Protein AF-A0A7S4I6M8-F1 (afdb_monomer)

Mean predicted aligned error: 14.87 Å

Foldseek 3Di:
DDDDDDDDDDDDDDDDDDDDDDDDDDDDDDDDDDDDDDDDDDDDDDDDDDDDDDDDDDDDDPPDDPPPPDDPPDDPPPPDPDVVVLVVQLVLLLLLLVLQQVLVLLQQLLFFDDDQPVCLVVLLVVLVVLLVVLVVLLVVVCVVVVPPPDVVSVVVNVVLVVLSVVLSVVLSVDSDPLVNVLSVLVNCLVSCVVRDDPVVSVVSVVVSVVVNVVSVVVVCCVNPVVSVCSNPPSDDPFWDQDDFDFDQDDPVVVVVFPPADNVAWGKGKTWGDDPVCVVVVDGTKMKIKTGGDDSSAQAAWIWIFTPDLQTKTKTAGDDSSYGADQIWIAGRNFRWIKGKHKDKDKAQFPDDPPDDPDGDRHQKIKIFIWIWIAGPDGTDGNCPRDIGTDDIFIFHPPDDDPPDDDDRDGDDD

Organism: NCBI:txid1487602

Radius of gyration: 33.01 Å; Cα contacts (8 Å, |Δi|>4): 479; chains: 1; bounding box: 72×74×99 Å

Secondary structure (DSSP, 8-state):
---PPPP-----------------------------------------PPPPPP---------SSSSS-SS--S--------HHHHHHHHHHHHHHHHHHHHHHHHHHHHHEE----THHHHHHHHHHHHHHHHHHHHHHHHHHH--TT-HHHHHHHHHHHHHHHHHHHHHHH--SHHHHHHHHHHHHHHHHHHHS-HHHHHHHHHHHHHHHHHHHHHHHIIIIIHHHHHHH-S--TTEEEEE----PPPHHHHTTSTT--GGG-EEEEEEE--HHHHHTTPPPEEEEEEEEEETTEEEEEEEEEE-STT-EEEEEEEETTEEEEEEEEEETTT--EEEEEEEEEEEEE-S-TTS-TT--EEEEEEEEEEEEEEEEESSEETT-SEEEEEEEEEEE-----SSS----PPPP-

Nearest PDB structures (foldseek):
  7sqc-assembly1_1H  TM=2.517E-01  e=5.716E+00  Chlamydomonas reinhardtii
  7sqc-assembly1_1F  TM=2.318E-01  e=6.744E+00  Chlamydomonas reinhardtii
  7n6g-assembly1_3T  TM=2.520E-01  e=9.919E+00  Chlamydomonas reinhardtii

pLDDT: mean 71.39, std 23.02, range [23.59, 96.94]

Sequence (413 aa):
VKRSRSKSQGQVQRTSHMNELFSGEGILDTEESSGSKMNRSSKSYRVITESKENCTSSSVSQERKELLTSNEEKNFTSVGYNPFIAEDKKKKQLTQTFMHMEFRKLKRSSSGSYRDNPRGSLWGISYFLVFAAYITYQFYFMQKDQEWNSPEIWKEVILETLLTVVLSYASVRMQTFANSLTLFWIYILVTGFFLLEQNTFRYLFAADLVCLICTWLGHVIYYYIGPYILRESRYCFGWRRVKSRLVQYDEEDAHVIPGANDKDLREVVFEYRPLTKVITCSSPNTFVYRGEWKDGRPSGWGEWRDDSFYGECLNGFWENGIPRGPFDSVERGTGNIFTSVAVGYCSMRNDDWKCQPFAEISRSLTYGMAYEECAVSGAYYLNFPIHTEVKKLRFRCEGTSTEGMGRILPHME

Solvent-accessible surface area (backbone atoms only — not comparable to full-atom values): 25228 Å² total; per-residue (Å²): 137,90,84,84,87,83,86,82,86,83,84,84,82,88,85,87,84,91,81,91,88,85,90,79,88,80,82,91,80,92,77,91,79,82,92,74,87,82,82,78,83,78,83,80,81,85,78,87,76,82,85,82,81,88,80,91,79,81,87,87,82,94,83,86,84,87,85,83,88,82,88,83,91,78,82,80,74,76,75,76,81,53,68,67,62,58,50,53,54,31,51,58,43,43,49,51,26,50,43,50,53,51,47,52,44,49,54,46,72,73,33,50,47,82,70,92,51,79,64,22,59,58,49,35,51,53,47,50,51,55,49,50,51,50,52,52,50,52,53,55,52,40,67,73,71,70,56,80,80,48,68,65,61,54,51,52,55,52,51,50,51,52,49,46,53,52,51,28,54,48,33,46,69,43,88,46,71,55,59,30,50,48,53,47,50,53,45,52,52,56,57,37,60,76,74,40,57,76,72,59,33,53,56,52,52,55,52,48,52,52,52,48,52,52,42,51,50,51,43,48,41,56,69,60,47,36,57,54,48,55,71,71,47,89,73,72,82,63,67,50,86,71,51,79,50,84,52,84,73,58,78,80,66,56,70,76,51,82,87,52,65,82,92,50,52,40,41,39,44,36,37,35,41,56,71,71,34,62,76,66,73,46,83,63,37,42,36,37,40,39,27,31,60,48,97,55,18,44,25,45,40,35,38,37,40,32,70,39,59,77,14,45,40,34,43,30,30,25,52,85,27,38,84,39,57,49,30,44,34,34,29,63,64,77,60,29,28,35,38,22,43,75,42,78,49,74,41,42,52,71,52,61,99,89,53,68,102,78,62,61,79,38,73,31,50,31,37,34,38,28,24,39,35,34,72,77,41,72,59,56,41,78,70,52,66,39,80,44,81,74,51,82,47,59,41,72,65,74,80,65,64,97,75,65,93,71,82,88,74,88,64,86,131

Structure (mmCIF, N/CA/C/O backbone):
data_AF-A0A7S4I6M8-F1
#
_entry.id   AF-A0A7S4I6M8-F1
#
loop_
_atom_site.group_PDB
_atom_site.id
_atom_site.type_symbol
_atom_site.label_atom_id
_atom_site.label_alt_id
_atom_site.label_comp_id
_atom_site.label_asym_id
_atom_site.label_entity_id
_atom_site.label_seq_id
_atom_site.pdbx_PDB_ins_code
_atom_site.Cartn_x
_atom_site.Cartn_y
_atom_site.Cartn_z
_atom_site.occupancy
_atom_site.B_iso_or_equiv
_atom_site.auth_seq_id
_atom_site.auth_comp_id
_atom_site.auth_asym_id
_atom_site.auth_atom_id
_atom_site.pdbx_PDB_model_num
ATOM 1 N N . VAL A 1 1 ? -26.617 -51.753 -16.484 1.00 41.78 1 VAL A N 1
ATOM 2 C CA . VAL A 1 1 ? -25.398 -51.637 -15.645 1.00 41.78 1 VAL A CA 1
ATOM 3 C C . VAL A 1 1 ? -25.680 -50.661 -14.503 1.00 41.78 1 VAL A C 1
ATOM 5 O O . VAL A 1 1 ? -25.697 -49.458 -14.725 1.00 41.78 1 VAL A O 1
ATOM 8 N N . LYS A 1 2 ? -26.032 -51.173 -13.313 1.00 29.56 2 LYS A N 1
ATOM 9 C CA . LYS A 1 2 ? -26.287 -50.378 -12.095 1.00 29.56 2 LYS A CA 1
ATOM 10 C C . LYS A 1 2 ? -24.942 -49.924 -11.508 1.00 29.56 2 LYS A C 1
ATOM 12 O O . LYS A 1 2 ? -24.074 -50.766 -11.309 1.00 29.56 2 LYS A O 1
ATOM 17 N N . ARG A 1 3 ? -24.767 -48.630 -11.218 1.00 34.62 3 ARG A N 1
ATOM 18 C CA . ARG A 1 3 ? -23.597 -48.098 -10.492 1.00 34.62 3 ARG A CA 1
ATOM 19 C C . ARG A 1 3 ? -24.018 -47.635 -9.099 1.00 34.62 3 ARG A C 1
ATOM 21 O O . ARG A 1 3 ? -24.714 -46.635 -8.950 1.00 34.62 3 ARG A O 1
ATOM 28 N N . SER A 1 4 ? -23.590 -48.392 -8.096 1.00 33.31 4 SER A N 1
ATOM 29 C CA . SER A 1 4 ? -23.649 -48.061 -6.675 1.00 33.31 4 SER A CA 1
ATOM 30 C C . SER A 1 4 ? -22.561 -47.045 -6.315 1.00 33.31 4 SER A C 1
ATOM 32 O O . SER A 1 4 ? -21.398 -47.221 -6.676 1.00 33.31 4 SER A O 1
ATOM 34 N N . ARG A 1 5 ? -22.935 -45.991 -5.583 1.00 39.41 5 ARG A N 1
ATOM 35 C CA . ARG A 1 5 ? -22.014 -45.058 -4.919 1.00 39.41 5 ARG A CA 1
ATOM 36 C C . ARG A 1 5 ? -21.691 -45.595 -3.523 1.00 39.41 5 ARG A C 1
ATOM 38 O O . ARG A 1 5 ? -22.590 -45.657 -2.691 1.00 39.41 5 ARG A O 1
ATOM 45 N N . SER A 1 6 ? -20.429 -45.917 -3.248 1.00 32.91 6 SER A N 1
ATOM 46 C CA . SER A 1 6 ? -19.916 -46.087 -1.883 1.00 32.91 6 SER A CA 1
ATOM 47 C C . SER A 1 6 ? -19.149 -44.829 -1.472 1.00 32.91 6 SER A C 1
ATOM 49 O O . SER A 1 6 ? -18.184 -44.441 -2.129 1.00 32.91 6 SER A O 1
ATOM 51 N N . LYS A 1 7 ? -19.597 -44.181 -0.394 1.00 35.50 7 LYS A N 1
ATOM 52 C CA . LYS A 1 7 ? -18.857 -43.132 0.317 1.00 35.50 7 LYS A CA 1
ATOM 53 C C . LYS A 1 7 ? -17.881 -43.813 1.279 1.00 35.50 7 LYS A C 1
ATOM 55 O O . LYS A 1 7 ? -18.329 -44.566 2.135 1.00 35.50 7 LYS A O 1
ATOM 60 N N . SER A 1 8 ? -16.587 -43.530 1.170 1.00 31.25 8 SER A N 1
ATOM 61 C CA . SER A 1 8 ? -15.596 -43.859 2.200 1.00 31.25 8 SER A CA 1
ATOM 62 C C . SER A 1 8 ? -15.272 -42.600 3.005 1.00 31.25 8 SER A C 1
ATOM 64 O O . SER A 1 8 ? -14.725 -41.638 2.468 1.00 31.25 8 SER A O 1
ATOM 66 N N . GLN A 1 9 ? -15.637 -42.604 4.287 1.00 31.72 9 GLN A N 1
ATOM 67 C CA . GLN A 1 9 ? -15.133 -41.670 5.292 1.00 31.72 9 GLN A CA 1
ATOM 68 C C . GLN A 1 9 ? -13.721 -42.112 5.693 1.00 31.72 9 GLN A C 1
ATOM 70 O O . GLN A 1 9 ? -13.537 -43.239 6.140 1.00 31.72 9 GLN A O 1
ATOM 75 N N . GLY A 1 10 ? -12.732 -41.234 5.527 1.00 30.17 10 GLY A N 1
ATOM 76 C CA . GLY A 1 10 ? -11.394 -41.413 6.086 1.00 30.17 10 GLY A CA 1
ATOM 77 C C . GLY A 1 10 ? -11.283 -40.665 7.411 1.00 30.17 10 GLY A C 1
ATOM 78 O O . GLY A 1 10 ? -11.233 -39.437 7.416 1.00 30.17 10 GLY A O 1
ATOM 79 N N . GLN A 1 11 ? -11.262 -41.400 8.523 1.00 28.78 11 GLN A N 1
ATOM 80 C CA . GLN A 1 11 ? -10.773 -40.911 9.813 1.00 28.78 11 GLN A CA 1
ATOM 81 C C . GLN A 1 11 ? -9.240 -40.934 9.791 1.00 28.78 11 GLN A C 1
ATOM 83 O O . GLN A 1 11 ? -8.641 -41.976 9.539 1.00 28.78 11 GLN A O 1
ATOM 88 N N . VAL A 1 12 ? -8.606 -39.797 10.077 1.00 32.34 12 VAL A N 1
ATOM 89 C CA . VAL A 1 12 ? -7.159 -39.711 10.313 1.00 32.34 12 VAL A CA 1
ATOM 90 C C . VAL A 1 12 ? -6.924 -39.828 11.817 1.00 32.34 12 VAL A C 1
ATOM 92 O O . VAL A 1 12 ? -7.244 -38.914 12.576 1.00 32.34 12 VAL A O 1
ATOM 95 N N . GLN A 1 13 ? -6.393 -40.973 12.249 1.00 30.27 13 GLN A N 1
ATOM 96 C CA . GLN A 1 13 ? -5.866 -41.176 13.597 1.00 30.27 13 GLN A CA 1
ATOM 97 C C . GLN A 1 13 ? -4.479 -40.527 13.715 1.00 30.27 13 GLN A C 1
ATOM 99 O O . GLN A 1 13 ? -3.588 -40.780 12.908 1.00 30.27 13 GLN A O 1
ATOM 104 N N . ARG A 1 14 ? -4.311 -39.691 14.745 1.00 30.47 14 ARG A N 1
ATOM 105 C CA . ARG A 1 14 ? -3.014 -39.219 15.247 1.00 30.47 14 ARG A CA 1
ATOM 106 C C . ARG A 1 14 ? -2.338 -40.352 16.014 1.00 30.47 14 ARG A C 1
ATOM 108 O O . ARG A 1 14 ? -2.914 -40.852 16.975 1.00 30.47 14 ARG A O 1
ATOM 115 N N . THR A 1 15 ? -1.101 -40.671 15.656 1.00 30.67 15 THR A N 1
ATOM 116 C CA . THR A 1 15 ? -0.187 -41.460 16.490 1.00 30.67 15 THR A CA 1
ATOM 117 C C . THR A 1 15 ? 0.970 -40.584 16.953 1.00 30.67 15 THR A C 1
ATOM 119 O O . THR A 1 15 ? 1.696 -40.007 16.146 1.00 30.67 15 THR A O 1
ATOM 122 N N . SER A 1 16 ? 1.108 -40.493 18.270 1.00 32.44 16 SER A N 1
ATOM 123 C CA . SER A 1 16 ? 2.210 -39.907 19.029 1.00 32.44 16 SER A CA 1
ATOM 124 C C . SER A 1 16 ? 3.045 -41.030 19.646 1.00 32.44 16 SER A C 1
ATOM 126 O O . SER A 1 16 ? 2.455 -41.874 20.307 1.00 32.44 16 SER A O 1
ATOM 128 N N . HIS A 1 17 ? 4.367 -41.020 19.457 1.00 28.45 17 HIS A N 1
ATOM 129 C CA . HIS A 1 17 ? 5.414 -41.585 20.338 1.00 28.45 17 HIS A CA 1
ATOM 130 C C . HIS A 1 17 ? 6.778 -41.172 19.731 1.00 28.45 17 HIS A C 1
ATOM 132 O O . HIS A 1 17 ? 6.979 -41.369 18.538 1.00 28.45 17 HIS A O 1
ATOM 138 N N . MET A 1 18 ? 7.567 -40.297 20.370 1.00 28.94 18 MET A N 1
ATOM 139 C CA . MET A 1 18 ? 8.550 -40.486 21.466 1.00 28.94 18 MET A CA 1
ATOM 140 C C . MET A 1 18 ? 9.932 -40.993 21.009 1.00 28.94 18 MET A C 1
ATOM 142 O O . MET A 1 18 ? 10.025 -42.067 20.426 1.00 28.94 18 MET A O 1
ATOM 146 N N . ASN A 1 19 ? 10.963 -40.179 21.293 1.00 28.66 19 ASN A N 1
ATOM 147 C CA . ASN A 1 19 ? 12.293 -40.485 21.872 1.00 28.66 19 ASN A CA 1
ATOM 148 C C . ASN A 1 19 ? 13.168 -39.227 21.664 1.00 28.66 19 ASN A C 1
ATOM 150 O O . ASN A 1 19 ? 13.415 -38.831 20.530 1.00 28.66 19 ASN A O 1
ATOM 154 N N . GLU A 1 20 ? 13.400 -38.380 22.673 1.00 32.00 20 GLU A N 1
ATOM 155 C CA . GLU A 1 20 ? 14.435 -38.495 23.723 1.00 32.00 20 GLU A CA 1
ATOM 156 C C . GLU A 1 20 ? 15.831 -38.866 23.203 1.00 32.00 20 GLU A C 1
ATOM 158 O O . GLU A 1 20 ? 16.069 -40.017 22.852 1.00 32.00 20 GLU A O 1
ATOM 163 N N . LEU A 1 21 ? 16.742 -37.878 23.196 1.00 28.52 21 LEU A N 1
ATOM 164 C CA . LEU A 1 21 ? 18.144 -37.963 23.651 1.00 28.52 21 LEU A CA 1
ATOM 165 C C . LEU A 1 21 ? 18.882 -36.648 23.334 1.00 28.52 21 LEU A C 1
ATOM 167 O O . LEU A 1 21 ? 19.193 -36.371 22.182 1.00 28.52 21 LEU A O 1
ATOM 171 N N . PHE A 1 22 ? 19.107 -35.821 24.357 1.00 30.17 22 PHE A N 1
ATOM 172 C CA . PHE A 1 22 ? 20.425 -35.370 24.838 1.00 30.17 22 PHE A CA 1
ATOM 173 C C . PHE A 1 22 ? 20.236 -34.206 25.818 1.00 30.17 22 PHE A C 1
ATOM 175 O O . PHE A 1 22 ? 19.929 -33.075 25.450 1.00 30.17 22 PHE A O 1
ATOM 182 N N . SER A 1 23 ? 20.418 -34.537 27.092 1.00 29.34 23 SER A N 1
ATOM 183 C CA . SER A 1 23 ? 20.623 -33.631 28.214 1.00 29.34 23 SER A CA 1
ATOM 184 C C . SER A 1 23 ? 22.042 -33.060 28.190 1.00 29.34 23 SER A C 1
ATOM 186 O O . SER A 1 23 ? 23.003 -33.801 27.978 1.00 29.34 23 SER A O 1
ATOM 188 N N . GLY A 1 24 ? 22.167 -31.774 28.501 1.00 27.72 24 GLY A N 1
ATOM 189 C CA . GLY A 1 24 ? 23.424 -31.112 28.830 1.00 27.72 24 GLY A CA 1
ATOM 190 C C . GLY A 1 24 ? 23.126 -29.782 29.511 1.00 27.72 24 GLY A C 1
ATOM 191 O O . GLY A 1 24 ? 22.929 -28.776 28.838 1.00 27.72 24 GLY A O 1
ATOM 192 N N . GLU A 1 25 ? 23.015 -29.814 30.839 1.00 32.31 25 GLU A N 1
ATOM 193 C CA . GLU A 1 25 ? 22.961 -28.634 31.707 1.00 32.31 25 GLU A CA 1
ATOM 194 C C . GLU A 1 25 ? 24.292 -27.871 31.675 1.00 32.31 25 GLU A C 1
ATOM 196 O O . GLU A 1 25 ? 25.359 -28.475 31.560 1.00 32.31 25 GLU A O 1
ATOM 201 N N . GLY A 1 26 ? 24.232 -26.548 31.845 1.00 28.92 26 GLY A N 1
ATOM 202 C CA . GLY A 1 26 ? 25.430 -25.736 32.030 1.00 28.92 26 GLY A CA 1
ATOM 203 C C . GLY A 1 26 ? 25.197 -24.227 32.040 1.00 28.92 26 GLY A C 1
ATOM 204 O O . GLY A 1 26 ? 25.514 -23.573 31.061 1.00 28.92 26 GLY A O 1
ATOM 205 N N . ILE A 1 27 ? 24.686 -23.731 33.172 1.00 28.48 27 ILE A N 1
ATOM 206 C CA . ILE A 1 27 ? 25.134 -22.526 33.903 1.00 28.48 27 ILE A CA 1
ATOM 207 C C . ILE A 1 27 ? 24.991 -21.140 33.226 1.00 28.48 27 ILE A C 1
ATOM 209 O O . ILE A 1 27 ? 25.533 -20.844 32.168 1.00 28.48 27 ILE A O 1
ATOM 213 N N . LEU A 1 28 ? 24.264 -20.279 33.950 1.00 33.38 28 LEU A N 1
ATOM 214 C CA . LEU A 1 28 ? 24.186 -18.822 33.835 1.00 33.38 28 LEU A CA 1
ATOM 215 C C . LEU A 1 28 ? 25.569 -18.168 33.895 1.00 33.38 28 LEU A C 1
ATOM 217 O O . LEU A 1 28 ? 26.294 -18.437 34.841 1.00 33.38 28 LEU A O 1
ATOM 221 N N . ASP A 1 29 ? 25.822 -17.209 33.005 1.00 27.62 29 ASP A N 1
ATOM 222 C CA . ASP A 1 29 ? 26.470 -15.954 33.385 1.00 27.62 29 ASP A CA 1
ATOM 223 C C . ASP A 1 29 ? 25.980 -14.805 32.492 1.00 27.62 29 ASP A C 1
ATOM 225 O O . ASP A 1 29 ? 25.968 -14.862 31.261 1.00 27.62 29 ASP A O 1
ATOM 229 N N . THR A 1 30 ? 25.499 -13.770 33.170 1.00 37.62 30 THR A N 1
ATOM 230 C CA . THR A 1 30 ? 25.193 -12.430 32.675 1.00 37.62 30 THR A CA 1
ATOM 231 C C . THR A 1 30 ? 26.483 -11.659 32.435 1.00 37.62 30 THR A C 1
ATOM 233 O O . THR A 1 30 ? 27.170 -11.370 33.406 1.00 37.62 30 THR A O 1
ATOM 236 N N . GLU A 1 31 ? 26.735 -11.209 31.205 1.00 30.22 31 GLU A N 1
ATOM 237 C CA . GLU A 1 31 ? 27.561 -10.022 30.956 1.00 30.22 31 GLU A CA 1
ATOM 238 C C . GLU A 1 31 ? 27.034 -9.206 29.765 1.00 30.22 31 GLU A C 1
ATOM 240 O O . GLU A 1 31 ? 26.722 -9.716 28.687 1.00 30.22 31 GLU A O 1
ATOM 245 N N . GLU A 1 32 ? 26.920 -7.902 30.015 1.00 34.41 32 GLU A N 1
ATOM 246 C CA . GLU A 1 32 ? 26.797 -6.829 29.036 1.00 34.41 32 GLU A CA 1
ATOM 247 C C . GLU A 1 32 ? 27.995 -6.833 28.081 1.00 34.41 32 GLU A C 1
ATOM 249 O O . GLU A 1 32 ? 29.119 -6.979 28.543 1.00 34.41 32 GLU A O 1
ATOM 254 N N . SER A 1 33 ? 27.791 -6.554 26.785 1.00 29.92 33 SER A N 1
ATOM 255 C CA . SER A 1 33 ? 28.739 -5.763 25.977 1.00 29.92 33 SER A CA 1
ATOM 256 C C . SER A 1 33 ? 28.308 -5.646 24.509 1.00 29.92 33 SER A C 1
ATOM 258 O O . SER A 1 33 ? 28.165 -6.631 23.795 1.00 29.92 33 SER A O 1
ATOM 260 N N . SER A 1 34 ? 28.161 -4.386 24.096 1.00 29.69 34 SER A N 1
ATOM 261 C CA . SER A 1 34 ? 28.584 -3.760 22.834 1.00 29.69 34 SER A CA 1
ATOM 262 C C . SER A 1 34 ? 28.239 -4.371 21.461 1.00 29.69 34 SER A C 1
ATOM 264 O O . SER A 1 34 ? 28.458 -5.529 21.121 1.00 29.69 34 SER A O 1
ATOM 266 N N . GLY A 1 35 ? 27.729 -3.479 20.603 1.00 38.50 35 GLY A N 1
ATOM 267 C CA . GLY A 1 35 ? 27.360 -3.750 19.222 1.00 38.50 35 GLY A CA 1
ATOM 268 C C . GLY A 1 35 ? 28.540 -4.167 18.345 1.00 38.50 35 GLY A C 1
ATOM 269 O O . GLY A 1 35 ? 29.561 -3.488 18.261 1.00 38.50 35 GLY A O 1
ATOM 270 N N . SER A 1 36 ? 28.326 -5.254 17.608 1.00 28.41 36 SER A N 1
ATOM 271 C CA . SER A 1 36 ? 29.227 -5.769 16.584 1.00 28.41 36 SER A CA 1
ATOM 272 C C . SER A 1 36 ? 28.520 -5.777 15.227 1.00 28.41 36 SER A C 1
ATOM 274 O O . SER A 1 36 ? 27.418 -6.305 15.065 1.00 28.41 36 SER A O 1
ATOM 276 N N . LYS A 1 37 ? 29.163 -5.127 14.250 1.00 35.03 37 LYS A N 1
ATOM 277 C CA . LYS A 1 37 ? 28.754 -5.036 12.845 1.00 35.03 37 LYS A CA 1
ATOM 278 C C . LYS A 1 37 ? 28.744 -6.430 12.218 1.00 35.03 37 LYS A C 1
ATOM 280 O O . LYS A 1 37 ? 29.783 -7.070 12.082 1.00 35.03 37 LYS A O 1
ATOM 285 N N . MET A 1 38 ? 27.574 -6.867 11.767 1.00 27.78 38 MET A N 1
ATOM 286 C CA . MET A 1 38 ? 27.406 -8.136 11.068 1.00 27.78 38 MET A CA 1
ATOM 287 C C . MET A 1 38 ? 27.784 -7.972 9.585 1.00 27.78 38 MET A C 1
ATOM 289 O O . MET A 1 38 ? 26.971 -7.555 8.763 1.00 27.78 38 MET A O 1
ATOM 293 N N . ASN A 1 39 ? 29.032 -8.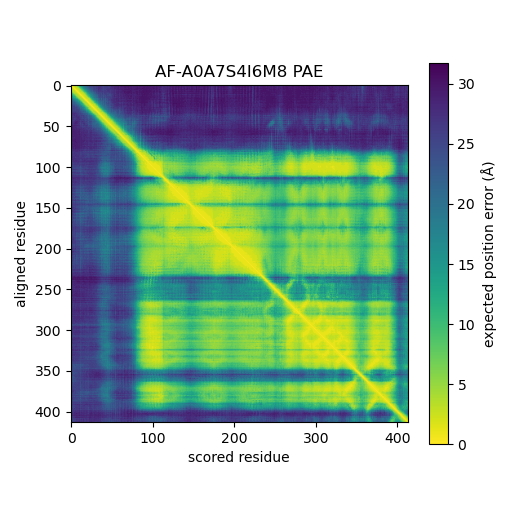300 9.240 1.00 29.67 39 ASN A N 1
ATOM 294 C CA . ASN A 1 39 ? 29.455 -8.533 7.857 1.00 29.67 39 ASN A CA 1
ATOM 295 C C . ASN A 1 39 ? 28.812 -9.836 7.359 1.00 29.67 39 ASN A C 1
ATOM 297 O O . ASN A 1 39 ? 29.193 -10.926 7.789 1.00 29.67 39 ASN A O 1
ATOM 301 N N . ARG A 1 40 ? 27.836 -9.743 6.449 1.00 32.06 40 ARG A N 1
ATOM 302 C CA . ARG A 1 40 ? 27.313 -10.911 5.727 1.00 32.06 40 ARG A CA 1
ATOM 303 C C . ARG A 1 40 ? 28.096 -11.109 4.433 1.00 32.06 40 ARG A C 1
ATOM 305 O O . ARG A 1 40 ? 27.966 -10.343 3.489 1.00 32.06 40 ARG A O 1
ATOM 312 N N . SER A 1 41 ? 28.890 -12.175 4.428 1.00 26.45 41 SER A N 1
ATOM 313 C CA . SER A 1 41 ? 29.482 -12.801 3.248 1.00 26.45 41 SER A CA 1
ATOM 314 C C . SER A 1 41 ? 28.373 -13.326 2.329 1.00 26.45 41 SER A C 1
ATOM 316 O O . SER A 1 41 ? 27.619 -14.232 2.691 1.00 26.45 41 SER A O 1
ATOM 318 N N . SER A 1 42 ? 28.261 -12.741 1.140 1.00 29.72 42 SER A N 1
ATOM 319 C CA . SER A 1 42 ? 27.428 -13.230 0.044 1.00 29.72 42 SER A CA 1
ATOM 320 C C . SER A 1 42 ? 28.097 -14.465 -0.564 1.00 29.72 42 SER A C 1
ATOM 322 O O . SER A 1 42 ? 29.197 -14.386 -1.112 1.00 29.72 42 SER A O 1
ATOM 324 N N . LYS A 1 43 ? 27.441 -15.626 -0.474 1.00 26.81 43 LYS A N 1
ATOM 325 C CA . LYS A 1 43 ? 27.849 -16.828 -1.211 1.00 26.81 43 LYS A CA 1
ATOM 326 C C . LYS A 1 43 ? 27.595 -16.598 -2.702 1.00 26.81 43 LYS A C 1
ATOM 328 O O . LYS A 1 43 ? 26.451 -16.494 -3.129 1.00 26.81 43 LYS A O 1
ATOM 333 N N . SER A 1 44 ? 28.680 -16.506 -3.465 1.00 24.97 44 SER A N 1
ATOM 334 C CA . SER A 1 44 ? 28.679 -16.450 -4.926 1.00 24.97 44 SER A CA 1
ATOM 335 C C . SER A 1 44 ? 28.289 -17.815 -5.500 1.00 24.97 44 SER A C 1
ATOM 337 O O . SER A 1 44 ? 28.922 -18.828 -5.190 1.00 24.97 44 SER A O 1
ATOM 339 N N . TYR A 1 45 ? 27.236 -17.856 -6.317 1.00 28.09 45 TYR A N 1
ATOM 340 C CA . TYR A 1 45 ? 26.881 -19.034 -7.105 1.00 28.09 45 TYR A CA 1
ATOM 341 C C . TYR A 1 45 ? 27.711 -19.037 -8.392 1.00 28.09 45 TYR A C 1
ATOM 343 O O . TYR A 1 45 ? 27.653 -18.112 -9.198 1.00 28.09 45 TYR A O 1
ATOM 351 N N . ARG A 1 46 ? 28.506 -20.094 -8.571 1.00 23.59 46 ARG A N 1
ATOM 352 C CA . ARG A 1 46 ? 29.366 -20.312 -9.737 1.00 23.59 46 ARG A CA 1
ATOM 353 C C . ARG A 1 46 ? 28.502 -20.789 -10.909 1.00 23.59 46 ARG A C 1
ATOM 355 O O . ARG A 1 46 ? 28.112 -21.952 -10.950 1.00 23.59 46 ARG A O 1
ATOM 362 N N . VAL A 1 47 ? 28.190 -19.895 -11.844 1.00 29.70 47 VAL A N 1
ATOM 363 C CA . VAL A 1 47 ? 27.599 -20.262 -13.139 1.00 29.70 47 VAL A CA 1
ATOM 364 C C . VAL A 1 47 ? 28.699 -20.882 -14.001 1.00 29.70 47 VAL A C 1
ATOM 366 O O . VAL A 1 47 ? 29.752 -20.281 -14.204 1.00 29.70 47 VAL A O 1
ATOM 369 N N . ILE A 1 48 ? 28.467 -22.110 -14.458 1.00 26.70 48 ILE A N 1
ATOM 370 C CA . ILE A 1 48 ? 29.337 -22.831 -15.388 1.00 26.70 48 ILE A CA 1
ATOM 371 C C . ILE A 1 48 ? 29.119 -22.219 -16.776 1.00 26.70 48 ILE A C 1
ATOM 373 O O . ILE A 1 48 ? 28.038 -22.353 -17.344 1.00 26.70 48 ILE A O 1
ATOM 377 N N . THR A 1 49 ? 30.122 -21.526 -17.309 1.00 30.41 49 THR A N 1
ATOM 378 C CA . THR A 1 49 ? 30.157 -21.096 -18.710 1.00 30.41 49 THR A CA 1
ATOM 379 C C . THR A 1 49 ? 30.923 -22.124 -19.535 1.00 30.41 49 THR A C 1
ATOM 381 O O . THR A 1 49 ? 32.104 -22.375 -19.305 1.00 30.41 49 THR A O 1
ATOM 384 N N . GLU A 1 50 ? 30.231 -22.736 -20.495 1.00 29.17 50 GLU A N 1
ATOM 385 C CA . GLU A 1 50 ? 30.834 -23.591 -21.516 1.00 29.17 50 GLU A CA 1
ATOM 386 C C . GLU A 1 50 ? 31.744 -22.773 -22.443 1.00 29.17 50 GLU A C 1
ATOM 388 O O . GLU A 1 50 ? 31.408 -21.676 -22.900 1.00 29.17 50 GLU A O 1
ATOM 393 N N . SER A 1 51 ? 32.916 -23.342 -22.710 1.00 27.66 51 SER A N 1
ATOM 394 C CA . SER A 1 51 ? 33.941 -22.857 -23.626 1.00 27.66 51 SER A CA 1
ATOM 395 C C . SER A 1 51 ? 33.432 -22.824 -25.067 1.00 27.66 51 SER A C 1
ATOM 397 O O . SER A 1 51 ? 33.064 -23.863 -25.614 1.00 27.66 51 SER A O 1
ATOM 399 N N . LYS A 1 52 ? 33.477 -21.656 -25.717 1.00 32.00 52 LYS A N 1
ATOM 400 C CA . LYS A 1 52 ? 33.388 -21.567 -27.179 1.00 32.00 52 LYS A CA 1
ATOM 401 C C . LYS A 1 52 ? 34.785 -21.599 -27.782 1.00 32.00 52 LYS A C 1
ATOM 403 O O . LYS A 1 52 ? 35.608 -20.727 -27.516 1.00 32.00 52 LYS A O 1
ATOM 408 N N . GLU A 1 53 ? 35.010 -22.631 -28.581 1.00 30.75 53 GLU A N 1
ATOM 409 C CA . GLU A 1 53 ? 36.188 -22.828 -29.411 1.00 30.75 53 GLU A CA 1
ATOM 410 C C . GLU A 1 53 ? 36.311 -21.752 -30.496 1.00 30.75 53 GLU A C 1
ATOM 412 O O . GLU A 1 53 ? 35.330 -21.250 -31.052 1.00 30.75 53 GLU A O 1
ATOM 417 N N . ASN A 1 54 ? 37.569 -21.426 -30.783 1.00 30.77 54 ASN A N 1
ATOM 418 C CA . ASN A 1 54 ? 38.024 -20.531 -31.832 1.00 30.77 54 ASN A CA 1
ATOM 419 C C . ASN A 1 54 ? 37.642 -21.050 -33.224 1.00 30.77 54 ASN A C 1
ATOM 421 O O . ASN A 1 54 ? 37.941 -22.188 -33.573 1.00 30.77 54 ASN A O 1
ATOM 425 N N . CYS A 1 55 ? 37.117 -20.167 -34.072 1.00 29.34 55 CYS A N 1
ATOM 426 C CA . CYS A 1 55 ? 37.171 -20.333 -35.522 1.00 29.34 55 CYS A CA 1
ATOM 427 C C . CYS A 1 55 ? 37.639 -19.030 -36.171 1.00 29.34 55 CYS A C 1
ATOM 429 O O . CYS A 1 55 ? 36.897 -18.061 -36.315 1.00 29.34 55 CYS A O 1
ATOM 431 N N . THR A 1 56 ? 38.913 -19.033 -36.548 1.00 33.59 56 THR A N 1
ATOM 432 C CA . THR A 1 56 ? 39.568 -18.074 -37.436 1.00 33.59 56 THR A CA 1
ATOM 433 C C . THR A 1 56 ? 39.186 -18.344 -38.893 1.00 33.59 56 THR A C 1
ATOM 435 O O . THR A 1 56 ? 39.428 -19.435 -39.399 1.00 33.59 56 THR A O 1
ATOM 438 N N . SER A 1 57 ? 38.671 -17.332 -39.590 1.00 33.72 57 SER A N 1
ATOM 439 C CA . SER A 1 57 ? 38.776 -17.179 -41.053 1.00 33.72 57 SER A CA 1
ATOM 440 C C . SER A 1 57 ? 38.741 -15.672 -41.347 1.00 33.72 57 SER A C 1
ATOM 442 O O . SER A 1 57 ? 37.799 -14.979 -40.983 1.00 33.72 57 SER A O 1
ATOM 444 N N . SER A 1 58 ? 39.902 -15.051 -41.557 1.00 34.03 58 SER A N 1
ATOM 445 C CA . SER A 1 58 ? 40.561 -14.813 -42.851 1.00 34.03 58 SER A CA 1
ATOM 446 C C . SER A 1 58 ? 39.744 -13.948 -43.820 1.00 34.03 58 SER A C 1
ATOM 448 O O . SER A 1 58 ? 38.808 -14.425 -44.450 1.00 34.03 58 SER A O 1
ATOM 450 N N . SER A 1 59 ? 40.194 -12.691 -43.932 1.00 36.59 59 SER A N 1
ATOM 451 C CA . SER A 1 59 ? 40.384 -11.898 -45.158 1.00 36.59 59 SER A CA 1
ATOM 452 C C . SER A 1 59 ? 39.308 -11.951 -46.245 1.00 36.59 59 SER A C 1
ATOM 454 O O . SER A 1 59 ? 39.141 -12.983 -46.881 1.00 36.59 59 SER A O 1
ATOM 456 N N . VAL A 1 60 ? 38.718 -10.789 -46.556 1.00 37.75 60 VAL A N 1
ATOM 457 C CA . VAL A 1 60 ? 38.551 -10.225 -47.918 1.00 37.75 60 VAL A CA 1
ATOM 458 C C . VAL A 1 60 ? 37.692 -8.951 -47.825 1.00 37.75 60 VAL A C 1
ATOM 460 O O . VAL A 1 60 ? 36.719 -8.905 -47.080 1.00 37.75 60 VAL A O 1
ATOM 463 N N . SER A 1 61 ? 38.039 -7.942 -48.634 1.00 37.72 61 SER A N 1
ATOM 464 C CA . SER A 1 61 ? 37.311 -6.690 -48.936 1.00 37.72 61 SER A CA 1
ATOM 465 C C . SER A 1 61 ? 37.616 -5.441 -48.096 1.00 37.72 61 SER A C 1
ATOM 467 O O . SER A 1 61 ? 36.741 -4.751 -47.580 1.00 37.72 61 SER A O 1
ATOM 469 N N . GLN A 1 62 ? 38.893 -5.067 -48.082 1.00 38.84 62 GLN A N 1
ATOM 470 C CA . GLN A 1 62 ? 39.346 -3.713 -47.776 1.00 38.84 62 GLN A CA 1
ATOM 471 C C . GLN A 1 62 ? 39.687 -2.980 -49.087 1.00 38.84 62 GLN A C 1
ATOM 473 O O . GLN A 1 62 ? 40.831 -2.629 -49.315 1.00 38.84 62 GLN A O 1
ATOM 478 N N . GLU A 1 63 ? 38.712 -2.809 -49.990 1.00 41.12 63 GLU A N 1
ATOM 479 C CA . GLU A 1 63 ? 38.925 -2.059 -51.246 1.00 41.12 63 GLU A CA 1
AT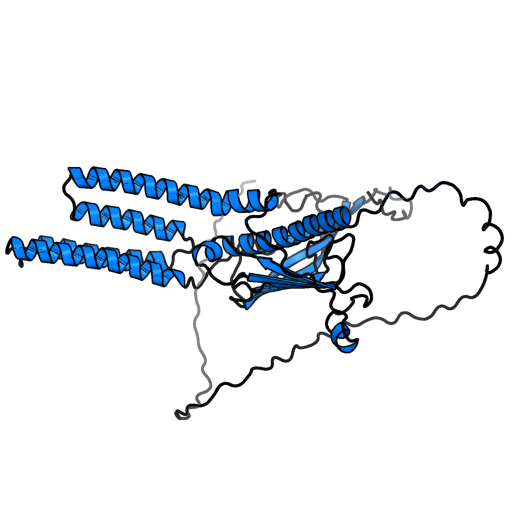OM 480 C C . GLU A 1 63 ? 37.609 -1.516 -51.840 1.00 4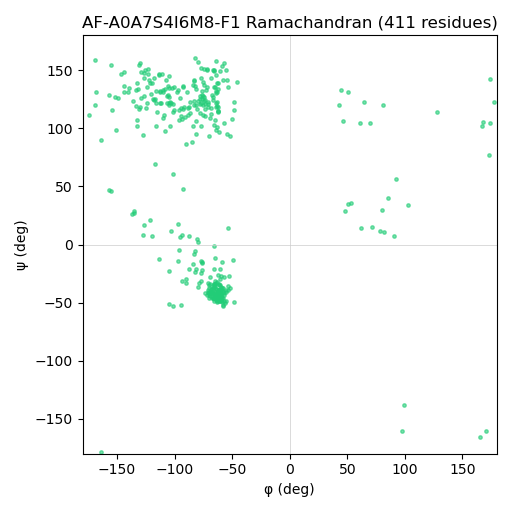1.12 63 GLU A C 1
ATOM 482 O O . GLU A 1 63 ? 37.281 -1.695 -53.011 1.00 41.12 63 GLU A O 1
ATOM 487 N N . ARG A 1 64 ? 36.774 -0.889 -50.998 1.00 38.25 64 ARG A N 1
ATOM 488 C CA . ARG A 1 64 ? 35.567 -0.178 -51.465 1.00 38.25 64 ARG A CA 1
ATOM 489 C C . ARG A 1 64 ? 35.104 0.916 -50.502 1.00 38.25 64 ARG A C 1
ATOM 491 O O . ARG A 1 64 ? 33.928 0.986 -50.157 1.00 38.25 64 ARG A O 1
ATOM 498 N N . LYS A 1 65 ? 36.036 1.742 -50.012 1.00 40.16 65 LYS A N 1
ATOM 499 C CA . LYS A 1 65 ? 35.722 2.838 -49.073 1.00 40.16 65 LYS A CA 1
ATOM 500 C C . LYS A 1 65 ? 36.219 4.235 -49.461 1.00 40.16 65 LYS A C 1
ATOM 502 O O . LYS A 1 65 ? 36.010 5.149 -48.680 1.00 40.16 65 LYS A O 1
ATOM 507 N N . GLU A 1 66 ? 36.755 4.446 -50.663 1.00 43.41 66 GLU A N 1
ATOM 508 C CA . GLU A 1 66 ? 37.336 5.755 -51.034 1.00 43.41 66 GLU A CA 1
ATOM 509 C C . GLU A 1 66 ? 36.716 6.441 -52.266 1.00 43.41 66 GLU A C 1
ATOM 511 O O . GLU A 1 66 ? 37.327 7.332 -52.841 1.00 43.41 66 GLU A O 1
ATOM 516 N N . LEU A 1 67 ? 35.487 6.102 -52.678 1.00 41.84 67 LEU A N 1
ATOM 517 C CA . LEU A 1 67 ? 34.898 6.721 -53.884 1.00 41.84 67 LEU A CA 1
ATOM 518 C C . LEU A 1 67 ? 33.427 7.148 -53.790 1.00 41.84 67 LEU A C 1
ATOM 520 O O . LEU A 1 67 ? 32.751 7.258 -54.808 1.00 41.84 67 LEU A O 1
ATOM 524 N N . LEU A 1 68 ? 32.933 7.438 -52.581 1.00 41.19 68 LEU A N 1
ATOM 525 C CA . LEU A 1 68 ? 31.596 8.023 -52.365 1.00 41.19 68 LEU A CA 1
ATOM 526 C C . LEU A 1 68 ? 31.589 9.180 -51.346 1.00 41.19 68 LEU A C 1
ATOM 528 O O . LEU A 1 68 ? 30.580 9.453 -50.707 1.00 41.19 68 LEU A O 1
ATOM 532 N N . THR A 1 69 ? 32.707 9.893 -51.202 1.00 46.00 69 THR A N 1
ATOM 533 C CA . THR A 1 69 ? 32.800 11.115 -50.384 1.00 46.00 69 THR A CA 1
ATOM 534 C C . THR A 1 69 ? 33.137 12.320 -51.254 1.00 46.00 69 THR A C 1
ATOM 536 O O . THR A 1 69 ? 34.238 12.852 -51.205 1.00 46.00 69 THR A O 1
ATOM 539 N N . SER A 1 70 ? 32.195 12.734 -52.095 1.00 46.50 70 SER A N 1
ATOM 540 C CA . SER A 1 70 ? 32.025 14.138 -52.493 1.00 46.50 70 SER A CA 1
ATOM 541 C C . SER A 1 70 ? 30.689 14.268 -53.226 1.00 46.50 70 SER A C 1
ATOM 543 O O . SER A 1 70 ? 30.412 13.478 -54.120 1.00 46.50 70 SER A O 1
ATOM 545 N N . ASN A 1 71 ? 29.880 15.258 -52.840 1.00 43.81 71 ASN A N 1
ATOM 546 C CA . ASN A 1 71 ? 28.609 15.686 -53.460 1.00 43.81 71 ASN A CA 1
ATOM 547 C C . ASN A 1 71 ? 27.267 15.280 -52.822 1.00 43.81 71 ASN A C 1
ATOM 549 O O . ASN A 1 71 ? 26.277 15.214 -53.538 1.00 43.81 71 ASN A O 1
ATOM 553 N N . GLU A 1 72 ? 27.170 15.182 -51.492 1.00 43.62 72 GLU A N 1
ATOM 554 C CA . GLU A 1 72 ? 25.874 15.363 -50.794 1.00 43.62 72 GLU A CA 1
ATOM 555 C C . GLU A 1 72 ? 25.964 16.255 -49.535 1.00 43.62 72 GLU A C 1
ATOM 557 O O . GLU A 1 72 ? 25.159 16.173 -48.614 1.00 43.62 72 GLU A O 1
ATOM 562 N N . GLU A 1 73 ? 26.910 17.197 -49.506 1.00 44.59 73 GLU A N 1
ATOM 563 C CA . GLU A 1 73 ? 26.840 18.345 -48.594 1.00 44.59 73 GLU A CA 1
ATOM 564 C C . GLU A 1 73 ? 26.098 19.492 -49.278 1.00 44.59 73 GLU A C 1
ATOM 566 O O . GLU A 1 73 ? 26.712 20.353 -49.907 1.00 44.59 73 GLU A O 1
ATOM 571 N N . LYS A 1 74 ? 24.765 19.500 -49.183 1.00 46.72 74 LYS A N 1
ATOM 572 C CA . LYS A 1 74 ? 23.953 20.727 -49.208 1.00 46.72 74 LYS A CA 1
ATOM 573 C C . LYS A 1 74 ? 22.513 20.410 -48.811 1.00 46.72 74 LYS A C 1
ATOM 575 O O . LYS A 1 74 ? 21.811 19.681 -49.497 1.00 46.72 74 LYS A O 1
ATOM 580 N N . ASN A 1 75 ? 22.087 21.059 -47.728 1.00 42.62 75 ASN A N 1
ATOM 581 C CA . ASN A 1 75 ? 20.705 21.211 -47.262 1.00 42.62 75 ASN A CA 1
ATOM 582 C C . ASN A 1 75 ? 20.105 20.098 -46.390 1.00 42.62 75 ASN A C 1
ATOM 584 O O . ASN A 1 75 ? 18.903 19.858 -46.451 1.00 42.62 75 ASN A O 1
ATOM 588 N N . PHE A 1 76 ? 20.875 19.539 -45.453 1.00 40.34 76 PHE A N 1
ATOM 589 C CA . PHE A 1 76 ? 20.267 19.176 -44.170 1.00 40.34 76 PHE A CA 1
ATOM 590 C C . PHE A 1 76 ? 20.273 20.426 -43.290 1.00 40.34 76 PHE A C 1
ATOM 592 O O . PHE A 1 76 ? 21.230 20.707 -42.570 1.00 40.34 76 PHE A O 1
ATOM 599 N N . THR A 1 77 ? 19.213 21.230 -43.400 1.00 41.25 77 THR A N 1
ATOM 600 C CA . THR A 1 77 ? 18.876 22.214 -42.370 1.00 41.25 77 THR A CA 1
ATOM 601 C C . THR A 1 77 ? 18.932 21.493 -41.035 1.00 41.25 77 THR A C 1
ATOM 603 O O . THR A 1 77 ? 18.173 20.547 -40.814 1.00 41.25 77 THR A O 1
ATOM 606 N N . SER A 1 78 ? 19.864 21.904 -40.181 1.00 44.69 78 SER A N 1
ATOM 607 C CA . SER A 1 78 ? 19.950 21.481 -38.797 1.00 44.69 78 SER A CA 1
ATOM 608 C C . SER A 1 78 ? 18.605 21.778 -38.144 1.00 44.69 78 SER A C 1
ATOM 610 O O . SER A 1 78 ? 18.314 22.899 -37.735 1.00 44.69 78 SER A O 1
ATOM 612 N N . VAL A 1 79 ? 17.734 20.767 -38.107 1.00 44.19 79 VAL A N 1
ATOM 613 C CA . VAL A 1 79 ? 16.515 20.798 -37.307 1.00 44.19 79 VAL A CA 1
ATOM 614 C C . VAL A 1 79 ? 17.006 21.044 -35.892 1.00 44.19 79 VAL A C 1
ATOM 616 O O . VAL A 1 79 ? 17.645 20.173 -35.304 1.00 44.19 79 VAL A O 1
ATOM 619 N N . GLY A 1 80 ? 16.819 22.277 -35.419 1.00 39.31 80 GLY A N 1
ATOM 620 C CA . GLY A 1 80 ? 17.407 22.770 -34.185 1.00 39.31 80 GLY A CA 1
ATOM 621 C C . GLY A 1 80 ? 17.134 21.786 -33.060 1.00 39.31 80 GLY A C 1
ATOM 622 O O . GLY A 1 80 ? 15.997 21.649 -32.607 1.00 39.31 80 GLY A O 1
ATOM 623 N N . TYR A 1 81 ? 18.176 21.074 -32.631 1.00 41.69 81 TYR A N 1
ATOM 624 C CA . TYR A 1 81 ? 18.119 20.246 -31.442 1.00 41.69 81 TYR A CA 1
ATOM 625 C C . TYR A 1 81 ? 17.891 21.198 -30.276 1.00 41.69 81 TYR A C 1
ATOM 627 O O . TYR A 1 81 ? 18.810 21.875 -29.827 1.00 41.69 81 TYR A O 1
ATOM 635 N N . ASN A 1 82 ? 16.639 21.317 -29.844 1.00 46.81 82 ASN A N 1
ATOM 636 C CA . ASN A 1 82 ? 16.290 22.144 -28.707 1.00 46.81 82 ASN A CA 1
ATOM 637 C C . ASN A 1 82 ? 16.590 21.334 -27.433 1.00 46.81 82 ASN A C 1
ATOM 639 O O . ASN A 1 82 ? 15.843 20.395 -27.124 1.00 46.81 82 ASN A O 1
ATOM 643 N N . PRO A 1 83 ? 17.667 21.655 -26.690 1.00 55.94 83 PRO A N 1
ATOM 644 C CA . PRO A 1 83 ? 18.082 20.878 -25.525 1.00 55.94 83 PRO A CA 1
ATOM 645 C C . PRO A 1 83 ? 16.996 20.827 -24.441 1.00 55.94 83 PRO A C 1
ATOM 647 O O . PRO A 1 83 ? 16.899 19.827 -23.731 1.00 55.94 83 PRO A O 1
ATOM 650 N N . PHE A 1 84 ? 16.117 21.835 -24.375 1.00 49.81 84 PHE A N 1
ATOM 651 C CA . PHE A 1 84 ? 14.999 21.872 -23.431 1.00 49.81 84 PHE A CA 1
ATOM 652 C C . PHE A 1 84 ? 13.939 20.801 -23.729 1.00 49.81 84 PHE A C 1
ATOM 654 O O . PHE A 1 84 ? 13.476 20.116 -22.818 1.00 49.81 84 PHE A O 1
ATOM 661 N N . ILE A 1 85 ? 13.605 20.575 -25.006 1.00 62.00 85 ILE A N 1
ATOM 662 C CA . ILE A 1 85 ? 12.605 19.564 -25.405 1.00 62.00 85 ILE A CA 1
ATOM 663 C C . ILE A 1 85 ? 13.123 18.148 -25.108 1.00 62.00 85 ILE A C 1
ATOM 665 O O . ILE A 1 85 ? 12.373 17.276 -24.655 1.00 62.00 85 ILE A O 1
ATOM 669 N N . ALA A 1 86 ? 14.419 17.915 -25.326 1.00 62.62 86 ALA A N 1
ATOM 670 C CA . ALA A 1 86 ? 15.058 16.639 -25.015 1.00 62.62 86 ALA A CA 1
ATOM 671 C C . ALA A 1 86 ? 15.088 16.359 -23.502 1.00 62.62 86 ALA A C 1
ATOM 673 O O . ALA A 1 86 ? 14.939 15.207 -23.081 1.00 62.62 86 ALA A O 1
ATOM 674 N N . GLU A 1 87 ? 15.249 17.394 -22.675 1.00 66.88 87 GLU A N 1
ATOM 675 C CA . GLU A 1 87 ? 15.236 17.260 -21.220 1.00 66.88 87 GLU A CA 1
ATOM 676 C C . GLU A 1 87 ? 13.836 16.933 -20.678 1.00 66.88 87 GLU A C 1
ATOM 678 O O . GLU A 1 87 ? 13.693 16.044 -19.832 1.00 66.88 87 GLU A O 1
ATOM 683 N N . ASP A 1 88 ? 12.794 17.574 -21.209 1.00 70.38 88 ASP A N 1
ATOM 684 C CA . ASP A 1 88 ? 11.408 17.329 -20.795 1.00 70.38 88 ASP A CA 1
ATOM 685 C C . ASP A 1 88 ? 10.903 15.941 -21.204 1.00 70.38 88 ASP A C 1
ATOM 687 O O . ASP A 1 88 ? 10.237 15.258 -20.415 1.00 70.38 88 ASP A O 1
ATOM 691 N N . LYS A 1 89 ? 11.284 15.459 -22.395 1.00 73.88 89 LYS A N 1
ATOM 692 C CA . LYS A 1 89 ? 10.969 14.086 -22.820 1.00 73.88 89 LYS A CA 1
ATOM 693 C C . LYS A 1 89 ? 11.594 13.053 -21.874 1.00 73.88 89 LYS A C 1
ATOM 695 O O . LYS A 1 89 ? 10.895 12.131 -21.447 1.00 73.88 89 LYS A O 1
ATOM 700 N N . LYS A 1 90 ? 12.861 13.250 -21.482 1.00 70.56 90 LYS A N 1
ATOM 701 C CA . LYS A 1 90 ? 13.565 12.388 -20.512 1.00 70.56 90 LYS A CA 1
ATOM 702 C C . LYS A 1 90 ? 12.905 12.418 -19.133 1.00 70.56 90 LYS A C 1
ATOM 704 O O . LYS A 1 90 ? 12.728 11.366 -18.522 1.00 70.56 90 LYS A O 1
ATOM 709 N N . LYS A 1 91 ? 12.490 13.599 -18.650 1.00 70.12 91 LYS A N 1
ATOM 710 C CA . LYS A 1 91 ? 11.756 13.729 -17.375 1.00 70.12 91 LYS A CA 1
ATOM 711 C C . LYS A 1 91 ? 10.490 12.875 -17.388 1.00 70.12 91 LYS A C 1
ATOM 713 O O . LYS A 1 91 ? 10.308 12.050 -16.499 1.00 70.12 91 LYS A O 1
ATOM 718 N N . LYS A 1 92 ? 9.671 13.000 -18.436 1.00 77.12 92 LYS A N 1
ATOM 719 C CA . LYS A 1 92 ? 8.405 12.264 -18.567 1.00 77.12 92 LYS A CA 1
ATOM 720 C C . LYS A 1 92 ? 8.586 10.744 -18.551 1.00 77.12 92 LYS A C 1
ATOM 722 O O . LYS A 1 92 ? 7.759 10.031 -17.992 1.00 77.12 92 LYS A O 1
ATOM 727 N N . GLN A 1 93 ? 9.643 10.240 -19.176 1.00 82.50 93 GLN A N 1
ATOM 728 C CA . GLN A 1 93 ? 9.906 8.804 -19.259 1.00 82.50 93 GLN A CA 1
ATOM 729 C C . GLN A 1 93 ? 10.337 8.205 -17.920 1.00 82.50 93 GLN A C 1
ATOM 731 O O . GLN A 1 93 ? 9.870 7.136 -17.544 1.00 82.50 93 GLN A O 1
ATOM 736 N N . LEU A 1 94 ? 11.179 8.915 -17.181 1.00 79.56 94 LEU A N 1
ATOM 737 C CA . LEU A 1 94 ? 11.661 8.475 -15.877 1.00 79.56 94 LEU A CA 1
ATOM 738 C C . LEU A 1 94 ? 10.568 8.526 -14.811 1.00 79.56 94 LEU A C 1
ATOM 740 O O . LEU A 1 94 ? 10.478 7.651 -13.953 1.00 79.56 94 LEU A O 1
ATOM 744 N N . THR A 1 95 ? 9.670 9.502 -14.934 1.00 79.81 95 THR A N 1
ATOM 745 C CA . THR A 1 95 ? 8.427 9.532 -14.171 1.00 79.81 95 THR A CA 1
ATOM 746 C C . THR A 1 95 ? 7.615 8.250 -14.362 1.00 79.81 95 THR A C 1
ATOM 748 O O . THR A 1 95 ? 7.084 7.735 -13.388 1.00 79.81 95 THR A O 1
ATOM 751 N N . GLN A 1 96 ? 7.554 7.677 -15.568 1.00 84.81 96 GLN A N 1
ATOM 752 C CA . GLN A 1 96 ? 6.820 6.424 -15.791 1.00 84.81 96 GLN A CA 1
ATOM 753 C C . GLN A 1 96 ? 7.466 5.232 -15.078 1.00 84.81 96 GLN A C 1
ATOM 755 O O . GLN A 1 96 ? 6.749 4.452 -14.456 1.00 84.81 96 GLN A O 1
ATOM 760 N N . THR A 1 97 ? 8.797 5.113 -15.116 1.00 89.38 97 THR A N 1
ATOM 761 C CA . THR A 1 97 ? 9.535 4.093 -14.346 1.00 89.38 97 THR A CA 1
ATOM 762 C C . THR A 1 97 ? 9.231 4.215 -12.865 1.00 89.38 97 THR A C 1
ATOM 764 O O . THR A 1 97 ? 8.861 3.245 -12.213 1.00 89.38 97 THR A O 1
ATOM 767 N N . PHE A 1 98 ? 9.315 5.431 -12.341 1.00 86.31 98 PHE A N 1
ATOM 768 C CA . PHE A 1 98 ? 9.032 5.683 -10.945 1.00 86.31 98 PHE A CA 1
ATOM 769 C C . PHE A 1 98 ? 7.584 5.316 -10.564 1.00 86.31 98 PHE A C 1
ATOM 771 O O . PHE A 1 98 ? 7.366 4.587 -9.599 1.00 86.31 98 PHE A O 1
ATOM 778 N N . MET A 1 99 ? 6.593 5.755 -11.348 1.00 84.44 99 MET A N 1
ATOM 779 C CA . MET A 1 99 ? 5.182 5.422 -11.106 1.00 84.44 99 MET A CA 1
ATOM 780 C C . MET A 1 99 ? 4.945 3.909 -11.154 1.00 84.44 99 MET A C 1
ATOM 782 O O . MET A 1 99 ? 4.150 3.383 -10.378 1.00 84.44 99 MET A O 1
ATOM 786 N N . HIS A 1 100 ? 5.665 3.196 -12.023 1.00 90.06 100 HIS A N 1
ATOM 787 C CA . HIS A 1 100 ? 5.639 1.740 -12.055 1.00 90.06 100 HIS A CA 1
ATOM 788 C C . HIS A 1 100 ? 6.188 1.127 -10.755 1.00 90.06 100 HIS A C 1
ATOM 790 O O . HIS A 1 100 ? 5.555 0.234 -10.189 1.00 90.06 100 HIS A O 1
ATOM 796 N N . MET A 1 101 ? 7.316 1.627 -10.242 1.00 91.81 101 MET A N 1
ATOM 797 C CA . MET A 1 101 ? 7.896 1.159 -8.976 1.00 91.81 101 MET A CA 1
ATOM 798 C C . MET A 1 101 ? 6.992 1.467 -7.770 1.00 91.81 101 MET A C 1
ATOM 800 O O . MET A 1 101 ? 6.770 0.597 -6.928 1.00 91.81 101 MET A O 1
ATOM 804 N N . GLU A 1 102 ? 6.365 2.645 -7.716 1.00 87.00 102 GLU A N 1
ATOM 805 C CA . GLU A 1 102 ? 5.356 2.956 -6.689 1.00 87.00 102 GLU A CA 1
ATOM 806 C C . GLU A 1 102 ? 4.130 2.060 -6.781 1.00 87.00 102 GLU A C 1
ATOM 808 O O . GLU A 1 102 ? 3.613 1.598 -5.764 1.00 87.00 102 GLU A O 1
ATOM 813 N N . PHE A 1 103 ? 3.656 1.791 -7.997 1.00 87.62 103 PHE A N 1
ATOM 814 C CA . PHE A 1 103 ? 2.534 0.888 -8.200 1.00 87.62 103 PHE A CA 1
ATOM 815 C C . PHE A 1 103 ? 2.860 -0.516 -7.675 1.00 87.62 103 PHE A C 1
ATOM 817 O O . PHE A 1 103 ? 2.032 -1.115 -6.985 1.00 87.62 103 PHE A O 1
ATOM 824 N N . ARG A 1 104 ? 4.077 -1.024 -7.925 1.00 89.31 104 ARG A N 1
ATOM 825 C CA . ARG A 1 104 ? 4.557 -2.292 -7.346 1.00 89.31 104 ARG A CA 1
ATOM 826 C C . ARG A 1 104 ? 4.538 -2.241 -5.818 1.00 89.31 104 ARG A C 1
ATOM 828 O O . ARG A 1 104 ? 3.947 -3.127 -5.196 1.00 89.31 104 ARG A O 1
ATOM 835 N N . LYS A 1 105 ? 5.096 -1.184 -5.219 1.00 87.81 105 LYS A N 1
ATOM 836 C CA . LYS A 1 105 ? 5.088 -0.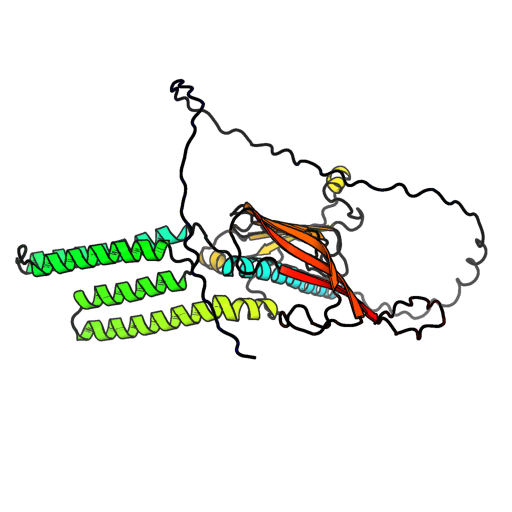960 -3.762 1.00 87.81 105 LYS A CA 1
ATOM 837 C C . LYS A 1 105 ? 3.671 -0.967 -3.182 1.00 87.81 105 LYS A C 1
ATOM 839 O O . LYS A 1 105 ? 3.399 -1.681 -2.216 1.00 87.81 105 LYS A O 1
ATOM 844 N N . LEU A 1 106 ? 2.741 -0.232 -3.790 1.00 83.31 106 LEU A N 1
ATOM 845 C CA . LEU A 1 106 ? 1.344 -0.175 -3.349 1.00 83.31 106 LEU A CA 1
ATOM 846 C C . LEU A 1 106 ? 0.635 -1.521 -3.498 1.00 83.31 106 LEU A C 1
ATOM 848 O O . LEU A 1 106 ? -0.054 -1.941 -2.569 1.00 83.31 106 LEU A O 1
ATOM 852 N N . LYS A 1 107 ? 0.839 -2.227 -4.616 1.00 84.19 107 LYS A N 1
ATOM 853 C CA . LYS A 1 107 ? 0.264 -3.560 -4.850 1.00 84.19 107 LYS A CA 1
ATOM 854 C C . LYS A 1 107 ? 0.754 -4.576 -3.817 1.00 84.19 107 LYS A C 1
ATOM 856 O O . LYS A 1 107 ? -0.029 -5.401 -3.348 1.00 84.19 107 LYS A O 1
ATOM 861 N N . ARG A 1 108 ? 2.029 -4.520 -3.425 1.00 85.00 108 ARG A N 1
ATOM 862 C CA . ARG A 1 108 ? 2.558 -5.346 -2.326 1.00 85.00 108 ARG A CA 1
ATOM 863 C C . ARG A 1 108 ? 1.947 -4.939 -0.993 1.00 85.00 108 ARG A C 1
ATOM 865 O O . ARG A 1 108 ? 1.451 -5.796 -0.270 1.00 85.00 108 ARG A O 1
ATOM 872 N N . SER A 1 109 ? 1.889 -3.639 -0.701 1.00 80.50 109 SER A N 1
ATOM 873 C CA . SER A 1 109 ? 1.284 -3.145 0.540 1.00 80.50 109 SER A CA 1
ATOM 874 C C . SER A 1 109 ? -0.206 -3.483 0.664 1.00 80.50 109 SER A C 1
ATOM 876 O O . SER A 1 109 ? -0.698 -3.536 1.790 1.00 80.50 109 SER A O 1
ATOM 878 N N . SER A 1 110 ? -0.931 -3.669 -0.443 1.00 78.62 110 SER A N 1
ATOM 879 C CA . SER A 1 110 ? -2.344 -4.061 -0.425 1.00 78.62 110 SER A CA 1
ATOM 880 C C . SER A 1 110 ? -2.567 -5.573 -0.378 1.00 78.62 110 SER A C 1
ATOM 882 O O . SER A 1 110 ? -3.640 -5.995 0.040 1.00 78.62 110 SER A O 1
ATOM 884 N N . SER A 1 111 ? -1.585 -6.384 -0.786 1.00 80.62 111 SER A N 1
ATOM 885 C CA . SER A 1 111 ? -1.728 -7.846 -0.902 1.00 80.62 111 SER A CA 1
ATOM 886 C C . SER A 1 111 ? -0.884 -8.670 0.065 1.00 80.62 111 SER A C 1
ATOM 888 O O . SER A 1 111 ? -1.111 -9.873 0.184 1.00 80.62 111 SER A O 1
ATOM 890 N N . GLY A 1 112 ? 0.081 -8.056 0.749 1.00 77.19 112 GLY A N 1
ATOM 891 C CA . GLY A 1 112 ? 0.842 -8.705 1.811 1.00 77.19 112 GLY A CA 1
ATOM 892 C C . GLY A 1 112 ? -0.072 -9.052 2.973 1.00 77.19 112 GLY A C 1
ATOM 893 O O . GLY A 1 112 ? -0.895 -8.232 3.357 1.00 77.19 112 GLY A O 1
ATOM 894 N N . SER A 1 113 ? 0.061 -10.252 3.520 1.00 63.06 113 SER A N 1
ATOM 895 C CA . SER A 1 113 ? -0.567 -10.724 4.749 1.00 63.06 113 SER A CA 1
ATOM 896 C C . SER A 1 113 ? 0.436 -10.561 5.890 1.00 63.06 113 SER A C 1
ATOM 898 O O . SER A 1 113 ? 1.601 -10.922 5.749 1.00 63.06 113 SER A O 1
ATOM 900 N N . TYR A 1 114 ? -0.030 -9.994 6.999 1.00 54.09 114 TYR A N 1
ATOM 901 C CA . TYR A 1 114 ? 0.735 -9.674 8.206 1.00 54.09 114 TYR A CA 1
ATOM 902 C C . TYR A 1 114 ? 1.750 -8.531 8.078 1.00 54.09 114 TYR A C 1
ATOM 904 O O . TYR A 1 114 ? 2.859 -8.657 7.570 1.00 54.09 114 TYR A O 1
ATOM 912 N N . ARG A 1 115 ? 1.354 -7.390 8.647 1.00 58.62 115 ARG A N 1
ATOM 913 C CA . ARG A 1 115 ? 2.276 -6.385 9.169 1.00 58.62 115 ARG A CA 1
ATOM 914 C C . ARG A 1 115 ? 2.233 -6.472 10.688 1.00 58.62 115 ARG A C 1
ATOM 916 O O . ARG A 1 115 ? 1.140 -6.423 11.250 1.00 58.62 115 ARG A O 1
ATOM 923 N N . ASP A 1 116 ? 3.396 -6.422 11.326 1.00 56.53 116 ASP A N 1
ATOM 924 C CA . ASP A 1 116 ? 3.508 -5.661 12.566 1.00 56.53 116 ASP A CA 1
ATOM 925 C C . ASP A 1 116 ? 3.181 -4.221 12.187 1.00 56.53 116 ASP A C 1
ATOM 927 O O . ASP A 1 116 ? 3.971 -3.515 11.560 1.00 56.53 116 ASP A O 1
ATOM 931 N N . ASN A 1 117 ? 1.928 -3.828 12.396 1.00 58.94 117 ASN A N 1
ATOM 932 C CA . ASN A 1 117 ? 1.499 -2.473 12.129 1.00 58.94 117 ASN A CA 1
ATOM 933 C C . ASN A 1 117 ? 1.873 -1.665 13.373 1.00 58.94 117 ASN A C 1
ATOM 935 O O . ASN A 1 117 ? 1.133 -1.737 14.355 1.00 58.94 117 ASN A O 1
ATOM 939 N N . PRO A 1 118 ? 2.963 -0.871 13.377 1.00 62.22 118 PRO A N 1
ATOM 940 C CA . PRO A 1 118 ? 3.281 -0.026 14.528 1.00 62.22 118 PRO A CA 1
ATOM 941 C C . PRO A 1 118 ? 2.147 0.963 14.832 1.00 62.22 118 PRO A C 1
ATOM 943 O O . PRO A 1 118 ? 2.089 1.523 15.916 1.00 62.22 118 PRO A O 1
ATOM 946 N N . ARG A 1 119 ? 1.203 1.162 13.898 1.00 65.94 119 ARG A N 1
ATOM 947 C CA . ARG A 1 119 ? -0.007 1.965 14.113 1.00 65.94 119 ARG A CA 1
ATOM 948 C C . ARG A 1 119 ? -1.074 1.253 14.946 1.00 65.94 119 ARG A C 1
ATOM 950 O O . ARG A 1 119 ? -1.985 1.923 15.412 1.00 65.94 119 ARG A O 1
ATOM 957 N N . GLY A 1 120 ? -0.986 -0.064 15.138 1.00 70.12 120 GLY A N 1
ATOM 958 C CA . GLY A 1 120 ? -1.897 -0.804 16.013 1.00 70.12 120 GLY A CA 1
ATOM 959 C C . GLY A 1 120 ? -1.870 -0.259 17.442 1.00 70.12 120 GLY A C 1
ATOM 960 O O . GLY A 1 120 ? -2.924 -0.061 18.039 1.00 70.12 120 GLY A O 1
ATOM 961 N N . SER A 1 121 ? -0.685 0.094 17.957 1.00 75.88 121 SER A N 1
ATOM 962 C CA . SER A 1 121 ? -0.551 0.686 19.295 1.00 75.88 121 SER A CA 1
ATOM 963 C C . SER A 1 121 ? -1.230 2.055 19.406 1.00 75.88 121 SER A C 1
ATOM 965 O O . SER A 1 121 ? -1.887 2.323 20.408 1.00 75.88 121 SER A O 1
ATOM 967 N N . LEU A 1 122 ? -1.151 2.893 18.362 1.00 81.62 122 LEU A N 1
ATOM 968 C CA . LEU A 1 122 ? -1.831 4.194 18.326 1.00 81.62 122 LEU A CA 1
ATOM 969 C C . LEU A 1 122 ? -3.353 4.044 18.420 1.00 81.62 122 LEU A C 1
ATOM 971 O O . LEU A 1 122 ? -3.999 4.815 19.127 1.00 81.62 122 LEU A O 1
ATOM 975 N N . TRP A 1 123 ? -3.926 3.035 17.758 1.00 83.50 123 TRP A N 1
ATOM 976 C CA . TRP A 1 123 ? -5.354 2.751 17.882 1.00 83.50 123 TRP A CA 1
ATOM 977 C C . TRP A 1 123 ? -5.716 2.308 19.288 1.00 83.50 123 TRP A C 1
ATOM 979 O O . TRP A 1 123 ? -6.645 2.869 19.859 1.00 83.50 123 TRP A O 1
ATOM 989 N N . GLY A 1 124 ? -4.944 1.393 19.880 1.00 84.50 124 GLY A N 1
ATOM 990 C CA . GLY A 1 124 ? -5.125 1.006 21.279 1.00 84.50 124 GLY A CA 1
ATOM 991 C C . GLY A 1 124 ? -5.228 2.228 22.197 1.00 84.50 124 GLY A C 1
ATOM 992 O O . GLY A 1 124 ? -6.210 2.357 22.924 1.00 84.50 124 GLY A O 1
ATOM 993 N N . ILE A 1 125 ? -4.294 3.180 22.075 1.00 88.69 125 ILE A N 1
ATOM 994 C CA . ILE A 1 125 ? -4.311 4.439 22.843 1.00 88.69 125 ILE A CA 1
ATOM 995 C C . ILE A 1 125 ? -5.615 5.219 22.617 1.00 88.69 125 ILE A C 1
ATOM 997 O O . ILE A 1 125 ? -6.207 5.691 23.582 1.00 88.69 125 ILE A O 1
ATOM 1001 N N . SER A 1 126 ? -6.104 5.331 21.378 1.00 90.44 126 SER A N 1
ATOM 1002 C CA . SER A 1 126 ? -7.356 6.053 21.095 1.00 90.44 126 SER A CA 1
ATOM 1003 C C . SER A 1 126 ? -8.594 5.434 21.767 1.00 90.44 126 SER A C 1
ATOM 1005 O O . SER A 1 126 ? -9.408 6.180 22.311 1.00 90.44 126 SER A O 1
ATOM 1007 N N . TYR A 1 127 ? -8.705 4.098 21.821 1.00 91.00 127 TYR A N 1
ATOM 1008 C CA . TYR A 1 127 ? -9.776 3.421 22.571 1.00 91.00 127 TYR A CA 1
ATOM 1009 C C . TYR A 1 127 ? -9.675 3.728 24.067 1.00 91.00 127 TYR A C 1
ATOM 1011 O O . TYR A 1 127 ? -10.675 4.079 24.691 1.00 91.00 127 TYR A O 1
ATOM 1019 N N . PHE A 1 128 ? -8.462 3.673 24.630 1.00 92.62 128 PHE A N 1
ATOM 1020 C CA . PHE A 1 128 ? -8.234 3.997 26.039 1.00 92.62 128 PHE A CA 1
ATOM 1021 C C . PHE A 1 128 ? -8.530 5.461 26.376 1.00 92.62 128 PHE A C 1
ATOM 1023 O O . PHE A 1 128 ? -9.019 5.727 27.467 1.00 92.62 128 PHE A O 1
ATOM 1030 N N . LEU A 1 129 ? -8.285 6.409 25.466 1.00 94.31 129 LEU A N 1
ATOM 1031 C CA . LEU A 1 129 ? -8.623 7.820 25.684 1.00 94.31 129 LEU A CA 1
ATOM 1032 C C . LEU A 1 129 ? -10.138 8.047 25.734 1.00 94.31 129 LEU A C 1
ATOM 1034 O O . LEU A 1 129 ? -10.619 8.743 26.627 1.00 94.31 129 LEU A O 1
ATOM 1038 N N . VAL A 1 130 ? -10.894 7.439 24.815 1.00 92.81 130 VAL A N 1
ATOM 1039 C CA . VAL A 1 130 ? -12.365 7.513 24.824 1.00 92.81 130 VAL A CA 1
ATOM 1040 C C . VAL A 1 130 ? -12.929 6.813 26.064 1.00 92.81 130 VAL A C 1
ATOM 1042 O O . VAL A 1 130 ? -13.798 7.364 26.734 1.00 92.81 130 VAL A O 1
ATOM 1045 N N . PHE A 1 131 ? -12.375 5.656 26.436 1.00 95.06 131 PHE A N 1
ATOM 1046 C CA . PHE A 1 131 ? -12.737 4.962 27.672 1.00 95.06 131 PHE A CA 1
ATOM 1047 C C . PHE A 1 131 ? -12.421 5.790 28.928 1.00 95.06 131 PHE A C 1
ATOM 1049 O O . PHE A 1 131 ? -13.247 5.892 29.829 1.00 95.06 131 PHE A O 1
ATOM 1056 N N . ALA A 1 132 ? -11.259 6.444 28.992 1.00 95.06 132 ALA A N 1
ATOM 1057 C CA . ALA A 1 132 ? -10.904 7.318 30.107 1.00 95.06 132 ALA A CA 1
ATOM 1058 C C . ALA A 1 132 ? -11.864 8.514 30.220 1.00 95.06 132 ALA A C 1
ATOM 1060 O O . ALA A 1 132 ? -12.261 8.877 31.329 1.00 95.06 132 ALA A O 1
ATOM 1061 N N . ALA A 1 133 ? -12.280 9.095 29.089 1.00 93.75 133 ALA A N 1
ATOM 1062 C CA . ALA A 1 133 ? -13.296 10.144 29.064 1.00 93.75 133 ALA A CA 1
ATOM 1063 C C . ALA A 1 133 ? -14.658 9.632 29.566 1.00 93.75 133 ALA A C 1
ATOM 1065 O O . ALA A 1 133 ? -15.283 10.297 30.392 1.00 93.75 133 ALA A O 1
ATOM 1066 N N . TYR A 1 134 ? -15.070 8.432 29.139 1.00 94.06 134 TYR A N 1
ATOM 1067 C CA . TYR A 1 134 ? -16.280 7.758 29.622 1.00 94.06 134 TYR A CA 1
ATOM 1068 C C . TYR A 1 134 ? -16.249 7.546 31.141 1.00 94.06 134 TYR A C 1
ATOM 1070 O O . TYR A 1 134 ? -17.156 7.981 31.846 1.00 94.06 134 TYR A O 1
ATOM 1078 N N . ILE A 1 135 ? -15.172 6.955 31.666 1.00 94.19 135 ILE A N 1
ATOM 1079 C CA . ILE A 1 135 ? -15.012 6.701 33.103 1.00 94.19 135 ILE A CA 1
ATOM 1080 C C . ILE A 1 135 ? -15.011 8.010 33.899 1.00 94.19 135 ILE A C 1
ATOM 1082 O O . ILE A 1 135 ? -15.672 8.103 34.930 1.00 94.19 135 ILE A O 1
ATOM 1086 N N . THR A 1 136 ? -14.326 9.044 33.408 1.00 94.75 136 THR A N 1
ATOM 1087 C CA . THR A 1 136 ? -14.311 10.364 34.059 1.00 94.75 136 THR A CA 1
ATOM 1088 C C . THR A 1 136 ? -15.712 10.976 34.117 1.00 94.75 136 THR A C 1
ATOM 1090 O O . THR A 1 136 ? -16.096 11.527 35.148 1.00 94.75 136 THR A O 1
ATOM 1093 N N . TYR A 1 137 ? -16.493 10.852 33.039 1.00 92.94 137 TYR A N 1
ATOM 1094 C CA . TYR A 1 137 ? -17.879 11.314 33.007 1.00 92.94 137 TYR A CA 1
ATOM 1095 C C . TYR A 1 137 ? -18.762 10.546 33.997 1.00 92.94 137 TYR A C 1
ATOM 1097 O O . TYR A 1 137 ? -19.492 11.167 34.768 1.00 92.94 137 TYR A O 1
ATOM 1105 N N . GLN A 1 138 ? -18.655 9.214 34.024 1.00 91.19 138 GLN A N 1
ATOM 1106 C CA . GLN A 1 138 ? -19.415 8.380 34.957 1.00 91.19 138 GLN A CA 1
ATOM 1107 C C . GLN A 1 138 ? -19.089 8.740 36.412 1.00 91.19 138 GLN A C 1
ATOM 1109 O O . GLN A 1 138 ? -19.998 8.965 37.205 1.00 91.19 138 GLN A O 1
ATOM 1114 N N . PHE A 1 139 ? -17.808 8.918 36.756 1.00 92.06 139 PHE A N 1
ATOM 1115 C CA . PHE A 1 139 ? -17.418 9.365 38.098 1.00 92.06 139 PHE A CA 1
ATOM 1116 C C . PHE A 1 139 ? -17.979 10.745 38.456 1.00 92.06 139 PHE A C 1
ATOM 1118 O O . PHE A 1 139 ? -18.437 10.941 39.583 1.00 92.06 139 PHE A O 1
ATOM 1125 N N . TYR A 1 140 ? -17.975 11.690 37.513 1.00 92.56 140 TYR A N 1
ATOM 1126 C CA . TYR A 1 140 ? -18.559 13.015 37.720 1.00 92.56 140 TYR A CA 1
ATOM 1127 C C . TYR A 1 140 ? -20.064 12.935 38.025 1.00 92.56 140 TYR A C 1
ATOM 1129 O O . TYR A 1 140 ? -20.543 13.583 38.957 1.00 92.56 140 TYR A O 1
ATOM 1137 N N . PHE A 1 141 ? -20.802 12.110 37.279 1.00 89.12 141 PHE A N 1
ATOM 1138 C CA . PHE A 1 141 ? -22.241 11.932 37.472 1.00 89.12 141 PHE A CA 1
ATOM 1139 C C . PHE A 1 141 ? -22.560 11.180 38.776 1.00 89.12 141 PHE A C 1
ATOM 1141 O O . PHE A 1 141 ? -23.380 11.636 39.572 1.00 89.12 141 PHE A O 1
ATOM 1148 N N . MET A 1 142 ? -21.823 10.106 39.077 1.00 87.75 142 MET A N 1
ATOM 1149 C CA . MET A 1 142 ? -21.948 9.360 40.338 1.00 87.75 142 MET A CA 1
ATOM 1150 C C . MET A 1 142 ? -21.671 10.227 41.571 1.00 87.75 142 MET A C 1
ATOM 1152 O O . MET A 1 142 ? -22.303 10.053 42.614 1.00 87.75 142 MET A O 1
ATOM 1156 N N . GLN A 1 143 ? -20.720 11.163 41.480 1.00 91.81 143 GLN A N 1
ATOM 1157 C CA . GLN A 1 143 ? -20.440 12.103 42.566 1.00 91.81 143 GLN A CA 1
ATOM 1158 C C . GLN A 1 143 ? -21.614 13.058 42.812 1.00 91.81 143 GLN A C 1
ATOM 1160 O O . GLN A 1 143 ? -21.852 13.442 43.958 1.00 91.81 143 GLN A O 1
ATOM 1165 N N . LYS A 1 144 ? -22.337 13.434 41.755 1.00 92.19 144 LYS A N 1
ATOM 1166 C CA . LYS A 1 144 ? -23.467 14.359 41.833 1.00 92.19 144 LYS A CA 1
ATOM 1167 C C . LYS A 1 144 ? -24.704 13.717 42.464 1.00 92.19 144 LYS A C 1
ATOM 1169 O O . LYS A 1 144 ? -25.336 14.357 43.300 1.00 92.19 144 LYS A O 1
ATOM 1174 N N . ASP A 1 145 ? -25.000 12.469 42.109 1.00 88.56 145 ASP A N 1
ATOM 1175 C CA . ASP A 1 145 ? -26.256 11.813 42.500 1.00 88.56 145 ASP A CA 1
ATOM 1176 C C . ASP A 1 145 ? -26.130 10.930 43.755 1.00 88.56 145 ASP A C 1
ATOM 1178 O O . ASP A 1 145 ? -27.123 10.438 44.278 1.00 88.56 145 ASP A O 1
ATOM 1182 N N . GLN A 1 146 ? -24.917 10.767 44.301 1.00 83.75 146 GLN A N 1
ATOM 1183 C CA . GLN A 1 146 ? -24.648 10.029 45.546 1.00 83.75 146 GLN A CA 1
ATOM 1184 C C . GLN A 1 146 ? -25.023 8.525 45.507 1.00 83.75 146 GLN A C 1
ATOM 1186 O O . GLN A 1 146 ? -25.005 7.850 46.536 1.00 83.75 146 GLN A O 1
ATOM 1191 N N . GLU A 1 147 ? -25.272 7.955 44.323 1.00 85.56 147 GLU A N 1
ATOM 1192 C CA . GLU A 1 147 ? -25.672 6.552 44.111 1.00 85.56 147 GLU A CA 1
ATOM 1193 C C . GLU A 1 147 ? -24.488 5.597 43.853 1.00 85.56 147 GLU A C 1
ATOM 1195 O O . GLU A 1 147 ? -24.502 4.768 42.943 1.00 85.56 147 GLU A O 1
ATOM 1200 N N . TRP A 1 148 ? -23.435 5.664 44.671 1.00 83.31 148 TRP A N 1
ATOM 1201 C CA . TRP A 1 148 ? -22.206 4.876 44.450 1.00 83.31 148 TRP A CA 1
ATOM 1202 C C . TRP A 1 148 ? -22.395 3.349 44.461 1.00 83.31 148 TRP A C 1
ATOM 1204 O O . TRP A 1 148 ? -21.584 2.609 43.900 1.00 83.31 148 TRP A O 1
ATOM 1214 N N . ASN A 1 149 ? -23.477 2.876 45.080 1.00 88.44 149 ASN A N 1
ATOM 1215 C CA . ASN A 1 149 ? -23.757 1.455 45.269 1.00 88.44 149 ASN A CA 1
ATOM 1216 C C . ASN A 1 149 ? -24.820 0.906 44.308 1.00 88.44 149 ASN A C 1
ATOM 1218 O O . ASN A 1 149 ? -25.287 -0.214 44.517 1.00 88.44 149 ASN A O 1
ATOM 1222 N N . SER A 1 150 ? -25.216 1.658 43.273 1.00 91.94 150 SER A N 1
ATOM 1223 C CA . SER A 1 150 ? -26.158 1.137 42.281 1.00 91.94 150 SER A CA 1
ATOM 1224 C C . SER A 1 150 ? -25.495 0.020 41.460 1.00 91.94 150 SER A C 1
ATOM 1226 O O . SER A 1 150 ? -24.506 0.269 40.763 1.00 91.94 150 SER A O 1
ATOM 1228 N N . PRO A 1 151 ? -26.000 -1.227 41.515 1.00 92.06 151 PRO A N 1
ATOM 1229 C CA . PRO A 1 151 ? -25.405 -2.345 40.788 1.00 92.06 151 PRO A CA 1
ATOM 1230 C C . PRO A 1 151 ? -25.520 -2.184 39.267 1.00 92.06 151 PRO A C 1
ATOM 1232 O O . PRO A 1 151 ? -24.748 -2.807 38.544 1.00 92.06 151 PRO A O 1
ATOM 1235 N N . GLU A 1 152 ? -26.452 -1.366 38.771 1.00 90.06 152 GLU A N 1
ATOM 1236 C CA . GLU A 1 152 ? -26.630 -1.148 37.331 1.00 90.06 152 GLU A CA 1
ATOM 1237 C C . GLU A 1 152 ? -25.466 -0.353 36.726 1.00 90.06 152 GLU A C 1
ATOM 1239 O O . GLU A 1 152 ? -24.917 -0.768 35.707 1.00 90.06 152 GLU A O 1
ATOM 1244 N N . ILE A 1 153 ? -24.984 0.687 37.418 1.00 89.12 153 ILE A N 1
ATOM 1245 C CA . ILE A 1 153 ? -23.833 1.488 36.965 1.00 89.12 153 ILE A CA 1
ATOM 1246 C C . ILE A 1 153 ? -22.580 0.611 36.851 1.00 89.12 153 ILE A C 1
ATOM 1248 O O . ILE A 1 153 ? -21.843 0.667 35.866 1.00 89.12 153 ILE A O 1
ATOM 1252 N N . TRP A 1 154 ? -22.350 -0.269 37.830 1.00 90.50 154 TRP A N 1
ATOM 1253 C CA . TRP A 1 154 ? -21.209 -1.185 37.795 1.00 90.50 154 TRP A CA 1
ATOM 1254 C C . TRP A 1 154 ? -21.291 -2.189 36.642 1.00 90.50 154 TRP A C 1
ATOM 1256 O O . TRP A 1 154 ? -20.260 -2.500 36.043 1.00 90.50 154 TRP A O 1
ATOM 1266 N N . LYS A 1 155 ? -22.489 -2.673 36.282 1.00 92.25 155 LYS A N 1
ATOM 1267 C CA . LY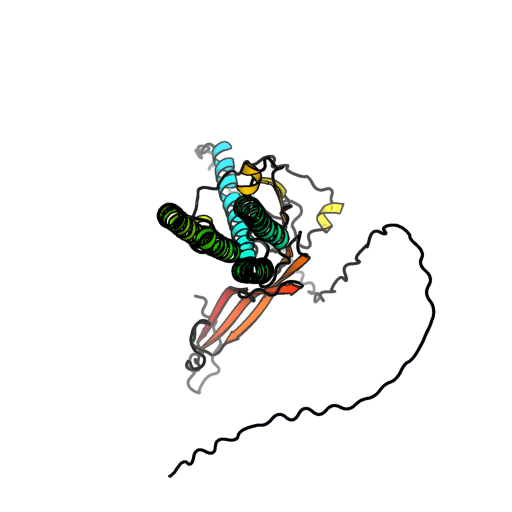S A 1 155 ? -22.660 -3.541 35.104 1.00 92.25 155 LYS A CA 1
ATOM 1268 C C . LYS A 1 155 ? -22.296 -2.805 33.817 1.00 92.25 155 LYS A C 1
ATOM 1270 O O . LYS A 1 155 ? -21.594 -3.382 32.988 1.00 92.25 155 LYS A O 1
ATOM 1275 N N . GLU A 1 156 ? -22.724 -1.552 33.667 1.0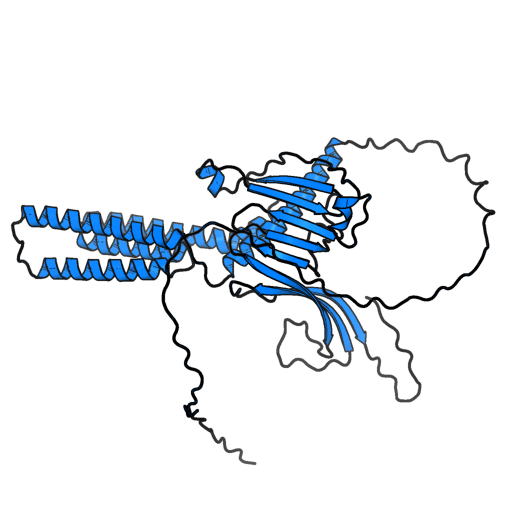0 91.88 156 GLU A N 1
ATOM 1276 C CA . GLU A 1 156 ? -22.394 -0.722 32.501 1.00 91.88 156 GLU A CA 1
ATOM 1277 C C . GLU A 1 156 ? -20.886 -0.470 32.398 1.00 91.88 156 GLU A C 1
ATOM 1279 O O . GLU A 1 156 ? -20.289 -0.692 31.346 1.00 91.88 156 GLU A O 1
ATOM 1284 N N . VAL A 1 157 ? -20.237 -0.093 33.505 1.00 92.31 157 VAL A N 1
ATOM 1285 C CA . VAL A 1 157 ? -18.781 0.119 33.551 1.00 92.31 157 VAL A CA 1
ATOM 1286 C C . VAL A 1 157 ? -18.012 -1.160 33.200 1.00 92.31 157 VAL A C 1
ATOM 1288 O O . VAL A 1 157 ? -17.060 -1.108 32.417 1.00 92.31 157 VAL A O 1
ATOM 1291 N N . ILE A 1 158 ? -18.418 -2.317 33.734 1.00 94.25 158 ILE A N 1
ATOM 1292 C CA . ILE A 1 158 ? -17.780 -3.608 33.427 1.00 94.25 158 ILE A CA 1
ATOM 1293 C C . ILE A 1 158 ? -17.963 -3.966 31.948 1.00 94.25 158 ILE A C 1
ATOM 1295 O O . ILE A 1 158 ? -16.997 -4.376 31.297 1.00 94.25 158 ILE A O 1
ATOM 1299 N N . LEU A 1 159 ? -19.175 -3.799 31.410 1.00 94.12 159 LEU A N 1
ATOM 1300 C CA . LEU A 1 159 ? -19.473 -4.083 30.008 1.00 94.12 159 LEU A CA 1
ATOM 1301 C C . LEU A 1 159 ? -18.627 -3.210 29.074 1.00 94.12 159 LEU A C 1
ATOM 1303 O O . LEU A 1 159 ? -17.991 -3.740 28.163 1.00 94.12 159 LEU A O 1
ATOM 1307 N N . GLU A 1 160 ? -18.559 -1.905 29.337 1.00 93.31 160 GLU A N 1
ATOM 1308 C CA . GLU A 1 160 ? -17.784 -0.965 28.522 1.00 93.31 160 GLU A CA 1
ATOM 1309 C C . GLU A 1 160 ? -16.278 -1.239 28.616 1.00 93.31 160 GLU A C 1
ATOM 1311 O O . GLU A 1 160 ? -15.557 -1.175 27.617 1.00 93.31 160 GLU A O 1
ATOM 1316 N N . THR A 1 161 ? -15.790 -1.639 29.794 1.00 94.31 161 THR A N 1
ATOM 1317 C CA . THR A 1 161 ? -14.390 -2.057 29.976 1.00 94.31 161 THR A CA 1
ATOM 1318 C C . THR A 1 161 ? -14.070 -3.280 29.115 1.00 94.31 161 THR A C 1
ATOM 1320 O O . THR A 1 161 ? -13.074 -3.288 28.386 1.00 94.31 161 THR A O 1
ATOM 1323 N N . LEU A 1 162 ? -14.922 -4.311 29.156 1.00 95.56 162 LEU A N 1
ATOM 1324 C CA . LEU A 1 162 ? -14.749 -5.518 28.344 1.00 95.56 162 LEU A CA 1
ATOM 1325 C C . LEU A 1 162 ? -14.811 -5.195 26.849 1.00 95.56 162 LEU A C 1
ATOM 1327 O O . LEU A 1 162 ? -13.966 -5.672 26.087 1.00 95.56 162 LEU A O 1
ATOM 1331 N N . LEU A 1 163 ? -15.760 -4.353 26.436 1.00 94.69 163 LEU A N 1
ATOM 1332 C CA . LEU A 1 163 ? -15.890 -3.907 25.053 1.00 94.69 163 LEU A CA 1
ATOM 1333 C C . LEU A 1 163 ? -14.631 -3.165 24.587 1.00 94.69 163 LEU A C 1
ATOM 1335 O O . LEU A 1 163 ? -14.089 -3.490 23.531 1.00 94.69 163 LEU A O 1
ATOM 1339 N N . THR A 1 164 ? -14.111 -2.244 25.401 1.00 94.12 164 THR A N 1
ATOM 1340 C CA . THR A 1 164 ? -12.876 -1.496 25.121 1.00 94.12 164 THR A CA 1
ATOM 1341 C C . THR A 1 164 ? -11.689 -2.436 24.928 1.00 94.12 164 THR A C 1
ATOM 1343 O O . THR A 1 164 ? -10.929 -2.297 23.967 1.00 94.12 164 THR A O 1
ATOM 1346 N N . VAL A 1 165 ? -11.522 -3.430 25.805 1.00 94.00 165 VAL A N 1
ATOM 1347 C CA . VAL A 1 165 ? -10.422 -4.406 25.710 1.00 94.00 165 VAL A CA 1
ATOM 1348 C C . VAL A 1 165 ? -10.557 -5.267 24.451 1.00 94.00 165 VAL A C 1
ATOM 1350 O O . VAL A 1 165 ? -9.583 -5.443 23.719 1.00 94.00 165 VAL A O 1
ATOM 1353 N N . VAL A 1 166 ? -11.759 -5.766 24.151 1.00 94.19 166 VAL A N 1
ATOM 1354 C CA . VAL A 1 166 ? -12.000 -6.600 22.963 1.00 94.19 166 VAL A CA 1
ATOM 1355 C C . VAL A 1 166 ? -11.797 -5.802 21.676 1.00 94.19 166 VAL A C 1
ATOM 1357 O O . VAL A 1 166 ? -11.106 -6.275 20.771 1.00 94.19 166 VAL A O 1
ATOM 1360 N N . LEU A 1 167 ? -12.353 -4.591 21.583 1.00 92.38 167 LEU A N 1
ATOM 1361 C CA . LEU A 1 167 ? -12.241 -3.752 20.389 1.00 92.38 167 LEU A CA 1
ATOM 1362 C C . LEU A 1 167 ? -10.828 -3.205 20.199 1.00 92.38 167 LEU A C 1
ATOM 1364 O O . LEU A 1 167 ? -10.331 -3.220 19.073 1.00 92.38 167 LEU A O 1
ATOM 1368 N N . SER A 1 168 ? -10.140 -2.802 21.270 1.00 91.19 168 SER A N 1
ATOM 1369 C CA . SER A 1 168 ? -8.733 -2.399 21.180 1.00 91.19 168 SER A CA 1
ATOM 1370 C C . SER A 1 168 ? -7.866 -3.562 20.693 1.00 91.19 168 SER A C 1
ATOM 1372 O O . SER A 1 168 ? -7.125 -3.393 19.721 1.00 91.19 168 SER A O 1
ATOM 1374 N N . TYR A 1 169 ? -8.032 -4.766 21.252 1.00 90.00 169 TYR A N 1
ATOM 1375 C CA . TYR A 1 169 ? -7.326 -5.962 20.788 1.00 90.00 169 TYR A CA 1
ATOM 1376 C C . TYR A 1 169 ? -7.640 -6.290 19.321 1.00 90.00 169 TYR A C 1
ATOM 1378 O O . TYR A 1 169 ? -6.726 -6.503 18.518 1.00 90.00 169 TYR A O 1
ATOM 1386 N N . ALA A 1 170 ? -8.922 -6.286 18.944 1.00 88.38 170 ALA A N 1
ATOM 1387 C CA . ALA A 1 170 ? -9.344 -6.523 17.568 1.00 88.38 170 ALA A CA 1
ATOM 1388 C C . ALA A 1 170 ? -8.740 -5.479 16.617 1.00 88.38 170 ALA A C 1
ATOM 1390 O O . ALA A 1 170 ? -8.205 -5.840 15.571 1.00 88.38 170 ALA A O 1
ATOM 1391 N N . SER A 1 171 ? -8.740 -4.199 16.998 1.00 86.56 171 SER A N 1
ATOM 1392 C CA . SER A 1 171 ? -8.215 -3.101 16.180 1.00 86.56 171 SER A CA 1
ATOM 1393 C C . SER A 1 171 ? -6.711 -3.207 15.913 1.00 86.56 171 SER A C 1
ATOM 1395 O O . SER A 1 171 ? -6.272 -2.850 14.818 1.00 86.56 171 SER A O 1
ATOM 1397 N N . VAL A 1 172 ? -5.942 -3.745 16.871 1.00 82.75 172 VAL A N 1
ATOM 1398 C CA . VAL A 1 172 ? -4.502 -4.023 16.732 1.00 82.75 172 VAL A CA 1
ATOM 1399 C C . VAL A 1 172 ? -4.260 -5.166 15.745 1.00 82.75 172 VAL A C 1
ATOM 1401 O O . VAL A 1 172 ? -3.264 -5.159 15.022 1.00 82.75 172 VAL A O 1
ATOM 1404 N N . ARG A 1 173 ? -5.172 -6.144 15.694 1.00 80.50 173 ARG A N 1
ATOM 1405 C CA . ARG A 1 173 ? -5.108 -7.284 14.767 1.00 80.50 173 ARG A CA 1
ATOM 1406 C C . ARG A 1 173 ? -5.633 -6.960 13.370 1.00 80.50 173 ARG A C 1
ATOM 1408 O O . ARG A 1 173 ? -5.289 -7.667 12.423 1.00 80.50 173 ARG A O 1
ATOM 1415 N N . MET A 1 174 ? -6.451 -5.920 13.224 1.00 80.06 174 MET A N 1
ATOM 1416 C CA . MET A 1 174 ? -6.991 -5.517 11.929 1.00 80.06 174 MET A CA 1
ATOM 1417 C C . MET A 1 174 ? -5.890 -4.978 11.015 1.00 80.06 174 MET A C 1
ATOM 1419 O O . MET A 1 174 ? -5.116 -4.084 11.357 1.00 80.06 174 MET A O 1
ATOM 1423 N N . GLN A 1 175 ? -5.844 -5.530 9.807 1.00 69.75 175 GLN A N 1
ATOM 1424 C CA . GLN A 1 175 ? -4.793 -5.231 8.844 1.00 69.75 175 GLN A CA 1
ATOM 1425 C C . GLN A 1 175 ? -5.009 -3.898 8.115 1.00 69.75 175 GLN A C 1
ATOM 1427 O O . GLN A 1 175 ? -4.047 -3.215 7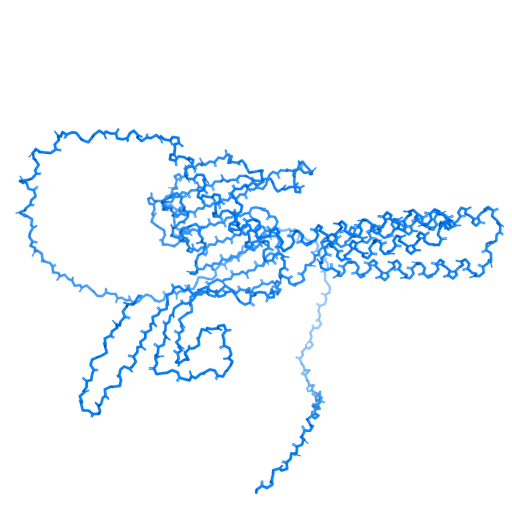.756 1.00 69.75 175 GLN A O 1
ATOM 1432 N N . THR A 1 176 ? -6.267 -3.521 7.880 1.00 74.44 176 THR A N 1
ATOM 1433 C CA . THR A 1 176 ? -6.612 -2.314 7.128 1.00 74.44 176 THR A CA 1
ATOM 1434 C C . THR A 1 176 ? -6.994 -1.178 8.070 1.00 74.44 176 THR A C 1
ATOM 1436 O O . THR A 1 176 ? -7.782 -1.334 8.999 1.00 74.44 176 THR A O 1
ATOM 1439 N N . PHE A 1 177 ? -6.465 0.011 7.776 1.00 79.00 177 PHE A N 1
ATOM 1440 C CA . PHE A 1 177 ? -6.772 1.245 8.505 1.00 79.00 177 PHE A CA 1
ATOM 1441 C C . PHE A 1 177 ? -8.282 1.516 8.580 1.00 79.00 177 PHE A C 1
ATOM 1443 O O . PHE A 1 177 ? -8.787 1.921 9.621 1.00 79.00 177 PHE A O 1
ATOM 1450 N N . ALA A 1 178 ? -9.007 1.248 7.491 1.00 82.44 178 ALA A N 1
ATOM 1451 C CA . ALA A 1 178 ? -10.449 1.456 7.432 1.00 82.44 178 ALA A CA 1
ATOM 1452 C C . ALA A 1 178 ? -11.223 0.519 8.365 1.00 82.44 178 ALA A C 1
ATOM 1454 O O . ALA A 1 178 ? -12.191 0.963 8.975 1.00 82.44 178 ALA A O 1
ATOM 1455 N N . ASN A 1 179 ? -10.787 -0.736 8.537 1.00 84.62 179 ASN A N 1
ATOM 1456 C CA . ASN A 1 179 ? -11.444 -1.656 9.466 1.00 84.62 179 ASN A CA 1
ATOM 1457 C C . ASN A 1 179 ? -11.239 -1.197 10.914 1.00 84.62 179 ASN A C 1
ATOM 1459 O O . ASN A 1 179 ? -12.209 -1.129 11.665 1.00 84.62 179 ASN A O 1
ATOM 1463 N N . SER A 1 180 ? -10.011 -0.819 11.294 1.00 86.69 180 SER A N 1
ATOM 1464 C CA . SER A 1 180 ? -9.728 -0.297 12.641 1.00 86.69 180 SER A CA 1
ATOM 1465 C C . SER A 1 180 ? -10.518 0.982 12.937 1.00 86.69 180 SER A C 1
ATOM 1467 O O . SER A 1 180 ? -11.080 1.110 14.021 1.00 86.69 180 SER A O 1
ATOM 1469 N N . LEU A 1 181 ? -10.611 1.895 11.963 1.00 88.75 181 LEU A N 1
ATOM 1470 C CA . LEU A 1 181 ? -11.369 3.139 12.096 1.00 88.75 181 LEU A CA 1
ATOM 1471 C C . LEU A 1 181 ? -12.890 2.896 12.119 1.00 88.75 181 LEU A C 1
ATOM 1473 O O . LEU A 1 181 ? -13.598 3.559 12.862 1.00 88.75 181 LEU A O 1
ATOM 1477 N N . THR A 1 182 ? -13.399 1.907 11.378 1.00 90.44 182 THR A N 1
ATOM 1478 C CA . THR A 1 182 ? -14.822 1.520 11.435 1.00 90.44 182 THR A CA 1
ATOM 1479 C C . THR A 1 182 ? -15.196 0.983 12.814 1.00 90.44 182 THR A C 1
ATOM 1481 O O . THR A 1 182 ? -16.220 1.380 13.361 1.00 90.44 182 THR A O 1
ATOM 1484 N N . LEU A 1 183 ? -14.359 0.122 13.406 1.00 90.12 183 LEU A N 1
ATOM 1485 C CA . LEU A 1 183 ? -14.570 -0.348 14.779 1.00 90.12 183 LEU A CA 1
ATOM 1486 C C . LEU A 1 183 ? -14.536 0.805 15.788 1.00 90.12 183 LEU A C 1
ATOM 1488 O O . LEU A 1 183 ? -15.291 0.787 16.754 1.00 90.12 183 LEU A O 1
ATOM 1492 N N . PHE A 1 184 ? -13.703 1.817 15.540 1.00 92.38 184 PHE A N 1
ATOM 1493 C CA . PHE A 1 184 ? -13.605 2.988 16.402 1.00 92.38 184 PHE A CA 1
ATOM 1494 C C . PHE A 1 184 ? -14.867 3.860 16.335 1.00 92.38 184 PHE A C 1
ATOM 1496 O O . PHE A 1 184 ? -15.362 4.281 17.374 1.00 92.38 184 PHE A O 1
ATOM 1503 N N . TRP A 1 185 ? -15.438 4.067 15.144 1.00 93.19 185 TRP A N 1
ATOM 1504 C CA . TRP A 1 185 ? -16.728 4.754 14.986 1.00 93.19 185 TRP A CA 1
ATOM 1505 C C . TRP A 1 185 ? -17.875 3.995 15.667 1.00 93.19 185 TRP A C 1
ATOM 1507 O O . TRP A 1 185 ? -18.621 4.564 16.460 1.00 93.19 185 TRP A O 1
ATOM 1517 N N . ILE A 1 186 ? -17.939 2.670 15.479 1.00 92.69 186 ILE A N 1
ATOM 1518 C CA . ILE A 1 186 ? -18.911 1.816 16.184 1.00 92.69 186 ILE A CA 1
ATOM 1519 C C . ILE A 1 186 ? -18.748 1.943 17.704 1.00 92.69 186 ILE A C 1
ATOM 1521 O O . ILE A 1 186 ? -19.742 2.021 18.421 1.00 92.69 186 ILE A O 1
ATOM 1525 N N . TYR A 1 187 ? -17.511 1.987 18.197 1.00 93.88 187 TYR A N 1
ATOM 1526 C CA . TYR A 1 187 ? -17.240 2.180 19.615 1.00 93.88 187 TYR A CA 1
ATOM 1527 C C . TYR A 1 187 ? -17.742 3.541 20.111 1.00 93.88 187 TYR A C 1
ATOM 1529 O O . TYR A 1 187 ? -18.499 3.576 21.073 1.00 93.88 187 TYR A O 1
ATOM 1537 N N . ILE A 1 188 ? -17.435 4.639 19.407 1.00 93.06 188 ILE A N 1
ATOM 1538 C CA . ILE A 1 188 ? -17.950 5.980 19.736 1.00 93.06 188 ILE A CA 1
ATOM 1539 C C . ILE A 1 188 ? -19.482 5.996 19.784 1.00 93.06 188 ILE A C 1
ATOM 1541 O O . ILE A 1 188 ? -20.052 6.617 20.682 1.00 93.06 188 ILE A O 1
ATOM 1545 N N . LEU A 1 189 ? -20.155 5.315 18.853 1.00 93.62 189 LEU A N 1
ATOM 1546 C CA . LEU A 1 189 ? -21.614 5.193 18.869 1.00 93.62 189 LEU A CA 1
ATOM 1547 C C . LEU A 1 189 ? -22.128 4.477 20.115 1.00 93.62 189 LEU A C 1
ATOM 1549 O O . LEU A 1 189 ? -23.086 4.949 20.725 1.00 93.62 189 LEU A O 1
ATOM 1553 N N . VAL A 1 190 ? -21.513 3.352 20.488 1.00 92.50 190 VAL A N 1
ATOM 1554 C CA . VAL A 1 190 ? -21.920 2.583 21.672 1.00 92.50 190 VAL A CA 1
ATOM 1555 C C . VAL A 1 190 ? -21.676 3.395 22.943 1.00 92.50 190 VAL A C 1
ATOM 1557 O O . VAL A 1 190 ? -22.604 3.575 23.727 1.00 92.50 190 VAL A O 1
ATOM 1560 N N . THR A 1 191 ? -20.488 3.978 23.108 1.00 91.38 191 THR A N 1
ATOM 1561 C CA . THR A 1 191 ? -20.177 4.836 24.259 1.00 91.38 191 THR A CA 1
ATOM 1562 C C . THR A 1 191 ? -21.114 6.050 24.310 1.00 91.38 191 THR A C 1
ATOM 1564 O O . THR A 1 191 ? -21.647 6.402 25.360 1.00 91.38 191 THR A O 1
ATOM 1567 N N . GLY A 1 192 ? -21.374 6.684 23.164 1.00 91.62 192 GLY A N 1
ATOM 1568 C CA . GLY A 1 192 ? -22.274 7.829 23.057 1.00 91.62 192 GLY A CA 1
ATOM 1569 C C . GLY A 1 192 ? -23.731 7.503 23.385 1.00 91.62 192 GLY A C 1
ATOM 1570 O O . GLY A 1 192 ? -24.428 8.364 23.915 1.00 91.62 192 GLY A O 1
ATOM 1571 N N . PHE A 1 193 ? -24.186 6.275 23.117 1.00 93.00 193 PHE A N 1
ATOM 1572 C CA . PHE A 1 193 ? -25.527 5.810 23.483 1.00 93.00 193 PHE A CA 1
ATOM 1573 C C . PHE A 1 193 ? -25.732 5.778 25.002 1.00 93.00 193 PHE A C 1
ATOM 1575 O O . PHE A 1 193 ? -26.805 6.150 25.469 1.00 93.00 193 PHE A O 1
ATOM 1582 N N . PHE A 1 194 ? -24.707 5.389 25.766 1.00 89.12 194 PHE A N 1
ATOM 1583 C CA . PHE A 1 194 ? -24.764 5.387 27.231 1.00 89.12 194 PHE A CA 1
ATOM 1584 C C . PHE A 1 194 ? -24.617 6.788 27.841 1.00 89.12 194 PHE A C 1
ATOM 1586 O O . PHE A 1 194 ? -25.179 7.060 28.896 1.00 89.12 194 PHE A O 1
ATOM 1593 N N . LEU A 1 195 ? -23.865 7.683 27.191 1.00 89.19 195 LEU A N 1
ATOM 1594 C CA . LEU A 1 195 ? -23.524 8.994 27.755 1.00 89.19 195 LEU A CA 1
ATOM 1595 C C . LEU A 1 195 ? -24.515 10.117 27.430 1.00 89.19 195 LEU A C 1
ATOM 1597 O O . LEU A 1 195 ? -24.588 11.100 28.167 1.00 89.19 195 LEU A O 1
ATOM 1601 N N . LEU A 1 196 ? -25.197 10.053 26.286 1.00 92.50 196 LEU A N 1
ATOM 1602 C CA . LEU A 1 196 ? -25.904 11.208 25.735 1.00 92.50 196 LEU A CA 1
ATOM 1603 C C . LEU A 1 196 ? -27.419 11.078 25.856 1.00 92.50 196 LEU A C 1
ATOM 1605 O O . LEU A 1 196 ? -28.006 10.036 25.579 1.00 92.50 196 LEU A O 1
ATOM 1609 N N . GLU A 1 197 ? -28.072 12.201 26.152 1.00 93.19 197 GLU A N 1
ATOM 1610 C CA . GLU A 1 197 ? -29.524 12.314 26.038 1.00 93.19 197 GLU A CA 1
ATOM 1611 C C . GLU A 1 197 ? -30.003 11.955 24.624 1.00 93.19 197 GLU A C 1
ATOM 1613 O O . GLU A 1 197 ? -29.327 12.228 23.628 1.00 93.19 197 GLU A O 1
ATOM 1618 N N . GLN A 1 198 ? -31.225 11.423 24.518 1.00 93.31 198 GLN A N 1
ATOM 1619 C CA . GLN A 1 198 ? -31.775 10.885 23.268 1.00 93.31 198 GLN A CA 1
ATOM 1620 C C . GLN A 1 198 ? -31.715 11.872 22.087 1.00 93.31 198 GLN A C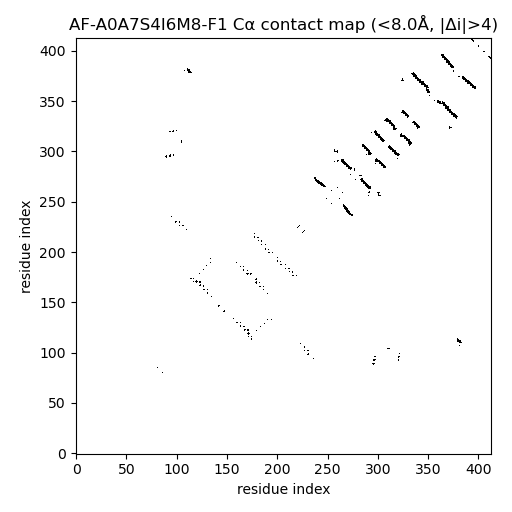 1
ATOM 1622 O O . GLN A 1 198 ? -31.489 11.464 20.947 1.00 93.31 198 GLN A O 1
ATOM 1627 N N . ASN A 1 199 ? -31.899 13.171 22.339 1.00 92.56 199 ASN A N 1
ATOM 1628 C CA . ASN A 1 199 ? -31.813 14.200 21.301 1.00 92.56 199 ASN A CA 1
ATOM 1629 C C . ASN A 1 199 ? -30.368 14.439 20.847 1.00 92.56 199 ASN A C 1
ATOM 1631 O O . ASN A 1 199 ? -30.108 14.505 19.647 1.00 92.56 199 ASN A O 1
ATOM 1635 N N . THR A 1 200 ? -29.426 14.517 21.785 1.00 93.00 200 THR A N 1
ATOM 1636 C CA . THR A 1 200 ? -27.995 14.698 21.501 1.00 93.00 200 THR A CA 1
ATOM 1637 C C . THR A 1 200 ? -27.416 13.472 20.797 1.00 93.00 200 THR A C 1
ATOM 1639 O O . THR A 1 200 ? -26.666 13.606 19.828 1.00 93.00 200 THR A O 1
ATOM 1642 N N . PHE A 1 201 ? -27.850 12.276 21.200 1.00 93.88 201 PHE A N 1
ATOM 1643 C CA . PHE A 1 201 ? -27.471 11.021 20.563 1.00 93.88 201 PHE A CA 1
ATOM 1644 C C . PHE A 1 201 ? -27.852 10.975 19.074 1.00 93.88 201 PHE A C 1
ATOM 1646 O O . PHE A 1 201 ? -27.066 10.496 18.261 1.00 93.88 201 PHE A O 1
ATOM 1653 N N . ARG A 1 202 ? -29.006 11.533 18.671 1.00 93.38 202 ARG A N 1
ATOM 1654 C CA . ARG A 1 202 ? -29.401 11.593 17.247 1.00 93.38 202 ARG A CA 1
ATOM 1655 C C . ARG A 1 202 ? -28.404 12.376 16.392 1.00 93.38 202 ARG A C 1
ATOM 1657 O O . ARG A 1 202 ? -28.123 11.966 15.267 1.00 93.38 202 ARG A O 1
ATOM 1664 N N . TYR A 1 203 ? -27.866 13.479 16.914 1.00 94.38 203 TYR A N 1
ATOM 1665 C CA . TYR A 1 203 ? -26.856 14.267 16.204 1.00 94.38 203 TYR A CA 1
ATOM 1666 C C . TYR A 1 203 ? -25.520 13.532 16.126 1.00 94.38 203 TYR A C 1
ATOM 1668 O O . TYR A 1 203 ? -24.914 13.511 15.054 1.00 94.38 203 TYR A O 1
ATOM 1676 N N . LEU A 1 204 ? -25.096 12.883 17.219 1.00 93.19 204 LEU A N 1
ATOM 1677 C CA . LEU A 1 204 ? -23.899 12.040 17.211 1.00 93.19 204 LEU A CA 1
ATOM 1678 C C . LEU A 1 204 ? -24.038 10.910 16.185 1.00 93.19 204 LEU A C 1
ATOM 1680 O O . LEU A 1 204 ? -23.139 10.715 15.376 1.00 93.19 204 LEU A O 1
ATOM 1684 N N . PHE A 1 205 ? -25.182 10.224 16.165 1.00 94.31 205 PHE A N 1
ATOM 1685 C CA . PHE A 1 205 ? -25.448 9.136 15.228 1.00 94.31 205 PHE A CA 1
ATOM 1686 C C . PHE A 1 205 ? -25.376 9.587 13.766 1.00 94.31 205 PHE A C 1
ATOM 1688 O O . PHE A 1 205 ? -24.743 8.930 12.940 1.00 94.31 205 PHE A O 1
ATOM 1695 N N . ALA A 1 206 ? -25.989 10.727 13.440 1.00 94.75 206 ALA A N 1
ATOM 1696 C CA . ALA A 1 206 ? -25.931 11.278 12.089 1.00 94.75 206 ALA A CA 1
ATOM 1697 C C . ALA A 1 206 ? -24.497 11.661 11.683 1.00 94.75 206 ALA A C 1
ATOM 1699 O O . ALA A 1 206 ? -24.081 11.369 10.561 1.00 94.75 206 ALA A O 1
ATOM 1700 N N . ALA A 1 207 ? -23.737 12.285 12.589 1.00 94.31 207 ALA A N 1
ATOM 1701 C CA . ALA A 1 207 ? -22.343 12.643 12.343 1.00 94.31 207 ALA A CA 1
ATOM 1702 C C . ALA A 1 207 ? -21.460 11.400 12.144 1.00 94.31 207 ALA A C 1
ATOM 1704 O O . ALA A 1 207 ? -20.697 11.344 11.178 1.00 94.31 207 ALA A O 1
ATOM 1705 N N . ASP A 1 208 ? -21.611 10.387 12.999 1.00 93.19 208 ASP A N 1
ATOM 1706 C CA . ASP A 1 208 ? -20.857 9.135 12.918 1.00 93.19 208 ASP A CA 1
ATOM 1707 C C . ASP A 1 208 ? -21.140 8.384 11.611 1.00 93.19 208 ASP A C 1
ATOM 1709 O O . ASP A 1 208 ? -20.214 7.960 10.919 1.00 93.19 208 ASP A O 1
ATOM 1713 N N . LEU A 1 209 ? -22.408 8.331 11.187 1.00 94.00 209 LEU A N 1
ATOM 1714 C CA . LEU A 1 209 ? -22.792 7.724 9.913 1.00 94.00 209 LEU A CA 1
ATOM 1715 C C . LEU A 1 209 ? -22.108 8.413 8.720 1.00 94.00 209 LEU A C 1
ATOM 1717 O O . LEU A 1 209 ? -21.608 7.737 7.817 1.00 94.00 209 LEU A O 1
ATOM 1721 N N . VAL A 1 210 ? -22.040 9.749 8.719 1.00 95.50 210 VAL A N 1
ATOM 1722 C CA . VAL A 1 210 ? -21.315 10.509 7.686 1.00 95.50 210 VAL A CA 1
ATOM 1723 C C . VAL A 1 210 ? -19.818 10.190 7.732 1.00 95.50 210 VAL A C 1
ATOM 1725 O O . VAL A 1 210 ? -19.212 9.939 6.687 1.00 95.50 210 VAL A O 1
ATOM 1728 N N . CYS A 1 211 ? -19.215 10.146 8.920 1.00 93.31 211 CYS A N 1
ATOM 1729 C CA . CYS A 1 211 ? -17.810 9.783 9.109 1.00 93.31 211 CYS A CA 1
ATOM 1730 C C . CYS A 1 211 ? -17.498 8.356 8.630 1.00 93.31 211 CYS A C 1
ATOM 1732 O O . CYS A 1 211 ? -16.467 8.137 7.981 1.00 93.31 211 CYS A O 1
ATOM 1734 N N . LEU A 1 212 ? -18.397 7.403 8.873 1.00 91.75 212 LEU A N 1
ATOM 1735 C CA . LEU A 1 212 ? -18.285 6.020 8.419 1.00 91.75 212 LEU A CA 1
ATOM 1736 C C . LEU A 1 212 ? -18.357 5.939 6.888 1.00 91.75 212 LEU A C 1
ATOM 1738 O O . LEU A 1 212 ? -17.486 5.320 6.270 1.00 91.75 212 LEU A O 1
ATOM 1742 N N . ILE A 1 213 ? -19.317 6.631 6.262 1.00 93.69 213 ILE A N 1
ATOM 1743 C CA . ILE A 1 213 ? -19.433 6.712 4.795 1.00 93.69 213 ILE A CA 1
ATOM 1744 C C . ILE A 1 213 ? -18.165 7.324 4.186 1.00 93.69 213 ILE A C 1
ATOM 1746 O O . ILE A 1 213 ? -17.587 6.752 3.260 1.00 93.69 213 ILE A O 1
ATOM 1750 N N . CYS A 1 214 ? -17.685 8.447 4.727 1.00 93.69 214 CYS A N 1
ATOM 1751 C CA . CYS A 1 214 ? -16.455 9.098 4.271 1.00 93.69 214 CYS A CA 1
ATOM 1752 C C . CYS A 1 214 ? -15.226 8.189 4.425 1.00 93.69 214 CYS A C 1
ATOM 1754 O O . CYS A 1 214 ? -14.386 8.129 3.525 1.00 93.69 214 CYS A O 1
ATOM 1756 N N . THR A 1 215 ? -15.135 7.447 5.533 1.00 90.69 215 THR A N 1
ATOM 1757 C CA . THR A 1 215 ? -14.046 6.493 5.793 1.00 90.69 215 THR A CA 1
ATOM 1758 C C . THR A 1 215 ? -14.014 5.392 4.734 1.00 90.69 215 THR A C 1
ATOM 1760 O O . THR A 1 215 ? -12.959 5.120 4.153 1.00 90.69 215 THR A O 1
ATOM 1763 N N . TRP A 1 216 ? -15.164 4.782 4.438 1.00 91.19 216 TRP A N 1
ATOM 1764 C CA . TRP A 1 216 ? -15.262 3.719 3.437 1.00 91.19 216 TRP A CA 1
ATOM 1765 C C . TRP A 1 216 ? -15.080 4.231 2.011 1.00 91.19 216 TRP A C 1
ATOM 1767 O O . TRP A 1 216 ? -14.396 3.581 1.220 1.00 91.19 216 TRP A O 1
ATOM 1777 N N . LEU A 1 217 ? -15.593 5.418 1.685 1.00 91.81 217 LEU A N 1
ATOM 1778 C CA . LEU A 1 217 ? -15.331 6.055 0.395 1.00 91.81 217 LEU A CA 1
ATOM 1779 C C . LEU A 1 217 ? -13.827 6.310 0.211 1.00 91.81 217 LEU A C 1
ATOM 1781 O O . LEU A 1 217 ? -13.262 5.953 -0.822 1.00 91.81 217 LEU A O 1
ATOM 1785 N N . GLY A 1 218 ? -13.158 6.845 1.236 1.00 88.19 218 GLY A N 1
ATOM 1786 C CA . GLY A 1 218 ? -11.707 7.023 1.246 1.00 88.19 218 GLY A CA 1
ATOM 1787 C C . GLY A 1 218 ? -10.948 5.701 1.099 1.00 88.19 218 GLY A C 1
ATOM 1788 O O . GLY A 1 218 ? -9.972 5.635 0.352 1.00 88.19 218 GLY A O 1
ATOM 1789 N N . HIS A 1 219 ? -11.421 4.629 1.740 1.00 86.88 219 HIS A N 1
ATOM 1790 C CA . HIS A 1 219 ? -10.854 3.286 1.599 1.00 86.88 219 HIS A CA 1
ATOM 1791 C C . HIS A 1 219 ? -10.972 2.753 0.166 1.00 86.88 219 HIS A C 1
ATOM 1793 O O . HIS A 1 219 ? -9.980 2.289 -0.401 1.00 86.88 219 HIS A O 1
ATOM 1799 N N . VAL A 1 220 ? -12.161 2.864 -0.435 1.00 88.81 220 VAL A N 1
ATOM 1800 C CA . VAL A 1 220 ? -12.414 2.442 -1.819 1.00 88.81 220 VAL A CA 1
ATOM 1801 C C . VAL A 1 220 ? -11.534 3.231 -2.786 1.00 88.81 220 VAL A C 1
ATOM 1803 O O . VAL A 1 220 ? -10.869 2.646 -3.647 1.00 88.81 220 VAL A O 1
ATOM 1806 N N . ILE A 1 221 ? -11.469 4.552 -2.601 1.00 87.00 221 ILE A N 1
ATOM 1807 C CA . ILE A 1 221 ? -10.616 5.420 -3.407 1.00 87.00 221 ILE A CA 1
ATOM 1808 C C . ILE A 1 221 ? -9.151 5.023 -3.246 1.00 87.00 221 ILE A C 1
ATOM 1810 O O . ILE A 1 221 ? -8.464 4.885 -4.246 1.00 87.00 221 ILE A O 1
ATOM 1814 N N . TYR A 1 222 ? -8.657 4.801 -2.031 1.00 82.31 222 TYR A N 1
ATOM 1815 C CA . TYR A 1 222 ? -7.240 4.520 -1.804 1.00 82.31 222 TYR A CA 1
ATOM 1816 C C . TYR A 1 222 ? -6.798 3.151 -2.341 1.00 82.31 222 TYR A C 1
ATOM 1818 O O . TYR A 1 222 ? -5.749 3.068 -2.977 1.00 82.31 222 TYR A O 1
ATOM 1826 N N . TYR A 1 223 ? -7.574 2.085 -2.109 1.00 79.56 223 TYR A N 1
ATOM 1827 C CA . TYR A 1 223 ? -7.155 0.717 -2.446 1.00 79.56 223 TYR A CA 1
ATOM 1828 C C . TYR A 1 223 ? -7.547 0.262 -3.850 1.00 79.56 223 TYR A C 1
ATOM 1830 O O . TYR A 1 223 ? -6.802 -0.510 -4.452 1.00 79.56 223 TYR A O 1
ATOM 1838 N N . TYR A 1 224 ? -8.684 0.718 -4.382 1.00 83.88 224 TYR A N 1
ATOM 1839 C CA . TYR A 1 224 ? -9.185 0.242 -5.675 1.00 83.88 224 TYR A CA 1
ATOM 1840 C C . TYR A 1 224 ? -8.967 1.272 -6.776 1.00 83.88 224 TYR A C 1
ATOM 1842 O O . TYR A 1 224 ? -8.391 0.963 -7.818 1.00 83.88 224 TYR A O 1
ATOM 1850 N N . ILE A 1 225 ? -9.388 2.513 -6.534 1.00 86.38 225 ILE A N 1
ATOM 1851 C CA . ILE A 1 225 ? -9.312 3.567 -7.550 1.00 86.38 225 ILE A CA 1
ATOM 1852 C C . ILE A 1 225 ? -7.886 4.134 -7.626 1.00 86.38 225 ILE A C 1
ATOM 1854 O O . ILE A 1 225 ? -7.384 4.404 -8.710 1.00 86.38 225 ILE A O 1
ATOM 1858 N N . GLY A 1 226 ? -7.198 4.255 -6.494 1.00 81.56 226 GLY A N 1
ATOM 1859 C CA . GLY A 1 226 ? -5.879 4.862 -6.348 1.00 81.56 226 GLY A CA 1
ATOM 1860 C C . GLY A 1 226 ? -4.820 4.189 -7.215 1.00 81.56 226 GLY A C 1
ATOM 1861 O O . GLY A 1 226 ? -4.194 4.884 -8.011 1.00 81.56 226 GLY A O 1
ATOM 1862 N N . PRO A 1 227 ? -4.644 2.856 -7.157 1.00 77.94 227 PRO A N 1
ATOM 1863 C CA . PRO A 1 227 ? -3.693 2.162 -8.020 1.00 77.94 227 PRO A CA 1
ATOM 1864 C C . PRO A 1 227 ? -4.025 2.307 -9.509 1.00 77.94 227 PRO A C 1
ATOM 1866 O O . PRO A 1 227 ? -3.111 2.393 -10.326 1.00 77.94 227 PRO A O 1
ATOM 1869 N N . TYR A 1 228 ? -5.312 2.369 -9.870 1.00 82.12 228 TYR A N 1
ATOM 1870 C CA . TYR A 1 228 ? -5.743 2.584 -11.253 1.00 82.12 228 TYR A CA 1
ATOM 1871 C C . TYR A 1 228 ? -5.438 4.011 -11.726 1.00 82.12 228 TYR A C 1
ATOM 1873 O O . TYR A 1 228 ? -4.849 4.196 -12.790 1.00 82.12 228 TYR A O 1
ATOM 1881 N N . ILE A 1 229 ? -5.755 5.014 -10.899 1.00 81.69 229 ILE A N 1
ATOM 1882 C CA . ILE A 1 229 ? -5.402 6.410 -11.161 1.00 81.69 229 ILE A CA 1
ATOM 1883 C C . ILE A 1 229 ? -3.889 6.535 -11.278 1.00 81.69 229 ILE A C 1
ATOM 1885 O O . ILE A 1 229 ? -3.433 7.101 -12.252 1.00 81.69 229 ILE A O 1
ATOM 1889 N N . LEU A 1 230 ? -3.101 5.984 -10.354 1.00 74.38 230 LEU A N 1
ATOM 1890 C CA . LEU A 1 230 ? -1.638 6.076 -10.397 1.00 74.38 230 LEU A CA 1
ATOM 1891 C C . LEU A 1 230 ? -1.035 5.387 -11.625 1.00 74.38 230 LEU A C 1
ATOM 1893 O O . LEU A 1 230 ? -0.012 5.836 -12.135 1.00 74.38 230 LEU A O 1
ATOM 1897 N N . ARG A 1 231 ? -1.660 4.313 -12.116 1.00 73.62 231 ARG A N 1
ATOM 1898 C CA . ARG A 1 231 ? -1.226 3.634 -13.340 1.00 73.62 231 ARG A CA 1
ATOM 1899 C C . ARG A 1 231 ? -1.433 4.502 -14.583 1.00 73.62 231 ARG A C 1
ATOM 1901 O O . ARG A 1 231 ? -0.559 4.529 -15.446 1.00 73.62 231 ARG A O 1
ATOM 1908 N N . GLU A 1 232 ? -2.568 5.191 -14.673 1.00 77.06 232 GLU A N 1
ATOM 1909 C CA . GLU A 1 232 ? -2.954 5.979 -15.853 1.00 77.06 232 GLU A CA 1
ATOM 1910 C C . GLU A 1 232 ? -2.623 7.479 -15.731 1.00 77.06 232 GLU A C 1
ATOM 1912 O O . GLU A 1 232 ? -2.643 8.219 -16.723 1.00 77.06 232 GLU A O 1
ATOM 1917 N N . SER A 1 233 ? -2.316 7.976 -14.529 1.00 66.12 233 SER A N 1
ATOM 1918 C CA . SER A 1 233 ? -2.162 9.407 -14.298 1.00 66.12 233 SER A CA 1
ATOM 1919 C C . SER A 1 233 ? -0.862 9.920 -14.899 1.00 66.12 233 SER A C 1
ATOM 1921 O O . SER A 1 233 ? 0.248 9.515 -14.566 1.00 66.12 233 SER A O 1
ATOM 1923 N N . ARG A 1 234 ? -1.009 10.926 -15.762 1.00 63.66 234 ARG A N 1
ATOM 1924 C CA . ARG A 1 234 ? 0.101 11.794 -16.184 1.00 63.66 234 ARG A CA 1
ATOM 1925 C C . ARG A 1 234 ? 0.466 12.826 -15.116 1.00 63.66 234 ARG A C 1
ATOM 1927 O O . ARG A 1 234 ? 1.503 13.471 -15.220 1.00 63.66 234 ARG A O 1
ATOM 1934 N N . TYR A 1 235 ? -0.410 13.008 -14.129 1.00 56.62 235 TYR A N 1
ATOM 1935 C CA . TYR A 1 235 ? -0.247 13.950 -13.035 1.00 56.62 235 TYR A CA 1
ATOM 1936 C C . TYR A 1 235 ? 0.376 13.224 -11.854 1.00 56.62 235 TYR A C 1
ATOM 1938 O O . TYR A 1 235 ? -0.233 12.352 -11.233 1.00 56.62 235 TYR A O 1
ATOM 1946 N N . CYS A 1 236 ? 1.621 13.576 -11.579 1.00 54.50 236 CYS A N 1
ATOM 1947 C CA . CYS A 1 236 ? 2.378 13.036 -10.472 1.00 54.50 236 CYS A CA 1
ATOM 1948 C C . CYS A 1 236 ? 2.250 14.028 -9.312 1.00 54.50 236 CYS A C 1
ATOM 1950 O O . CYS A 1 236 ? 2.687 15.174 -9.410 1.00 54.50 236 CYS A O 1
ATOM 1952 N N . PHE A 1 237 ? 1.628 13.604 -8.211 1.00 51.53 237 PHE A N 1
ATOM 1953 C CA . PHE A 1 237 ? 1.459 14.439 -7.020 1.00 51.53 237 PHE A CA 1
ATOM 1954 C C . PHE A 1 237 ? 2.812 14.764 -6.358 1.00 51.53 237 PHE A C 1
ATOM 1956 O O . PHE A 1 237 ? 3.364 13.928 -5.656 1.00 51.53 237 PHE A O 1
ATOM 1963 N N . GLY A 1 238 ? 3.332 15.981 -6.552 1.00 52.62 238 GLY A N 1
ATOM 1964 C CA . GLY A 1 238 ? 4.309 16.584 -5.628 1.00 52.62 238 GLY A CA 1
ATOM 1965 C C . GLY A 1 238 ? 5.780 16.154 -5.748 1.00 52.62 238 GLY A C 1
ATOM 1966 O O . GLY A 1 238 ? 6.507 16.193 -4.757 1.00 52.62 238 GLY A O 1
ATOM 1967 N N . TRP A 1 239 ? 6.251 15.783 -6.937 1.00 57.25 239 TRP A N 1
ATOM 1968 C CA . TRP A 1 239 ? 7.638 15.355 -7.168 1.00 57.25 239 TRP A CA 1
ATOM 1969 C C . TRP A 1 239 ? 8.452 16.526 -7.711 1.00 57.25 239 TRP A C 1
ATOM 1971 O O . TRP A 1 239 ? 8.039 17.180 -8.671 1.00 57.25 239 TRP A O 1
ATOM 1981 N N . ARG A 1 240 ? 9.627 16.783 -7.135 1.00 53.78 240 ARG A N 1
ATOM 1982 C CA . ARG A 1 240 ? 10.614 17.694 -7.722 1.00 53.78 240 ARG A CA 1
ATOM 1983 C C . ARG A 1 240 ? 11.857 16.883 -8.032 1.00 53.78 240 ARG A C 1
ATOM 1985 O O . ARG A 1 240 ? 12.411 16.237 -7.155 1.00 53.78 240 ARG A O 1
ATOM 1992 N N . ARG A 1 241 ? 12.322 16.925 -9.279 1.00 52.16 241 ARG A N 1
ATOM 1993 C CA . ARG A 1 241 ? 13.663 16.434 -9.600 1.00 52.16 241 ARG A CA 1
ATOM 1994 C C . ARG A 1 241 ? 14.654 17.331 -8.872 1.00 52.16 241 ARG A C 1
ATOM 1996 O O . ARG A 1 241 ? 14.659 18.531 -9.127 1.00 52.16 241 ARG A O 1
ATOM 2003 N N . VAL A 1 242 ? 15.451 16.766 -7.972 1.00 53.66 242 VAL A N 1
ATOM 2004 C CA . VAL A 1 242 ? 16.359 17.579 -7.158 1.00 53.66 242 VAL A CA 1
ATOM 2005 C C . VAL A 1 242 ? 17.737 17.660 -7.785 1.00 53.66 242 VAL A C 1
ATOM 2007 O O . VAL A 1 242 ? 18.185 18.777 -8.025 1.00 53.66 242 VAL A O 1
ATOM 2010 N N . LYS A 1 243 ? 18.387 16.543 -8.146 1.00 57.72 243 LYS A N 1
ATOM 2011 C CA . LYS A 1 243 ? 19.700 16.570 -8.821 1.00 57.72 243 LYS A CA 1
ATOM 2012 C C . LYS A 1 243 ? 19.934 15.312 -9.663 1.00 57.72 243 LYS A C 1
ATOM 2014 O O . LYS A 1 243 ? 20.091 14.229 -9.120 1.00 57.72 243 LYS A O 1
ATOM 2019 N N . SER A 1 244 ? 20.046 15.446 -10.987 1.00 52.69 244 SER A N 1
ATOM 2020 C CA . SER A 1 244 ? 20.723 14.420 -11.794 1.00 52.69 244 SER A CA 1
ATOM 2021 C C . SER A 1 244 ? 22.214 14.733 -11.812 1.00 52.69 244 SER A C 1
ATOM 2023 O O . SER A 1 244 ? 22.605 15.758 -12.372 1.00 52.69 244 SER A O 1
ATOM 2025 N N . ARG A 1 245 ? 23.040 13.883 -11.205 1.00 56.03 245 ARG A N 1
ATOM 2026 C CA . ARG A 1 245 ? 24.497 13.981 -11.302 1.00 56.03 245 ARG A CA 1
ATOM 2027 C C . ARG A 1 245 ? 24.967 12.875 -12.239 1.00 56.03 245 ARG A C 1
ATOM 2029 O O . ARG A 1 245 ? 24.721 11.715 -11.960 1.00 56.03 245 ARG A O 1
ATOM 2036 N N . LEU A 1 246 ? 25.626 13.233 -13.339 1.00 54.25 246 LEU A N 1
ATOM 2037 C CA . LEU A 1 246 ? 26.464 12.270 -14.049 1.00 54.25 246 LEU A CA 1
ATOM 2038 C C . LEU A 1 246 ? 27.605 11.918 -13.098 1.00 54.25 246 LEU A C 1
ATOM 2040 O O . LEU A 1 246 ? 28.444 12.766 -12.803 1.00 54.25 246 LEU A O 1
ATOM 2044 N N . VAL A 1 247 ? 27.558 10.717 -12.543 1.00 56.41 247 VAL A N 1
ATOM 2045 C CA . VAL A 1 247 ? 28.661 10.162 -11.769 1.00 56.41 247 VAL A CA 1
ATOM 2046 C C . VAL A 1 247 ? 29.555 9.465 -12.785 1.00 56.41 247 VAL A C 1
ATOM 2048 O O . VAL A 1 247 ? 29.119 8.514 -13.427 1.00 56.41 247 VAL A O 1
ATOM 2051 N N . GLN A 1 248 ? 30.754 10.008 -13.007 1.00 51.00 248 GLN A N 1
ATOM 2052 C CA . GLN A 1 248 ? 31.831 9.219 -13.596 1.00 51.00 248 GLN A CA 1
ATOM 2053 C C . GLN A 1 248 ? 32.256 8.228 -12.521 1.00 51.00 248 GLN A C 1
ATOM 2055 O O . GLN A 1 248 ? 32.573 8.642 -11.408 1.00 51.00 248 GLN A O 1
ATOM 2060 N N . TYR A 1 249 ? 32.157 6.943 -12.836 1.00 56.34 249 TYR A N 1
ATOM 2061 C CA . TYR A 1 249 ? 32.644 5.892 -11.961 1.00 56.34 249 TYR A CA 1
ATOM 2062 C C . TYR A 1 249 ? 34.131 5.696 -12.218 1.00 56.34 249 TYR A C 1
ATOM 2064 O O . TYR A 1 249 ? 34.559 5.689 -13.372 1.00 56.34 249 TYR A O 1
ATOM 2072 N N . ASP A 1 250 ? 34.890 5.540 -11.140 1.00 52.44 250 ASP A N 1
ATOM 2073 C CA . ASP A 1 250 ? 36.217 4.950 -11.229 1.00 52.44 250 ASP A CA 1
ATOM 2074 C C . ASP A 1 250 ? 36.048 3.462 -11.585 1.00 52.44 250 ASP A C 1
ATOM 2076 O O . ASP A 1 250 ? 35.087 2.819 -11.148 1.00 52.44 250 ASP A O 1
ATOM 2080 N N . GLU A 1 251 ? 36.954 2.915 -12.401 1.00 57.50 251 GLU A N 1
ATOM 2081 C CA . GLU A 1 251 ? 36.860 1.554 -12.967 1.00 57.50 251 GLU A CA 1
ATOM 2082 C C . GLU A 1 251 ? 36.638 0.463 -11.896 1.00 57.50 251 GLU A C 1
ATOM 2084 O O . GLU A 1 251 ? 35.989 -0.550 -12.155 1.00 57.50 251 GLU A O 1
ATOM 2089 N N . GLU A 1 252 ? 37.093 0.692 -10.660 1.00 62.41 252 GLU A N 1
ATOM 2090 C CA . GLU A 1 252 ? 36.920 -0.234 -9.534 1.00 62.41 252 GLU A CA 1
ATOM 2091 C C . GLU A 1 252 ? 35.446 -0.417 -9.115 1.00 62.41 252 GLU A C 1
ATOM 2093 O O . GLU A 1 252 ? 35.031 -1.527 -8.767 1.00 62.41 252 GLU A O 1
ATOM 2098 N N . ASP A 1 253 ? 34.621 0.632 -9.214 1.00 57.34 253 ASP A N 1
ATOM 2099 C CA . ASP A 1 253 ? 33.202 0.605 -8.830 1.00 57.34 253 ASP A CA 1
ATOM 2100 C C . ASP A 1 253 ? 32.287 0.061 -9.940 1.00 57.34 253 ASP A C 1
ATOM 2102 O O . ASP A 1 253 ? 31.126 -0.290 -9.673 1.00 57.34 253 ASP A O 1
ATOM 2106 N N . ALA A 1 254 ? 32.771 0.006 -11.185 1.00 55.16 254 ALA A N 1
ATOM 2107 C CA . ALA A 1 254 ? 32.036 -0.536 -12.329 1.00 55.16 254 ALA A CA 1
ATOM 2108 C C . ALA A 1 254 ? 31.851 -2.061 -12.222 1.00 55.16 254 ALA A C 1
ATOM 2110 O O . ALA A 1 254 ? 30.834 -2.603 -12.661 1.00 55.16 254 ALA A O 1
ATOM 2111 N N . HIS A 1 255 ? 32.765 -2.753 -11.533 1.00 58.09 255 HIS A N 1
ATOM 2112 C CA . HIS A 1 255 ? 32.696 -4.200 -11.296 1.00 58.09 255 HIS A CA 1
ATOM 2113 C C . HIS A 1 255 ? 31.511 -4.652 -10.425 1.00 58.09 255 HIS A C 1
ATOM 2115 O O . HIS A 1 255 ? 31.222 -5.848 -10.354 1.00 58.09 255 HIS A O 1
ATOM 2121 N N . VAL A 1 256 ? 30.805 -3.725 -9.770 1.00 61.84 256 VAL A N 1
ATOM 2122 C CA . VAL A 1 256 ? 29.687 -4.041 -8.866 1.00 61.84 256 VAL A CA 1
ATOM 2123 C C . VAL A 1 256 ? 28.402 -4.410 -9.624 1.00 61.84 256 VAL A C 1
ATOM 2125 O O . VAL A 1 256 ? 27.551 -5.104 -9.065 1.00 61.84 256 VAL A O 1
ATOM 2128 N N . ILE A 1 257 ? 28.252 -4.006 -10.893 1.00 65.62 257 ILE A N 1
ATOM 2129 C CA . ILE A 1 257 ? 27.073 -4.342 -11.710 1.00 65.62 257 ILE A CA 1
ATOM 2130 C C . ILE A 1 257 ? 27.479 -5.363 -12.783 1.00 65.62 257 ILE A C 1
ATOM 2132 O O . ILE A 1 257 ? 28.020 -4.984 -13.824 1.00 65.62 257 ILE A O 1
ATOM 2136 N N . PRO A 1 258 ? 27.240 -6.668 -12.560 1.00 63.25 258 PRO A N 1
ATOM 2137 C CA . PRO A 1 258 ? 27.652 -7.697 -13.504 1.00 63.25 258 PRO A CA 1
ATOM 2138 C C . PRO A 1 258 ? 26.920 -7.537 -14.844 1.00 63.25 258 PRO A C 1
ATOM 2140 O O . PRO A 1 258 ? 25.694 -7.590 -14.904 1.00 63.25 258 PRO A O 1
ATOM 2143 N N . GLY A 1 259 ? 27.689 -7.377 -15.925 1.00 64.31 259 GLY A N 1
ATOM 2144 C CA . GLY A 1 259 ? 27.175 -7.348 -17.298 1.00 64.31 259 GLY A CA 1
ATOM 2145 C C . GLY A 1 259 ? 26.794 -5.971 -17.846 1.00 64.31 259 GLY A C 1
ATOM 2146 O O . GLY A 1 259 ? 26.249 -5.925 -18.946 1.00 64.31 259 GLY A O 1
ATOM 2147 N N . ALA A 1 260 ? 27.073 -4.879 -17.126 1.00 62.72 260 ALA A N 1
ATOM 2148 C CA . ALA A 1 260 ? 26.843 -3.530 -17.638 1.00 62.72 260 ALA A CA 1
ATOM 2149 C C . ALA A 1 260 ? 27.997 -3.042 -18.535 1.00 62.72 260 ALA A C 1
ATOM 2151 O O . ALA A 1 260 ? 29.171 -3.201 -18.196 1.00 62.72 260 ALA A O 1
ATOM 2152 N N . ASN A 1 261 ? 27.672 -2.410 -19.664 1.00 67.12 261 ASN A N 1
ATOM 2153 C CA . ASN A 1 261 ? 28.658 -1.709 -20.487 1.00 67.12 261 ASN A CA 1
ATOM 2154 C C . ASN A 1 261 ? 29.061 -0.380 -19.830 1.00 67.12 261 ASN A C 1
ATOM 2156 O O . ASN A 1 261 ? 28.245 0.528 -19.666 1.00 67.12 261 ASN A O 1
ATOM 2160 N N . ASP A 1 262 ? 30.351 -0.245 -19.534 1.00 62.44 262 ASP A N 1
ATOM 2161 C CA . ASP A 1 262 ? 30.930 0.842 -18.732 1.00 62.44 262 ASP A CA 1
ATOM 2162 C C . ASP A 1 262 ? 30.636 2.261 -19.274 1.00 62.44 262 ASP A C 1
ATOM 2164 O O . ASP A 1 262 ? 30.488 3.230 -18.533 1.00 62.44 262 ASP A O 1
ATOM 2168 N N . LYS A 1 263 ? 30.446 2.395 -20.594 1.00 62.16 263 LYS A N 1
ATOM 2169 C CA . LYS A 1 263 ? 30.266 3.698 -21.262 1.00 62.16 263 LYS A CA 1
ATOM 2170 C C . LYS A 1 263 ? 28.881 4.334 -21.087 1.00 62.16 263 LYS A C 1
ATOM 2172 O O . LYS A 1 263 ? 28.752 5.531 -21.341 1.00 62.16 263 LYS A O 1
ATOM 2177 N N . ASP A 1 264 ? 27.871 3.580 -20.649 1.00 67.06 264 ASP A N 1
ATOM 2178 C CA . ASP A 1 264 ? 26.476 4.053 -20.571 1.00 67.06 264 ASP A CA 1
ATOM 2179 C C . ASP A 1 264 ? 25.880 4.037 -19.155 1.00 67.06 264 ASP A C 1
ATOM 2181 O O . ASP A 1 264 ? 24.691 4.332 -18.967 1.00 67.06 264 ASP A O 1
ATOM 2185 N N . LEU A 1 265 ? 26.702 3.757 -18.141 1.00 73.69 265 LEU A N 1
ATOM 2186 C CA . LEU A 1 265 ? 26.286 3.807 -16.746 1.00 73.69 265 LEU A CA 1
ATOM 2187 C C . LEU A 1 265 ? 25.966 5.247 -16.332 1.00 73.69 265 LEU A C 1
ATOM 2189 O O . LEU A 1 265 ? 26.788 6.158 -16.444 1.00 73.69 265 LEU A O 1
ATOM 2193 N N . ARG A 1 266 ? 24.750 5.471 -15.821 1.00 78.75 266 ARG A N 1
ATOM 2194 C CA . ARG A 1 266 ? 24.393 6.749 -15.185 1.00 78.75 266 ARG A CA 1
ATOM 2195 C C . ARG A 1 266 ? 23.699 6.515 -13.863 1.00 78.75 266 ARG A C 1
ATOM 2197 O O . ARG A 1 266 ? 22.792 5.687 -13.768 1.00 78.75 266 ARG A O 1
ATOM 2204 N N . GLU A 1 267 ? 24.072 7.337 -12.894 1.00 85.12 267 GLU A N 1
ATOM 2205 C CA . GLU A 1 267 ? 23.336 7.504 -11.653 1.00 85.12 267 GLU A CA 1
ATOM 2206 C C . GLU A 1 267 ? 22.348 8.653 -11.783 1.00 85.12 267 GLU A C 1
ATOM 2208 O O . GLU A 1 267 ? 22.674 9.730 -12.289 1.00 85.12 267 GLU A O 1
ATOM 2213 N N . VAL A 1 268 ? 21.122 8.455 -11.317 1.00 82.38 268 VAL A N 1
ATOM 2214 C CA . VAL A 1 268 ? 20.171 9.555 -11.213 1.00 82.38 268 VAL A CA 1
ATOM 2215 C C . VAL A 1 268 ? 19.453 9.478 -9.880 1.00 82.38 268 VAL A C 1
ATOM 2217 O O . VAL A 1 268 ? 18.813 8.478 -9.570 1.00 82.38 268 VAL A O 1
ATOM 2220 N N . VAL A 1 269 ? 19.548 10.572 -9.124 1.00 84.81 269 VAL A N 1
ATOM 2221 C CA . VAL A 1 269 ? 18.910 10.740 -7.821 1.00 84.81 269 VAL A CA 1
ATOM 2222 C C . VAL A 1 269 ? 17.671 11.616 -7.970 1.00 84.81 269 VAL A C 1
ATOM 2224 O O . VAL A 1 269 ? 17.677 12.666 -8.623 1.00 84.81 269 VAL A O 1
ATOM 2227 N N . PHE A 1 270 ? 16.591 11.190 -7.340 1.00 82.56 270 PHE A N 1
ATOM 2228 C CA . PHE A 1 270 ? 15.338 11.921 -7.273 1.00 82.56 270 PHE A CA 1
ATOM 2229 C C . PHE A 1 270 ? 14.919 12.078 -5.835 1.00 82.56 270 PHE A C 1
ATOM 2231 O O . PHE A 1 270 ? 15.143 11.185 -5.029 1.00 82.56 270 PHE A O 1
ATOM 2238 N N . GLU A 1 271 ? 14.250 13.187 -5.544 1.00 84.31 271 GLU A N 1
ATOM 2239 C CA . GLU A 1 271 ? 13.564 13.353 -4.277 1.00 84.31 271 GLU A CA 1
ATOM 2240 C C . GLU A 1 271 ? 12.066 13.404 -4.515 1.00 84.31 271 GLU A C 1
ATOM 2242 O O . GLU A 1 271 ? 11.568 13.920 -5.524 1.00 84.31 271 GLU A O 1
ATOM 2247 N N . TYR A 1 272 ? 11.335 12.884 -3.548 1.00 83.00 272 TYR A N 1
ATOM 2248 C CA . TYR A 1 272 ? 9.900 12.906 -3.561 1.00 83.00 272 TYR A CA 1
ATOM 2249 C C . TYR A 1 272 ? 9.309 13.095 -2.183 1.00 83.00 272 TYR A C 1
ATOM 2251 O O . TYR A 1 272 ? 9.850 12.666 -1.164 1.00 83.00 272 TYR A O 1
ATOM 2259 N N . ARG A 1 273 ? 8.152 13.750 -2.154 1.00 79.25 273 ARG A N 1
ATOM 2260 C CA . ARG A 1 273 ? 7.392 13.948 -0.928 1.00 79.25 273 ARG A CA 1
ATOM 2261 C C . ARG A 1 273 ? 6.065 13.224 -1.058 1.00 79.25 273 ARG A C 1
ATOM 2263 O O . ARG A 1 273 ? 5.171 13.745 -1.723 1.00 79.25 273 ARG A O 1
ATOM 2270 N N . PRO A 1 274 ? 5.906 12.042 -0.435 1.00 73.69 274 PRO A N 1
ATOM 2271 C CA . PRO A 1 274 ? 4.582 11.456 -0.329 1.00 73.69 274 PRO A CA 1
ATOM 2272 C C . PRO A 1 274 ? 3.677 12.418 0.450 1.00 73.69 274 PRO A C 1
ATOM 2274 O O . PRO A 1 274 ? 4.147 13.137 1.335 1.00 73.69 274 PRO A O 1
ATOM 2277 N N . LEU A 1 275 ? 2.377 12.413 0.147 1.00 68.19 275 LEU A N 1
ATOM 2278 C CA . LEU A 1 275 ? 1.400 13.317 0.768 1.00 68.19 275 LEU A CA 1
ATOM 2279 C C . LEU A 1 275 ? 1.466 13.283 2.304 1.00 68.19 275 LEU A C 1
ATOM 2281 O O . LEU A 1 275 ? 1.386 14.318 2.957 1.00 68.19 275 LEU A O 1
ATOM 2285 N N . THR A 1 276 ? 1.703 12.102 2.877 1.00 66.44 276 THR A N 1
ATOM 2286 C CA . THR A 1 276 ? 1.886 11.921 4.323 1.00 66.44 276 THR A CA 1
ATOM 2287 C C . THR A 1 276 ? 3.027 12.772 4.880 1.00 66.44 276 THR A C 1
ATOM 2289 O O . THR A 1 276 ? 2.857 13.399 5.918 1.00 66.44 276 THR A O 1
ATOM 2292 N N . LYS A 1 277 ? 4.160 12.860 4.171 1.00 72.00 277 LYS A N 1
ATOM 2293 C CA . LYS A 1 277 ? 5.314 13.677 4.572 1.00 72.00 277 LYS A CA 1
ATOM 2294 C C . LYS A 1 277 ? 5.124 15.170 4.308 1.00 72.00 277 LYS A C 1
ATOM 2296 O O . LYS A 1 277 ? 5.758 15.975 4.983 1.00 72.00 277 LYS A O 1
ATOM 2301 N N . VAL A 1 278 ? 4.263 15.542 3.354 1.00 73.31 278 VAL A N 1
ATOM 2302 C CA . VAL A 1 278 ? 3.861 16.946 3.151 1.00 73.31 278 VAL A CA 1
ATOM 2303 C C . VAL A 1 278 ? 3.130 17.458 4.389 1.00 73.31 278 VAL A C 1
ATOM 2305 O O . VAL A 1 278 ? 3.433 18.549 4.856 1.00 73.31 278 VAL A O 1
ATOM 2308 N N . ILE A 1 279 ? 2.228 16.646 4.949 1.00 70.25 279 ILE A N 1
ATOM 2309 C CA . ILE A 1 279 ? 1.465 16.996 6.154 1.00 70.25 279 ILE A CA 1
ATOM 2310 C C . ILE A 1 279 ? 2.375 17.047 7.389 1.00 70.25 279 ILE A C 1
ATOM 2312 O O . ILE A 1 279 ? 2.247 17.952 8.205 1.00 70.25 279 ILE A O 1
ATOM 2316 N N . THR A 1 280 ? 3.318 16.109 7.527 1.00 73.06 280 THR A N 1
ATOM 2317 C CA . THR A 1 280 ? 4.205 16.037 8.704 1.00 73.06 280 THR A CA 1
ATOM 2318 C C . THR A 1 280 ? 5.476 16.883 8.588 1.00 73.06 280 THR A C 1
ATOM 2320 O O . THR A 1 280 ? 6.369 16.741 9.424 1.00 73.06 280 THR A O 1
ATOM 2323 N N . CYS A 1 281 ? 5.610 17.714 7.545 1.00 77.94 281 CYS A N 1
ATOM 2324 C CA . CYS A 1 281 ? 6.805 18.524 7.258 1.00 77.94 281 CYS A CA 1
ATOM 2325 C C . CYS A 1 281 ? 8.131 17.738 7.326 1.00 77.94 281 CYS A C 1
ATOM 2327 O O . CYS A 1 281 ? 9.181 18.290 7.652 1.00 77.94 281 CYS A O 1
ATOM 2329 N N . SER A 1 282 ? 8.098 16.434 7.043 1.00 80.19 282 SER A N 1
ATOM 2330 C CA . SER A 1 282 ? 9.269 15.564 7.168 1.00 80.19 282 SER A CA 1
ATOM 2331 C C . SER A 1 282 ? 10.171 15.662 5.936 1.00 80.19 282 SER A C 1
ATOM 2333 O O . SER A 1 282 ? 9.734 16.076 4.857 1.00 80.19 282 SER A O 1
ATOM 2335 N N . SER A 1 283 ? 11.435 15.251 6.078 1.00 84.50 283 SER A N 1
ATOM 2336 C CA . SER A 1 283 ? 12.384 15.210 4.960 1.00 84.50 283 SER A CA 1
ATOM 2337 C C . SER A 1 283 ? 11.825 14.388 3.789 1.00 84.50 283 SER A C 1
ATOM 2339 O O . SER A 1 283 ? 11.159 13.373 4.027 1.00 84.50 283 SER A O 1
ATOM 2341 N N . PRO A 1 284 ? 12.053 14.805 2.528 1.00 85.50 284 PRO A N 1
ATOM 2342 C CA . PRO A 1 284 ? 11.650 14.013 1.371 1.00 85.50 284 PRO A CA 1
ATOM 2343 C C . PRO A 1 284 ? 12.311 12.632 1.402 1.00 85.50 284 PRO A C 1
ATOM 2345 O O . PRO A 1 284 ? 13.364 12.451 2.006 1.00 85.50 284 PRO A O 1
ATOM 2348 N N . ASN A 1 285 ? 11.663 11.663 0.768 1.00 88.06 285 ASN A N 1
ATOM 2349 C CA . ASN A 1 285 ? 12.317 10.414 0.404 1.00 88.06 285 ASN A CA 1
ATOM 2350 C C . ASN A 1 285 ? 13.137 10.643 -0.862 1.00 88.06 285 ASN A C 1
ATOM 2352 O O . ASN A 1 285 ? 12.833 11.536 -1.657 1.00 88.06 285 ASN A O 1
ATOM 2356 N N . THR A 1 286 ? 14.132 9.809 -1.075 1.00 90.19 286 THR A N 1
ATOM 2357 C CA . THR A 1 286 ? 14.965 9.792 -2.261 1.00 90.19 286 THR A CA 1
ATOM 2358 C C . THR A 1 286 ? 14.927 8.422 -2.918 1.00 90.19 286 THR A C 1
ATOM 2360 O O . THR A 1 286 ? 14.793 7.392 -2.257 1.00 90.19 286 THR A O 1
ATOM 2363 N N . PHE A 1 287 ? 15.025 8.403 -4.241 1.00 90.12 287 PHE A N 1
ATOM 2364 C CA . PHE A 1 287 ? 15.329 7.177 -4.959 1.00 90.12 287 PHE A CA 1
ATOM 2365 C C . PHE A 1 287 ? 16.476 7.394 -5.934 1.00 90.12 287 PHE A C 1
ATOM 2367 O O . PHE A 1 287 ? 16.651 8.483 -6.487 1.00 90.12 287 PHE A O 1
ATOM 2374 N N . VAL A 1 288 ? 17.253 6.340 -6.134 1.00 91.69 288 VAL A N 1
ATOM 2375 C CA . VAL A 1 288 ? 18.448 6.317 -6.966 1.00 91.69 288 VAL A CA 1
ATOM 2376 C C . VAL A 1 288 ? 18.308 5.186 -7.965 1.00 91.69 288 VAL A C 1
ATOM 2378 O O . VAL A 1 288 ? 18.047 4.053 -7.572 1.00 91.69 288 VAL A O 1
ATOM 2381 N N . TYR A 1 289 ? 18.499 5.482 -9.246 1.00 92.12 289 TYR A N 1
ATOM 2382 C CA . TYR A 1 289 ? 18.743 4.451 -10.251 1.00 92.12 289 TYR A CA 1
ATOM 2383 C C . TYR A 1 289 ? 20.187 4.539 -10.728 1.00 92.12 289 TYR A C 1
ATOM 2385 O O . TYR A 1 289 ? 20.652 5.633 -11.062 1.00 92.12 289 TYR A O 1
ATOM 2393 N N . ARG A 1 290 ? 20.860 3.393 -10.793 1.00 90.94 290 ARG A N 1
ATOM 2394 C CA . ARG A 1 290 ? 22.217 3.227 -11.308 1.00 90.94 290 ARG A CA 1
ATOM 2395 C C . ARG A 1 290 ? 22.214 2.088 -12.316 1.00 90.94 290 ARG A C 1
ATOM 2397 O O . ARG A 1 290 ? 21.930 0.959 -11.954 1.00 90.94 290 ARG A O 1
ATOM 2404 N N . GLY A 1 291 ? 22.547 2.356 -13.568 1.00 91.38 291 GLY A N 1
ATOM 2405 C CA . GLY A 1 291 ? 22.587 1.299 -14.574 1.00 91.38 291 GLY A CA 1
ATOM 2406 C C . GLY A 1 291 ? 22.629 1.844 -15.982 1.00 91.38 291 GLY A C 1
ATOM 2407 O O . GLY A 1 291 ? 22.875 3.036 -16.187 1.00 91.38 291 GLY A O 1
ATOM 2408 N N . GLU A 1 292 ? 22.366 0.957 -16.929 1.00 90.12 292 GLU A N 1
ATOM 2409 C CA . GLU A 1 292 ? 22.281 1.289 -18.344 1.00 90.12 292 GLU A CA 1
ATOM 2410 C C . GLU A 1 292 ? 21.002 2.088 -18.664 1.00 90.12 292 GLU A C 1
ATOM 2412 O O . GLU A 1 292 ? 19.954 1.965 -18.006 1.00 90.12 292 GLU A O 1
ATOM 2417 N N . TRP A 1 293 ? 21.109 2.942 -19.685 1.00 88.19 293 TRP A N 1
ATOM 2418 C CA . TRP A 1 293 ? 20.038 3.823 -20.138 1.00 88.19 293 TRP A CA 1
ATOM 2419 C C . TRP A 1 293 ? 19.866 3.745 -21.648 1.00 88.19 293 TRP A C 1
ATOM 2421 O O . TRP A 1 293 ? 20.819 3.911 -22.404 1.00 88.19 293 TRP A O 1
ATOM 2431 N N . LYS A 1 294 ? 18.618 3.635 -22.097 1.00 89.31 294 LYS A N 1
ATOM 2432 C CA . LYS A 1 294 ? 18.256 3.727 -23.512 1.00 89.31 294 LYS A CA 1
ATOM 2433 C C . LYS A 1 294 ? 17.060 4.645 -23.676 1.00 89.31 294 LYS A C 1
ATOM 2435 O O . LYS A 1 294 ? 16.096 4.563 -22.919 1.00 89.31 294 LYS A O 1
ATOM 2440 N N . ASP A 1 295 ? 17.143 5.570 -24.629 1.00 87.69 295 ASP A N 1
ATOM 2441 C CA . ASP A 1 295 ? 16.067 6.516 -24.943 1.00 87.69 295 ASP A CA 1
ATOM 2442 C C . ASP A 1 295 ? 15.518 7.267 -23.721 1.00 87.69 295 ASP A C 1
ATOM 2444 O O . ASP A 1 295 ? 14.323 7.531 -23.649 1.00 87.69 295 ASP A O 1
ATOM 2448 N N . GLY A 1 296 ? 16.373 7.596 -22.743 1.00 83.75 296 GLY A N 1
ATOM 2449 C CA . GLY A 1 296 ? 15.970 8.305 -21.521 1.00 83.75 296 GLY A CA 1
ATOM 2450 C C . GLY A 1 296 ? 15.288 7.442 -20.455 1.00 83.75 296 GLY A C 1
ATOM 2451 O O . GLY A 1 296 ? 14.741 7.992 -19.499 1.00 83.75 296 GLY A O 1
ATOM 2452 N N . ARG A 1 297 ? 15.326 6.113 -20.594 1.00 90.19 297 ARG A N 1
ATOM 2453 C CA . ARG A 1 297 ? 14.763 5.145 -19.646 1.00 90.19 297 ARG A CA 1
ATOM 2454 C C . ARG A 1 297 ? 15.821 4.155 -19.157 1.00 90.19 297 ARG A C 1
ATOM 2456 O O . ARG A 1 297 ? 16.719 3.829 -19.934 1.00 90.19 297 ARG A O 1
ATOM 2463 N N . PRO A 1 298 ? 15.673 3.630 -17.930 1.00 92.56 298 PRO A N 1
ATOM 2464 C CA . PRO A 1 298 ? 16.345 2.409 -17.503 1.00 92.56 298 PRO A CA 1
ATOM 2465 C C . PRO A 1 298 ? 16.186 1.298 -18.540 1.00 92.56 298 PRO A C 1
ATOM 2467 O O . PRO A 1 298 ? 15.062 0.967 -18.935 1.00 92.56 298 PRO A O 1
ATOM 2470 N N . SER A 1 299 ? 17.295 0.762 -19.027 1.00 93.81 299 SER A N 1
ATOM 2471 C CA . SER A 1 299 ? 17.297 -0.316 -20.014 1.00 93.81 299 SER A CA 1
ATOM 2472 C C . SER A 1 299 ? 18.620 -1.045 -19.927 1.00 93.81 299 SER A C 1
ATOM 2474 O O . SER A 1 299 ? 19.631 -0.373 -20.043 1.00 93.81 299 SER A O 1
ATOM 2476 N N . GLY A 1 300 ? 18.612 -2.369 -19.800 1.00 92.94 300 GLY A N 1
ATOM 2477 C CA . GLY A 1 300 ? 19.802 -3.165 -19.509 1.00 92.94 300 GLY A CA 1
ATOM 2478 C C . GLY A 1 300 ? 19.932 -3.498 -18.026 1.00 92.94 300 GLY A C 1
ATOM 2479 O O . GLY A 1 300 ? 18.950 -3.447 -17.288 1.00 92.94 300 GLY A O 1
ATOM 2480 N N . TRP A 1 301 ? 21.128 -3.857 -17.570 1.00 93.62 301 TRP A N 1
ATOM 2481 C CA . TRP A 1 301 ? 21.355 -4.150 -16.152 1.00 93.62 301 TRP A CA 1
ATOM 2482 C C . TRP A 1 301 ? 21.398 -2.871 -15.309 1.00 93.62 301 TRP A C 1
ATOM 2484 O O . TRP A 1 301 ? 21.997 -1.863 -15.701 1.00 93.62 301 TRP A O 1
ATOM 2494 N N . GLY A 1 302 ? 20.751 -2.905 -14.142 1.00 94.50 302 GLY A N 1
ATOM 2495 C CA . GLY A 1 302 ? 20.698 -1.756 -13.248 1.00 94.50 302 GLY A CA 1
ATOM 2496 C C . GLY A 1 302 ? 20.146 -2.038 -11.853 1.00 94.50 302 GLY A C 1
ATOM 2497 O O . GLY A 1 302 ? 19.390 -2.981 -11.610 1.00 94.50 302 GLY A O 1
ATOM 2498 N N . GLU A 1 303 ? 20.505 -1.143 -10.944 1.00 95.38 303 GLU A N 1
ATOM 2499 C CA . GLU A 1 303 ? 20.106 -1.084 -9.548 1.00 95.38 303 GLU A CA 1
ATOM 2500 C C . GLU A 1 303 ? 19.142 0.093 -9.326 1.00 95.38 303 GLU A C 1
ATOM 2502 O O . GLU A 1 303 ? 19.386 1.223 -9.750 1.00 95.38 303 GLU A O 1
ATOM 2507 N N . TRP A 1 304 ? 18.053 -0.161 -8.611 1.00 95.94 304 TRP A N 1
ATOM 2508 C CA . TRP A 1 304 ? 17.117 0.825 -8.091 1.00 95.94 304 TRP A CA 1
ATOM 2509 C C . TRP A 1 304 ? 17.143 0.789 -6.570 1.00 95.94 304 TRP A C 1
ATOM 2511 O O . TRP A 1 304 ? 17.020 -0.282 -5.987 1.00 95.94 304 TRP A O 1
ATOM 2521 N N . ARG A 1 305 ? 17.244 1.947 -5.918 1.00 95.69 305 ARG A N 1
ATOM 2522 C CA . ARG A 1 305 ? 17.210 2.087 -4.457 1.00 95.69 305 ARG A CA 1
ATOM 2523 C C . ARG A 1 305 ? 16.225 3.174 -4.058 1.00 95.69 305 ARG A C 1
ATOM 2525 O O . ARG A 1 305 ? 16.458 4.330 -4.382 1.00 95.69 305 ARG A O 1
ATOM 2532 N N . ASP A 1 306 ? 15.162 2.831 -3.338 1.00 94.19 306 ASP A N 1
ATOM 2533 C CA . ASP A 1 306 ? 14.244 3.782 -2.688 1.00 94.19 306 ASP A CA 1
ATOM 2534 C C . ASP A 1 306 ? 14.524 3.806 -1.177 1.00 94.19 306 ASP A C 1
ATOM 2536 O O . ASP A 1 306 ? 14.573 2.764 -0.520 1.00 94.19 306 ASP A O 1
ATOM 2540 N N . ASP A 1 307 ? 14.745 4.995 -0.616 1.00 92.81 307 ASP A N 1
ATOM 2541 C CA . ASP A 1 307 ? 15.084 5.157 0.798 1.00 92.81 307 ASP A CA 1
ATOM 2542 C C . ASP A 1 307 ? 13.884 5.145 1.748 1.00 92.81 307 ASP A C 1
ATOM 2544 O O . ASP A 1 307 ? 14.065 5.145 2.971 1.00 92.81 307 ASP A O 1
ATOM 2548 N N . SER A 1 308 ? 12.666 5.112 1.209 1.00 90.06 308 SER A N 1
ATOM 2549 C CA . SER A 1 308 ? 11.474 5.051 2.036 1.00 90.06 308 SER A CA 1
ATOM 2550 C C . SER A 1 308 ? 11.420 3.751 2.841 1.00 90.06 308 SER A C 1
ATOM 2552 O O . SER A 1 308 ? 12.028 2.743 2.489 1.00 90.06 308 SER A O 1
ATOM 2554 N N . PHE A 1 309 ? 10.667 3.743 3.945 1.00 87.50 309 PHE A N 1
ATOM 2555 C CA . PHE A 1 309 ? 10.552 2.545 4.786 1.00 87.50 309 PHE A CA 1
ATOM 2556 C C . PHE A 1 309 ? 10.012 1.334 4.003 1.00 87.50 309 PHE A C 1
ATOM 2558 O O . PHE A 1 309 ? 10.476 0.220 4.190 1.00 87.50 309 PHE A O 1
ATOM 2565 N N . TYR A 1 310 ? 9.069 1.553 3.085 1.00 87.69 310 TYR A N 1
ATOM 2566 C CA . TYR A 1 310 ? 8.586 0.517 2.159 1.00 87.69 310 TYR A CA 1
ATOM 2567 C C . TYR A 1 310 ? 9.270 0.602 0.791 1.00 87.69 310 TYR A C 1
ATOM 2569 O O . TYR A 1 310 ? 8.749 0.107 -0.203 1.00 87.69 310 TYR A O 1
ATOM 2577 N N . GLY A 1 311 ? 10.404 1.294 0.733 1.00 91.44 311 GLY A N 1
ATOM 2578 C CA . GLY A 1 311 ? 11.210 1.431 -0.459 1.00 91.44 311 GLY A CA 1
ATOM 2579 C C . GLY A 1 311 ? 11.818 0.097 -0.848 1.00 91.44 311 GLY A C 1
ATOM 2580 O O . GLY A 1 311 ? 12.065 -0.772 -0.011 1.00 91.44 311 GLY A O 1
ATOM 2581 N N . GLU A 1 312 ? 12.022 -0.058 -2.143 1.00 93.69 312 GLU A N 1
ATOM 2582 C CA . GLU A 1 312 ? 12.578 -1.251 -2.753 1.00 93.69 312 GLU A CA 1
ATOM 2583 C C . GLU A 1 312 ? 14.027 -0.993 -3.169 1.00 93.69 312 GLU A C 1
ATOM 2585 O O . GLU A 1 312 ? 14.334 0.038 -3.774 1.00 93.69 312 GLU A O 1
ATOM 2590 N N . CYS A 1 313 ? 14.901 -1.946 -2.864 1.00 96.06 313 CYS A N 1
ATOM 2591 C CA . CYS A 1 313 ? 16.224 -2.080 -3.452 1.00 96.06 313 CYS A CA 1
ATOM 2592 C C . CYS A 1 313 ? 16.161 -3.224 -4.469 1.00 96.06 313 CYS A C 1
ATOM 2594 O O . CYS A 1 313 ? 16.135 -4.382 -4.060 1.00 96.06 313 CYS A O 1
ATOM 2596 N N . LEU A 1 314 ? 16.085 -2.913 -5.764 1.00 96.94 314 LEU A N 1
ATOM 2597 C CA . LEU A 1 314 ? 15.997 -3.891 -6.852 1.00 96.94 314 LEU A CA 1
ATOM 2598 C C . LEU A 1 314 ? 17.295 -3.897 -7.652 1.00 96.94 314 LEU A C 1
ATOM 2600 O O . LEU A 1 314 ? 17.744 -2.842 -8.083 1.00 96.94 314 LEU A O 1
ATOM 2604 N N . ASN A 1 315 ? 17.859 -5.071 -7.904 1.00 96.69 315 ASN A N 1
ATOM 2605 C CA . ASN A 1 315 ? 18.997 -5.260 -8.795 1.00 96.69 315 ASN A CA 1
ATOM 2606 C C . ASN A 1 315 ? 18.628 -6.272 -9.881 1.00 96.69 315 ASN A C 1
ATOM 2608 O O . ASN A 1 315 ? 18.255 -7.405 -9.571 1.00 96.69 315 ASN A O 1
ATOM 2612 N N . GLY A 1 316 ? 18.707 -5.875 -11.149 1.00 95.38 316 GLY A N 1
ATOM 2613 C CA . GLY A 1 316 ? 18.387 -6.782 -12.240 1.00 95.38 316 GLY A CA 1
ATOM 2614 C C . GLY A 1 316 ? 18.300 -6.140 -13.611 1.00 95.38 316 GLY A C 1
ATOM 2615 O O . GLY A 1 316 ? 18.831 -5.054 -13.844 1.00 95.38 316 GLY A O 1
ATOM 2616 N N . PHE A 1 317 ? 17.628 -6.835 -14.526 1.00 94.00 317 PHE A N 1
ATOM 2617 C CA . PHE A 1 317 ? 17.438 -6.358 -15.888 1.00 94.00 317 PHE A CA 1
ATOM 2618 C C . PHE A 1 317 ? 16.254 -5.383 -15.990 1.00 94.00 317 PHE A C 1
ATOM 2620 O O . PHE A 1 317 ? 15.194 -5.561 -15.391 1.00 94.00 317 PHE A O 1
ATOM 2627 N N . TRP A 1 318 ? 16.425 -4.338 -16.788 1.00 94.94 318 TRP A N 1
ATOM 2628 C CA . TRP A 1 318 ? 15.436 -3.307 -17.058 1.00 94.94 318 TRP A CA 1
ATOM 2629 C C . TRP A 1 318 ? 15.146 -3.264 -18.545 1.00 94.94 318 TRP A C 1
ATOM 2631 O O . TRP A 1 318 ? 16.038 -3.312 -19.385 1.00 94.94 318 TRP A O 1
ATOM 2641 N N . GLU A 1 319 ? 13.880 -3.108 -18.888 1.00 93.62 319 GLU A N 1
ATOM 2642 C CA . GLU A 1 319 ? 13.453 -2.939 -20.263 1.00 93.62 319 GLU A CA 1
ATOM 2643 C C . GLU A 1 319 ? 12.459 -1.787 -20.321 1.00 93.62 319 GLU A C 1
ATOM 2645 O O . GLU A 1 319 ? 11.399 -1.826 -19.695 1.00 93.62 319 GLU A O 1
ATOM 2650 N N . ASN A 1 320 ? 12.792 -0.740 -21.078 1.00 93.06 320 ASN A N 1
ATOM 2651 C CA . ASN A 1 320 ? 11.912 0.414 -21.269 1.00 93.06 320 ASN A CA 1
ATOM 2652 C C . ASN A 1 320 ? 11.427 1.048 -19.953 1.00 93.06 320 ASN A C 1
ATOM 2654 O O . ASN A 1 320 ? 10.298 1.539 -19.874 1.00 93.06 320 ASN A O 1
ATOM 2658 N N . GLY A 1 321 ? 12.277 1.072 -18.928 1.00 93.19 321 GLY A N 1
ATOM 2659 C CA . GLY A 1 321 ? 11.941 1.650 -17.635 1.00 93.19 321 GLY A CA 1
ATOM 2660 C C . GLY A 1 321 ? 11.144 0.732 -16.711 1.00 93.19 321 GLY A C 1
ATOM 2661 O O . GLY A 1 321 ? 10.627 1.223 -15.711 1.00 93.19 321 GLY A O 1
ATOM 2662 N N . ILE A 1 322 ? 11.011 -0.550 -17.044 1.00 94.44 322 ILE A N 1
ATOM 2663 C CA . ILE A 1 322 ? 10.297 -1.556 -16.256 1.00 94.44 322 ILE A CA 1
ATOM 2664 C C . ILE A 1 322 ? 11.296 -2.659 -15.890 1.00 94.44 322 ILE A C 1
ATOM 2666 O O . ILE A 1 322 ? 11.968 -3.164 -16.791 1.00 94.44 322 ILE A O 1
ATOM 2670 N N . PRO A 1 323 ? 11.407 -3.061 -14.615 1.00 95.25 323 PRO A N 1
ATOM 2671 C CA . PRO A 1 323 ? 12.241 -4.198 -14.254 1.00 95.25 323 PRO A CA 1
ATOM 2672 C C . PRO A 1 323 ? 11.633 -5.479 -14.840 1.00 95.25 323 PRO A C 1
ATOM 2674 O O . PRO A 1 323 ? 10.447 -5.778 -14.650 1.00 95.25 323 PRO A O 1
ATOM 2677 N N . ARG A 1 324 ? 12.444 -6.225 -15.582 1.00 92.31 324 ARG A N 1
ATOM 2678 C CA . ARG A 1 324 ? 12.108 -7.516 -16.187 1.00 92.31 324 ARG A CA 1
ATOM 2679 C C . ARG A 1 324 ? 13.030 -8.565 -15.593 1.00 92.31 324 ARG A C 1
ATOM 2681 O O . ARG A 1 324 ? 14.186 -8.277 -15.309 1.00 92.31 324 ARG A O 1
ATOM 2688 N N . GLY A 1 325 ? 12.510 -9.769 -15.374 1.00 88.75 325 GLY A N 1
ATOM 2689 C CA . GLY A 1 325 ? 13.335 -10.849 -14.851 1.00 88.75 325 GLY A CA 1
ATOM 2690 C C . GLY A 1 325 ? 14.556 -11.115 -15.753 1.00 88.75 325 GLY A C 1
ATOM 2691 O O . GLY A 1 325 ? 14.518 -10.818 -16.947 1.00 88.75 325 GLY A O 1
ATOM 2692 N N . PRO A 1 326 ? 15.637 -11.688 -15.212 1.00 92.75 326 PRO A N 1
ATOM 2693 C CA . PRO A 1 326 ? 15.831 -11.983 -13.797 1.00 92.75 326 PRO A CA 1
ATOM 2694 C C . PRO A 1 326 ? 16.191 -10.729 -12.974 1.00 92.75 326 PRO A C 1
ATOM 2696 O O . PRO A 1 326 ? 16.909 -9.847 -13.447 1.00 92.75 326 PRO A O 1
ATOM 2699 N N . PHE A 1 327 ? 15.692 -10.652 -11.738 1.00 96.19 327 PHE A N 1
ATOM 2700 C CA . PHE A 1 327 ? 16.073 -9.610 -10.774 1.00 96.19 327 PHE A CA 1
ATOM 2701 C C . PHE A 1 327 ? 15.871 -10.071 -9.332 1.00 96.19 327 PHE A C 1
ATOM 2703 O O . PHE A 1 327 ? 14.987 -10.878 -9.059 1.00 96.19 327 PHE A O 1
ATOM 2710 N N . ASP A 1 328 ? 16.623 -9.483 -8.409 1.00 96.81 328 ASP A N 1
ATOM 2711 C CA . ASP A 1 328 ? 16.397 -9.595 -6.970 1.00 96.81 328 ASP A CA 1
ATOM 2712 C C . ASP A 1 328 ? 15.928 -8.258 -6.410 1.00 96.81 328 ASP A C 1
ATOM 2714 O O . ASP A 1 328 ? 16.310 -7.189 -6.885 1.00 96.81 328 ASP A O 1
ATOM 2718 N N . SER A 1 329 ? 15.080 -8.312 -5.395 1.00 96.25 329 SER A N 1
ATOM 2719 C CA . SER A 1 329 ? 14.468 -7.143 -4.789 1.00 96.25 329 SER A CA 1
ATOM 2720 C C . SER A 1 329 ? 14.314 -7.318 -3.285 1.00 96.25 329 SER A C 1
ATOM 2722 O O . SER A 1 329 ? 13.898 -8.371 -2.808 1.00 96.25 329 SER A O 1
ATOM 2724 N N . VAL A 1 330 ? 14.642 -6.274 -2.527 1.00 95.88 330 VAL A N 1
ATOM 2725 C CA . VAL A 1 330 ? 14.527 -6.254 -1.067 1.00 95.88 330 VAL A CA 1
ATOM 2726 C C . VAL A 1 330 ? 13.770 -5.006 -0.625 1.00 95.88 330 VAL A C 1
ATOM 2728 O O . VAL A 1 330 ? 14.147 -3.887 -0.969 1.00 95.88 330 VAL A O 1
ATOM 2731 N N . GLU A 1 331 ? 12.711 -5.180 0.163 1.00 93.75 331 GLU A N 1
ATOM 2732 C CA . GLU A 1 331 ? 11.999 -4.076 0.815 1.00 93.75 331 GLU A CA 1
ATOM 2733 C C . GLU A 1 331 ? 12.770 -3.623 2.066 1.00 93.75 331 GLU A C 1
ATOM 2735 O O . GLU A 1 331 ? 13.045 -4.416 2.967 1.00 93.75 331 GLU A O 1
ATOM 2740 N N . ARG A 1 332 ? 13.123 -2.336 2.139 1.00 89.88 332 ARG A N 1
ATOM 2741 C CA . ARG A 1 332 ? 14.103 -1.812 3.105 1.00 89.88 332 ARG A CA 1
ATOM 2742 C C . ARG A 1 332 ? 13.689 -1.961 4.571 1.00 89.88 332 ARG A C 1
ATOM 2744 O O . ARG A 1 332 ? 14.498 -2.375 5.393 1.00 89.88 332 ARG A O 1
ATOM 2751 N N . GLY A 1 333 ? 12.469 -1.563 4.920 1.00 87.25 333 GLY A N 1
ATOM 2752 C CA . GLY A 1 333 ? 12.020 -1.484 6.314 1.00 87.25 333 GLY A CA 1
ATOM 2753 C C . GLY A 1 333 ? 11.556 -2.812 6.901 1.00 87.25 333 GLY A C 1
ATOM 2754 O O . GLY A 1 333 ? 11.571 -2.980 8.115 1.00 87.25 333 GLY A O 1
ATOM 2755 N N . THR A 1 334 ? 11.144 -3.752 6.055 1.00 86.50 334 THR A N 1
ATOM 2756 C CA . THR A 1 334 ? 10.632 -5.068 6.470 1.00 86.50 334 THR A CA 1
ATOM 2757 C C . THR A 1 334 ? 11.635 -6.192 6.234 1.00 86.50 334 THR A C 1
ATOM 2759 O O . THR A 1 334 ? 11.530 -7.238 6.865 1.00 86.50 334 THR A O 1
ATOM 2762 N N . GLY A 1 335 ? 12.590 -6.004 5.318 1.00 90.94 335 GLY A N 1
ATOM 2763 C CA . GLY A 1 335 ? 13.503 -7.053 4.876 1.00 90.94 335 GLY A CA 1
ATOM 2764 C C . GLY A 1 335 ? 12.840 -8.125 4.007 1.00 90.94 335 GLY A C 1
ATOM 2765 O O . GLY A 1 335 ? 13.431 -9.188 3.825 1.00 90.94 335 GLY A O 1
ATOM 2766 N N . ASN A 1 336 ? 11.629 -7.885 3.484 1.00 92.50 336 ASN A N 1
ATOM 2767 C CA . ASN A 1 336 ? 10.970 -8.820 2.569 1.00 92.50 336 ASN A CA 1
ATOM 2768 C C . ASN A 1 336 ? 11.786 -8.942 1.277 1.00 92.50 336 ASN A C 1
ATOM 2770 O O . ASN A 1 336 ? 12.174 -7.925 0.699 1.00 92.50 336 ASN A O 1
ATOM 2774 N N . ILE A 1 337 ? 12.035 -10.173 0.827 1.00 95.38 337 ILE A N 1
ATOM 2775 C CA . ILE A 1 337 ? 12.856 -10.458 -0.355 1.00 95.38 337 ILE A CA 1
ATOM 2776 C C . ILE A 1 337 ? 11.974 -11.040 -1.451 1.00 95.38 337 ILE A C 1
ATOM 2778 O O . ILE A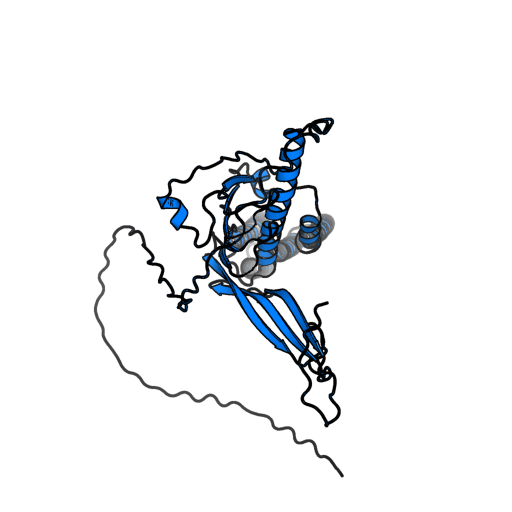 1 337 ? 11.242 -12.008 -1.228 1.00 95.38 337 ILE A O 1
ATOM 2782 N N . PHE A 1 338 ? 12.107 -10.483 -2.646 1.00 95.44 338 PHE A N 1
ATOM 2783 C CA . PHE A 1 338 ? 11.467 -10.933 -3.868 1.00 95.44 338 PHE A CA 1
ATOM 2784 C C . PHE A 1 338 ? 12.543 -11.293 -4.883 1.00 95.44 338 PHE A C 1
ATOM 2786 O O . PHE A 1 338 ? 13.526 -10.573 -5.028 1.00 95.44 338 PHE A O 1
ATOM 2793 N N . THR A 1 339 ? 12.350 -12.385 -5.607 1.00 96.50 339 THR A N 1
ATOM 2794 C CA . THR A 1 339 ? 13.212 -12.741 -6.736 1.00 96.50 339 THR A CA 1
ATOM 2795 C C . THR A 1 339 ? 12.342 -12.967 -7.954 1.00 96.50 339 THR A C 1
ATOM 2797 O O . THR A 1 339 ? 11.234 -13.492 -7.835 1.00 96.50 339 THR A O 1
ATOM 2800 N N . SER A 1 340 ? 12.825 -12.569 -9.121 1.00 96.06 340 SER A N 1
ATOM 2801 C CA . SER A 1 340 ? 12.228 -12.906 -10.398 1.00 96.06 340 SER A CA 1
ATOM 2802 C C . SER A 1 340 ? 13.150 -13.835 -11.159 1.00 96.06 340 SER A C 1
ATOM 2804 O O . SER A 1 340 ? 14.295 -13.486 -11.442 1.00 96.06 340 SER A O 1
ATOM 2806 N N . VAL A 1 341 ? 12.634 -15.010 -11.507 1.00 93.94 341 VAL A N 1
ATOM 2807 C CA . VAL A 1 341 ? 13.375 -16.037 -12.244 1.00 93.94 341 VAL A CA 1
ATOM 2808 C C . VAL A 1 341 ? 12.780 -16.240 -13.629 1.00 93.94 341 VAL A C 1
ATOM 2810 O O . VAL A 1 341 ? 11.570 -16.133 -13.826 1.00 93.94 341 VAL A O 1
ATOM 2813 N N . ALA A 1 342 ? 13.640 -16.540 -14.600 1.00 91.62 342 ALA A N 1
ATOM 2814 C CA . ALA A 1 342 ? 13.224 -16.945 -15.935 1.00 91.62 342 ALA A CA 1
ATOM 2815 C C . ALA A 1 342 ? 12.855 -18.432 -15.932 1.00 91.62 342 ALA A C 1
ATOM 2817 O O . ALA A 1 342 ? 13.694 -19.285 -15.644 1.00 91.62 342 ALA A O 1
ATOM 2818 N N . VAL A 1 343 ? 11.610 -18.743 -16.275 1.00 91.25 343 VAL A N 1
ATOM 2819 C CA . VAL A 1 343 ? 11.083 -20.104 -16.359 1.00 91.25 343 VAL A CA 1
ATOM 2820 C C . VAL A 1 343 ? 10.717 -20.393 -17.808 1.00 91.25 343 VAL A C 1
ATOM 2822 O O . VAL A 1 343 ? 9.821 -19.774 -18.385 1.00 91.25 343 VAL A O 1
ATOM 2825 N N . GLY A 1 344 ? 11.437 -21.336 -18.414 1.00 90.75 344 GLY A N 1
ATOM 2826 C CA . GLY A 1 344 ? 11.031 -21.932 -19.681 1.00 90.75 344 GLY A CA 1
ATOM 2827 C C . GLY A 1 344 ? 9.840 -22.857 -19.450 1.00 90.75 344 GLY A C 1
ATOM 2828 O O . GLY A 1 344 ? 9.860 -23.667 -18.524 1.00 90.75 344 GLY A O 1
ATOM 2829 N N . TYR A 1 345 ? 8.809 -22.746 -20.280 1.00 88.12 345 TYR A N 1
ATOM 2830 C CA . TYR A 1 345 ? 7.625 -23.593 -20.183 1.00 88.12 345 TYR A CA 1
ATOM 2831 C C . TYR A 1 345 ? 7.270 -24.189 -21.546 1.00 88.12 345 TYR A C 1
ATOM 2833 O O . TYR A 1 345 ? 7.591 -23.635 -22.598 1.00 88.12 345 TYR A O 1
ATOM 2841 N N . CYS A 1 346 ? 6.586 -25.330 -21.519 1.00 86.69 346 CYS A N 1
ATOM 2842 C CA . CYS A 1 346 ? 6.073 -26.007 -22.699 1.00 86.69 346 CYS A CA 1
ATOM 2843 C C . CYS A 1 346 ? 4.675 -26.557 -22.392 1.00 86.69 346 CYS A C 1
ATOM 2845 O O . CYS A 1 346 ? 4.450 -27.126 -21.325 1.00 86.69 346 CYS A O 1
ATOM 2847 N N . SER A 1 347 ? 3.728 -26.358 -23.303 1.00 81.56 347 SER A N 1
ATOM 2848 C CA . SER A 1 347 ? 2.329 -26.745 -23.160 1.00 81.56 347 SER A CA 1
ATOM 2849 C C . SER A 1 347 ? 1.785 -27.280 -24.480 1.00 81.56 347 SER A C 1
ATOM 2851 O O . SER A 1 347 ? 1.918 -26.653 -25.529 1.00 81.56 347 SER A O 1
ATOM 2853 N N . MET A 1 348 ? 1.123 -28.434 -24.419 1.00 79.38 348 MET A N 1
ATOM 2854 C CA . MET A 1 348 ? 0.312 -28.977 -25.517 1.00 79.38 348 MET A CA 1
ATOM 2855 C C . MET A 1 348 ? -1.171 -28.617 -25.371 1.00 79.38 348 MET A C 1
ATOM 2857 O O . MET A 1 348 ? -2.009 -29.113 -26.116 1.00 79.38 348 MET A O 1
ATOM 2861 N N . ARG A 1 349 ? -1.529 -27.786 -24.391 1.00 73.56 349 ARG A N 1
ATOM 2862 C CA . ARG A 1 349 ? -2.914 -27.359 -24.176 1.00 73.56 349 ARG A CA 1
ATOM 2863 C C . ARG A 1 349 ? -3.232 -26.185 -25.100 1.00 73.56 349 ARG A C 1
ATOM 2865 O O . ARG A 1 349 ? -2.362 -25.349 -25.348 1.00 73.56 349 ARG A O 1
ATOM 2872 N N . ASN A 1 350 ? -4.448 -26.145 -25.645 1.00 66.38 350 ASN A N 1
ATOM 2873 C CA . ASN A 1 350 ? -4.881 -25.055 -26.534 1.00 66.38 350 ASN A CA 1
ATOM 2874 C C . ASN A 1 350 ? -5.313 -23.792 -25.767 1.00 66.38 350 ASN A C 1
ATOM 2876 O O . ASN A 1 350 ? -5.830 -22.839 -26.343 1.00 66.38 350 ASN A O 1
ATOM 2880 N N . ASP A 1 351 ? -5.149 -23.823 -24.455 1.00 66.44 351 ASP A N 1
ATOM 2881 C CA . ASP A 1 351 ? -5.751 -22.901 -23.520 1.00 66.44 351 ASP A CA 1
ATOM 2882 C C . ASP A 1 351 ? -4.771 -21.754 -23.289 1.00 66.44 351 ASP A C 1
ATOM 2884 O O . ASP A 1 351 ? -3.574 -21.966 -23.065 1.00 66.44 351 ASP A O 1
ATOM 2888 N N . ASP A 1 352 ? -5.274 -20.521 -23.283 1.00 60.31 352 ASP A N 1
ATOM 2889 C CA . ASP A 1 352 ? -4.562 -19.476 -22.566 1.00 60.31 352 ASP A CA 1
ATOM 2890 C C . ASP A 1 352 ? -4.524 -19.880 -21.092 1.00 60.31 352 ASP A C 1
ATOM 2892 O O . ASP A 1 352 ? -5.518 -20.360 -20.548 1.00 60.31 352 ASP A O 1
ATOM 2896 N N . TRP A 1 353 ? -3.382 -19.672 -20.433 1.00 60.56 353 TRP A N 1
ATOM 2897 C CA . TRP A 1 353 ? -3.113 -20.039 -19.031 1.00 60.56 353 TRP A CA 1
ATOM 2898 C C . TRP A 1 353 ? -4.192 -19.584 -18.025 1.00 60.56 353 TRP A C 1
ATOM 2900 O O . TRP A 1 353 ? -4.220 -20.036 -16.884 1.00 60.56 353 TRP A O 1
ATOM 2910 N N . LYS A 1 354 ? -5.095 -18.694 -18.455 1.00 58.31 354 LYS A N 1
ATOM 2911 C CA . LYS A 1 354 ? -6.255 -18.175 -17.728 1.00 58.31 354 LYS A CA 1
ATOM 2912 C C . LYS A 1 354 ? -7.507 -19.068 -17.776 1.00 58.31 354 LYS A C 1
ATOM 2914 O O . LYS A 1 354 ? -8.468 -18.750 -17.077 1.00 58.31 354 LYS A O 1
ATOM 2919 N N . CYS A 1 355 ? -7.554 -20.141 -18.572 1.00 51.91 355 CYS A N 1
ATOM 2920 C CA . CYS A 1 355 ? -8.797 -20.870 -18.845 1.00 51.91 355 CYS A CA 1
ATOM 2921 C C . CYS A 1 355 ? -8.725 -22.376 -18.536 1.00 51.91 355 CYS A C 1
ATOM 2923 O O . CYS A 1 355 ? -7.997 -23.122 -19.167 1.00 51.91 355 CYS A O 1
ATOM 2925 N N . GLN A 1 356 ? -9.572 -22.768 -17.577 1.00 56.44 356 GLN A N 1
ATOM 2926 C CA . GLN A 1 356 ? -10.130 -24.084 -17.224 1.00 56.44 356 GLN A CA 1
ATOM 2927 C C . GLN A 1 356 ? -9.215 -25.333 -17.176 1.00 56.44 356 GLN A C 1
ATOM 2929 O O . GLN A 1 356 ? -8.528 -25.677 -18.130 1.00 56.44 356 GLN A O 1
ATOM 2934 N N . PRO A 1 357 ? -9.307 -26.153 -16.110 1.00 58.44 357 PRO A N 1
ATOM 2935 C CA . PRO A 1 357 ? -8.521 -27.384 -15.961 1.00 58.44 357 PRO A CA 1
ATOM 2936 C C . PRO A 1 357 ? -8.828 -28.499 -16.987 1.00 58.44 357 PRO A C 1
ATOM 2938 O O . PRO A 1 357 ? -8.148 -29.519 -16.951 1.00 58.44 357 PRO A O 1
ATOM 2941 N N . PHE A 1 358 ? -9.777 -28.308 -17.913 1.00 62.28 358 PHE A N 1
ATOM 2942 C CA . PHE A 1 358 ? -10.297 -29.353 -18.810 1.00 62.28 358 PHE A CA 1
ATOM 2943 C C . PHE A 1 358 ? -10.252 -29.026 -20.306 1.00 62.28 358 PHE A C 1
ATOM 2945 O O . PHE A 1 358 ? -10.979 -29.652 -21.075 1.00 62.28 358 PHE A O 1
ATOM 2952 N N . ALA A 1 359 ? -9.479 -28.037 -20.739 1.00 62.97 359 ALA A N 1
ATOM 2953 C CA . ALA A 1 359 ? -9.482 -27.707 -22.155 1.00 62.97 359 ALA A CA 1
ATOM 2954 C C . ALA A 1 359 ? -8.668 -28.707 -23.001 1.00 62.97 359 ALA A C 1
ATOM 2956 O O . ALA A 1 359 ? -7.811 -29.449 -22.508 1.00 62.97 359 ALA A O 1
ATOM 2957 N N . GLU A 1 360 ? -9.088 -28.827 -24.262 1.00 66.94 360 GLU A N 1
ATOM 2958 C CA . GLU A 1 360 ? -8.704 -29.914 -25.156 1.00 66.94 360 GLU A CA 1
ATOM 2959 C C . GLU A 1 360 ? -7.197 -29.917 -25.431 1.00 66.94 360 GLU A C 1
ATOM 2961 O O . GLU A 1 360 ? -6.568 -28.879 -25.660 1.00 66.94 360 GLU A O 1
ATOM 2966 N N . ILE A 1 361 ? -6.617 -31.120 -25.444 1.00 68.00 361 ILE A N 1
ATOM 2967 C CA . ILE A 1 361 ? -5.223 -31.319 -25.839 1.00 68.00 361 ILE A CA 1
ATOM 2968 C C . ILE A 1 361 ? -5.089 -30.874 -27.298 1.00 68.00 361 ILE A C 1
ATOM 2970 O O . ILE A 1 361 ? -5.673 -31.469 -28.207 1.00 68.00 361 ILE A O 1
ATOM 2974 N N . SER A 1 362 ? -4.314 -29.817 -27.521 1.00 69.12 362 SER A N 1
ATOM 2975 C CA . SER A 1 362 ? -3.997 -29.324 -28.852 1.00 69.12 362 SER A CA 1
ATOM 2976 C C . SER A 1 362 ? -2.980 -30.232 -29.534 1.00 69.12 362 SER A C 1
ATOM 2978 O O . SER A 1 362 ? -2.085 -30.794 -28.905 1.00 69.12 362 SER A O 1
ATOM 2980 N N . ARG A 1 363 ? -3.036 -30.278 -30.868 1.00 70.19 363 ARG A N 1
ATOM 2981 C CA . ARG A 1 363 ? -1.940 -30.798 -31.704 1.00 70.19 363 ARG A CA 1
ATOM 2982 C C . ARG A 1 363 ? -0.802 -29.786 -31.895 1.00 70.19 363 ARG A C 1
ATOM 2984 O O . ARG A 1 363 ? 0.126 -30.051 -32.649 1.00 70.19 363 ARG A O 1
ATOM 2991 N N . SER A 1 364 ? -0.880 -28.608 -31.273 1.00 75.50 364 SER A N 1
ATOM 2992 C CA . SER A 1 364 ? 0.171 -27.589 -31.325 1.00 75.50 364 SER A CA 1
ATOM 2993 C C . SER A 1 364 ? 0.986 -27.572 -30.035 1.00 75.50 364 SER A C 1
ATOM 2995 O O . SER A 1 364 ? 0.421 -27.306 -28.971 1.00 75.50 364 SER A O 1
ATOM 2997 N N . LEU A 1 365 ? 2.299 -27.776 -30.136 1.00 80.75 365 LEU A N 1
ATOM 2998 C CA . LEU A 1 365 ? 3.229 -27.558 -29.033 1.00 80.75 365 LEU A CA 1
ATOM 2999 C C . LEU A 1 365 ? 3.491 -26.053 -28.905 1.00 80.75 365 LEU A C 1
ATOM 3001 O O . LEU A 1 365 ? 3.958 -25.411 -29.846 1.00 80.75 365 LEU A O 1
ATOM 3005 N N . THR A 1 366 ? 3.181 -25.483 -27.750 1.00 81.94 366 THR A N 1
ATOM 3006 C CA . THR A 1 366 ? 3.513 -24.097 -27.419 1.00 81.94 366 THR A CA 1
ATOM 3007 C C . THR A 1 366 ? 4.644 -24.113 -26.415 1.00 81.94 366 THR A C 1
ATOM 3009 O O . THR A 1 366 ? 4.524 -24.767 -25.385 1.00 81.94 366 THR A O 1
ATOM 3012 N N . TYR A 1 367 ? 5.719 -23.384 -26.671 1.00 86.62 367 TYR A N 1
ATOM 3013 C CA . TYR A 1 367 ? 6.742 -23.158 -25.661 1.00 86.62 367 TYR A CA 1
ATOM 3014 C C . TYR A 1 367 ? 7.052 -21.676 -25.559 1.00 86.62 367 TYR A C 1
ATOM 3016 O O . TYR A 1 367 ? 6.836 -20.893 -26.487 1.00 86.62 367 TYR A O 1
ATOM 3024 N N . GLY A 1 368 ? 7.552 -21.285 -24.403 1.00 88.56 368 GLY A N 1
ATOM 3025 C CA . GLY A 1 368 ? 7.844 -19.897 -24.135 1.00 88.56 368 GLY A CA 1
ATOM 3026 C C . GLY A 1 368 ? 8.746 -19.737 -22.936 1.00 88.56 368 GLY A C 1
ATOM 3027 O O . GLY A 1 368 ? 9.186 -20.702 -22.310 1.00 88.56 368 GLY A O 1
ATOM 3028 N N . MET A 1 369 ? 9.017 -18.479 -22.636 1.00 88.62 369 MET A N 1
ATOM 3029 C CA . MET A 1 369 ? 9.697 -18.072 -21.421 1.00 88.62 369 MET A CA 1
ATOM 3030 C C . MET A 1 369 ? 8.806 -17.080 -20.691 1.00 88.62 369 MET A C 1
ATOM 3032 O O . MET A 1 369 ? 8.240 -16.165 -21.302 1.00 88.62 369 MET A O 1
ATOM 3036 N N . ALA A 1 370 ? 8.701 -17.267 -19.387 1.00 90.81 370 ALA A N 1
ATOM 3037 C CA . ALA A 1 370 ? 8.039 -16.340 -18.497 1.00 90.81 370 ALA A CA 1
ATOM 3038 C C . ALA A 1 370 ? 8.973 -15.944 -17.362 1.00 90.81 370 ALA A C 1
ATOM 3040 O O . ALA A 1 370 ? 9.835 -16.719 -16.952 1.00 90.81 370 ALA A O 1
ATOM 3041 N N . TYR A 1 371 ? 8.785 -14.735 -16.857 1.00 93.69 371 TYR A N 1
ATOM 3042 C CA . TYR A 1 371 ? 9.375 -14.312 -15.602 1.00 93.69 371 TYR A CA 1
ATOM 3043 C C . TYR A 1 371 ? 8.364 -14.519 -14.485 1.00 93.69 371 TYR A C 1
ATOM 3045 O O . TYR A 1 371 ? 7.241 -14.021 -14.567 1.00 93.69 371 TYR A O 1
ATOM 3053 N N . GLU A 1 372 ? 8.779 -15.239 -13.452 1.00 93.88 372 GLU A N 1
ATOM 3054 C CA . GLU A 1 372 ? 7.992 -15.471 -12.244 1.00 93.88 372 GLU A CA 1
ATOM 3055 C C . GLU A 1 372 ? 8.625 -14.680 -11.108 1.00 93.88 372 GLU A C 1
ATOM 3057 O O . GLU A 1 372 ? 9.744 -14.987 -10.699 1.00 93.88 372 GLU A O 1
ATOM 3062 N N . GLU A 1 373 ? 7.948 -13.636 -10.628 1.00 95.00 373 GLU A N 1
ATOM 3063 C CA . GLU A 1 373 ? 8.344 -12.936 -9.402 1.00 95.00 373 GLU A CA 1
ATOM 3064 C C . GLU A 1 373 ? 7.726 -13.644 -8.192 1.00 95.00 373 GLU A C 1
ATOM 3066 O O . GLU A 1 373 ? 6.504 -13.775 -8.093 1.00 95.00 373 GLU A O 1
ATOM 3071 N N . CYS A 1 374 ? 8.566 -14.073 -7.256 1.00 94.50 374 CYS A N 1
ATOM 3072 C CA . CYS A 1 374 ? 8.202 -14.820 -6.057 1.00 94.50 374 CYS A CA 1
ATOM 3073 C C . CYS A 1 374 ? 8.668 -14.070 -4.806 1.00 94.50 374 CYS A C 1
ATOM 3075 O O . CYS A 1 374 ? 9.772 -13.531 -4.778 1.00 94.50 374 CYS A O 1
ATOM 3077 N N . ALA A 1 375 ? 7.856 -14.086 -3.746 1.00 93.94 375 ALA A N 1
ATOM 3078 C CA . ALA A 1 375 ? 8.310 -13.705 -2.412 1.00 93.94 375 ALA A CA 1
ATOM 3079 C C . ALA A 1 375 ? 9.110 -14.877 -1.822 1.00 93.94 375 ALA A C 1
ATOM 3081 O O . ALA A 1 375 ? 8.559 -15.954 -1.597 1.00 93.94 375 ALA A O 1
ATOM 3082 N N . VAL A 1 376 ? 10.414 -14.685 -1.630 1.00 93.62 376 VAL A N 1
ATOM 3083 C CA . VAL A 1 376 ? 11.346 -15.735 -1.178 1.00 93.62 376 VAL A CA 1
ATOM 3084 C C . VAL A 1 376 ? 11.514 -15.710 0.337 1.00 93.62 376 VAL A C 1
ATOM 3086 O O . VAL A 1 376 ? 11.743 -16.746 0.956 1.00 93.62 376 VAL A O 1
ATOM 3089 N N . SER A 1 377 ? 11.406 -14.529 0.945 1.00 92.12 377 SER A N 1
ATOM 3090 C CA . SER A 1 377 ? 11.565 -14.346 2.386 1.00 92.12 377 SER A CA 1
ATOM 3091 C C . SER A 1 377 ? 10.658 -13.236 2.899 1.00 92.12 377 SER A C 1
ATOM 3093 O O . SER A 1 377 ? 10.461 -12.225 2.221 1.00 92.12 377 SER A O 1
ATOM 3095 N N . GLY A 1 378 ? 10.179 -13.406 4.131 1.00 87.94 378 GLY A N 1
ATOM 3096 C CA . GLY A 1 378 ? 9.372 -12.424 4.843 1.00 87.94 378 GLY A CA 1
ATOM 3097 C C . GLY A 1 378 ? 7.874 -12.719 4.784 1.00 87.94 378 GLY A C 1
ATOM 3098 O O . GLY A 1 378 ? 7.455 -13.862 4.968 1.00 87.94 378 GLY A O 1
ATOM 3099 N N . ALA A 1 379 ? 7.064 -11.679 4.590 1.00 84.31 379 ALA A N 1
ATOM 3100 C CA . ALA A 1 379 ? 5.607 -11.775 4.601 1.00 84.31 379 ALA A CA 1
ATOM 3101 C C . ALA A 1 379 ? 5.057 -12.617 3.434 1.00 84.31 379 ALA A C 1
ATOM 3103 O O . ALA A 1 379 ? 5.610 -12.642 2.335 1.00 84.31 379 ALA A O 1
ATOM 3104 N N . TYR A 1 380 ? 3.916 -13.272 3.660 1.00 84.94 380 TYR A N 1
ATOM 3105 C CA . TYR A 1 380 ? 3.181 -13.957 2.596 1.00 84.94 380 TYR A CA 1
ATOM 3106 C C . TYR A 1 380 ? 2.335 -12.950 1.816 1.00 84.94 380 TYR A C 1
ATOM 3108 O O . TYR A 1 380 ? 1.625 -12.161 2.432 1.00 84.94 380 TYR A O 1
ATOM 3116 N N . TYR A 1 381 ? 2.356 -12.989 0.484 1.00 85.75 381 TYR A N 1
ATOM 3117 C CA . TYR A 1 381 ? 1.598 -12.071 -0.370 1.00 85.75 381 TYR A CA 1
ATOM 3118 C C . TYR A 1 381 ? 0.582 -12.835 -1.216 1.00 85.75 381 TYR A C 1
ATOM 3120 O O . TYR A 1 381 ? 0.957 -13.708 -1.991 1.00 85.75 381 TYR A O 1
ATOM 3128 N N . LEU A 1 382 ? -0.696 -12.454 -1.128 1.00 83.00 382 LEU A N 1
ATOM 3129 C CA . LEU A 1 382 ? -1.800 -13.160 -1.797 1.00 83.00 382 LEU A CA 1
ATOM 3130 C C . LEU A 1 382 ? -1.657 -13.200 -3.329 1.00 83.00 382 LEU A C 1
ATOM 3132 O O . LEU A 1 382 ? -2.121 -14.129 -3.977 1.00 83.00 382 LEU A O 1
ATOM 3136 N N . ASN A 1 383 ? -1.020 -12.180 -3.906 1.00 84.50 383 ASN A N 1
ATOM 3137 C CA . ASN A 1 383 ? -0.891 -12.013 -5.354 1.00 84.50 383 ASN A CA 1
ATOM 3138 C C . ASN A 1 383 ? 0.403 -12.607 -5.936 1.00 84.50 383 ASN A C 1
ATOM 3140 O O . ASN A 1 383 ? 0.707 -12.326 -7.094 1.00 84.50 383 ASN A O 1
ATOM 3144 N N . PHE A 1 384 ? 1.181 -13.345 -5.141 1.00 88.56 384 PHE A N 1
ATOM 3145 C CA . PHE A 1 384 ? 2.406 -14.004 -5.589 1.00 88.56 384 PHE A CA 1
ATOM 3146 C C . PHE A 1 384 ? 2.177 -15.518 -5.743 1.00 88.56 384 PHE A C 1
ATOM 3148 O O . PHE A 1 384 ? 1.442 -16.096 -4.939 1.00 88.56 384 PHE A O 1
ATOM 3155 N N . PRO A 1 385 ? 2.808 -16.176 -6.735 1.00 90.56 385 PRO A N 1
ATOM 3156 C CA . PRO A 1 385 ? 3.767 -15.624 -7.702 1.00 90.56 385 PRO A CA 1
ATOM 3157 C C . PRO A 1 385 ? 3.125 -14.713 -8.765 1.00 90.56 385 PRO A C 1
ATOM 3159 O O . PRO A 1 385 ? 1.952 -14.867 -9.110 1.00 90.56 385 PRO A O 1
ATOM 3162 N N . ILE A 1 386 ? 3.892 -13.737 -9.264 1.00 88.94 386 ILE A N 1
ATOM 3163 C CA . ILE A 1 386 ? 3.478 -12.851 -10.360 1.00 88.94 386 ILE A CA 1
ATOM 3164 C C . ILE A 1 386 ? 4.115 -13.335 -11.659 1.00 88.94 386 ILE A C 1
ATOM 3166 O O . ILE A 1 386 ? 5.326 -13.228 -11.845 1.00 88.94 386 ILE A O 1
ATOM 3170 N N . HIS A 1 387 ? 3.262 -13.753 -12.585 1.00 87.19 387 HIS A N 1
ATOM 3171 C CA . HIS A 1 387 ? 3.656 -14.224 -13.902 1.00 87.19 387 HIS A CA 1
ATOM 3172 C C . HIS A 1 387 ? 3.728 -13.086 -14.927 1.00 87.19 387 HIS A C 1
ATOM 3174 O O . HIS A 1 387 ? 2.777 -12.310 -15.082 1.00 87.19 387 HIS A O 1
ATOM 3180 N N . THR A 1 388 ? 4.829 -13.021 -15.676 1.00 86.69 388 THR A N 1
ATOM 3181 C CA . THR A 1 388 ? 4.988 -12.126 -16.827 1.00 86.69 388 THR A CA 1
ATOM 3182 C C . THR A 1 388 ? 5.559 -12.878 -18.025 1.00 86.69 388 THR A C 1
ATOM 3184 O O . THR A 1 388 ? 6.745 -13.193 -18.072 1.00 86.69 388 THR A O 1
ATOM 3187 N N . GLU A 1 389 ? 4.726 -13.125 -19.030 1.00 83.62 389 GLU A N 1
ATOM 3188 C CA . GLU A 1 389 ? 5.136 -13.793 -20.265 1.00 83.62 389 GLU A CA 1
ATOM 3189 C C . GLU A 1 389 ? 6.023 -12.883 -21.137 1.00 83.62 389 GLU A C 1
ATOM 3191 O O . GLU A 1 389 ? 5.739 -11.692 -21.302 1.00 83.62 389 GLU A O 1
ATOM 3196 N N . VAL A 1 390 ? 7.114 -13.439 -21.677 1.00 82.25 390 VAL A N 1
ATOM 3197 C CA . VAL A 1 390 ? 8.107 -12.701 -22.483 1.00 82.25 390 VAL A CA 1
ATOM 3198 C C . VAL A 1 390 ? 7.900 -12.957 -23.966 1.00 82.25 390 VAL A C 1
ATOM 3200 O O . VAL A 1 390 ? 7.798 -12.027 -24.762 1.00 82.25 390 VAL A O 1
ATOM 3203 N N . LYS A 1 391 ? 7.860 -14.238 -24.341 1.00 77.56 391 LYS A N 1
ATOM 3204 C CA . LYS A 1 391 ? 7.735 -14.674 -25.729 1.00 77.56 391 LYS A CA 1
ATOM 3205 C C . LYS A 1 391 ? 7.035 -16.025 -25.774 1.00 77.56 391 LYS A C 1
ATOM 3207 O O . LYS A 1 391 ? 7.488 -16.971 -25.129 1.00 77.56 391 LYS A O 1
ATOM 3212 N N . LYS A 1 392 ? 5.970 -16.095 -26.569 1.00 76.06 392 LYS A N 1
ATOM 3213 C CA . LYS A 1 392 ? 5.218 -17.312 -26.879 1.00 76.06 392 LYS A CA 1
ATOM 3214 C C . LYS A 1 392 ? 5.561 -17.715 -28.304 1.00 76.06 392 LYS A C 1
ATOM 3216 O O . LYS A 1 392 ? 5.377 -16.923 -29.223 1.00 76.06 392 LYS A O 1
ATOM 3221 N N . LEU A 1 393 ? 6.087 -18.919 -28.489 1.00 73.25 393 LEU A N 1
ATOM 3222 C CA . LEU A 1 393 ? 6.283 -19.505 -29.809 1.00 73.25 393 LEU A CA 1
ATOM 3223 C C . LEU A 1 393 ? 5.338 -20.690 -29.952 1.00 73.25 393 LEU A C 1
ATOM 3225 O O . LEU A 1 393 ? 5.228 -21.534 -29.057 1.00 73.25 393 LEU A O 1
ATOM 3229 N N . ARG A 1 394 ? 4.634 -20.742 -31.081 1.00 71.06 394 ARG A N 1
ATOM 3230 C CA . ARG A 1 394 ? 3.630 -21.765 -31.343 1.00 71.06 394 ARG A CA 1
ATOM 3231 C C . ARG A 1 394 ? 4.054 -22.617 -32.526 1.00 71.06 394 ARG A C 1
ATOM 3233 O O . ARG A 1 394 ? 4.216 -22.114 -33.630 1.00 71.06 394 ARG A O 1
ATOM 3240 N N . PHE A 1 395 ? 4.173 -23.919 -32.299 1.00 66.25 395 PHE A N 1
ATOM 3241 C CA . PHE A 1 395 ? 4.440 -24.888 -33.352 1.00 66.25 395 PHE A CA 1
ATOM 3242 C C . PHE A 1 395 ? 3.162 -25.638 -33.658 1.00 66.25 395 PHE A C 1
ATOM 3244 O O . PHE A 1 395 ? 2.574 -26.283 -32.787 1.00 66.25 395 PHE A O 1
ATOM 3251 N N . ARG A 1 396 ? 2.724 -25.566 -34.911 1.00 61.88 396 ARG A N 1
ATOM 3252 C CA . ARG A 1 396 ? 1.663 -26.429 -35.408 1.00 61.88 396 ARG A CA 1
ATOM 3253 C C . ARG A 1 396 ? 2.317 -27.707 -35.915 1.00 61.88 396 ARG A C 1
ATOM 3255 O O . ARG A 1 396 ? 3.113 -27.650 -36.844 1.00 61.88 396 ARG A O 1
ATOM 3262 N N . CYS A 1 397 ? 1.990 -28.852 -35.320 1.00 57.59 397 CYS A N 1
ATOM 3263 C CA . CYS A 1 397 ? 2.280 -30.122 -35.972 1.00 57.59 397 CYS A CA 1
ATOM 3264 C C . CYS A 1 397 ? 1.327 -30.230 -37.164 1.00 57.59 397 CYS A C 1
ATOM 3266 O O . CYS A 1 397 ? 0.169 -30.628 -37.009 1.00 57.59 397 CYS A O 1
ATOM 3268 N N . GLU A 1 398 ? 1.774 -29.801 -38.341 1.00 55.44 398 GLU A N 1
ATOM 3269 C CA . GLU A 1 398 ? 1.111 -30.190 -39.578 1.00 55.44 398 GLU A CA 1
ATOM 3270 C C . GLU A 1 398 ? 1.246 -31.704 -39.684 1.00 55.44 398 GLU A C 1
ATOM 3272 O O . GLU A 1 398 ? 2.347 -32.250 -39.623 1.00 55.44 398 GLU A O 1
ATOM 3277 N N . GLY A 1 399 ? 0.106 -32.393 -39.716 1.00 50.84 399 GLY A N 1
ATOM 3278 C CA . GLY A 1 399 ? 0.087 -33.836 -39.861 1.00 50.84 399 GLY A CA 1
ATOM 3279 C C . GLY A 1 399 ? 0.680 -34.183 -41.214 1.00 50.84 399 GLY A C 1
ATOM 3280 O O . GLY A 1 399 ? -0.009 -34.075 -42.224 1.00 50.84 399 GLY A O 1
ATOM 3281 N N . THR A 1 400 ? 1.941 -34.600 -41.240 1.00 45.69 400 THR A N 1
ATOM 3282 C CA . THR A 1 400 ? 2.455 -35.349 -42.373 1.00 45.69 400 THR A CA 1
ATOM 3283 C C . THR A 1 400 ? 1.640 -36.633 -42.444 1.00 45.69 400 THR A C 1
ATOM 3285 O O . THR A 1 400 ? 1.652 -37.458 -41.527 1.00 45.69 400 THR A O 1
ATOM 3288 N N . SER A 1 401 ? 0.872 -36.785 -43.526 1.00 46.19 401 SER A N 1
ATOM 3289 C CA . SER A 1 401 ? 0.455 -38.106 -43.983 1.00 46.19 401 SER A CA 1
ATOM 3290 C C . SER A 1 401 ? 1.684 -39.009 -43.957 1.00 46.19 401 SER A C 1
ATOM 3292 O O . SER A 1 401 ? 2.779 -38.560 -44.283 1.00 46.19 401 SER A O 1
ATOM 3294 N N . THR A 1 402 ? 1.499 -40.251 -43.537 1.00 47.78 402 THR A N 1
ATOM 3295 C CA . THR A 1 402 ? 2.493 -41.279 -43.175 1.00 47.78 402 THR A CA 1
ATOM 3296 C C . THR A 1 402 ? 3.586 -41.628 -44.204 1.00 47.78 402 THR A C 1
ATOM 3298 O O . THR A 1 402 ? 4.289 -42.615 -44.024 1.00 47.78 402 THR A O 1
ATOM 3301 N N . GLU A 1 403 ? 3.801 -40.831 -45.245 1.00 47.25 403 GLU A N 1
ATOM 3302 C CA . GLU A 1 403 ? 4.833 -41.016 -46.260 1.00 47.25 403 GLU A CA 1
ATOM 3303 C C . GLU A 1 403 ? 5.658 -39.734 -46.407 1.00 47.25 403 GLU A C 1
ATOM 3305 O O . GLU A 1 403 ? 5.298 -38.812 -47.132 1.00 47.25 403 GLU A O 1
ATOM 3310 N N . GLY A 1 404 ? 6.784 -39.664 -45.699 1.00 44.31 404 GLY A N 1
ATOM 3311 C CA . GLY A 1 404 ? 7.783 -38.616 -45.901 1.00 44.31 404 GLY A CA 1
ATOM 3312 C C . GLY A 1 404 ? 8.169 -37.906 -44.612 1.00 44.31 404 GLY A C 1
ATOM 3313 O O . GLY A 1 404 ? 7.376 -37.202 -43.994 1.00 44.31 404 GLY A O 1
ATOM 3314 N N . MET A 1 405 ? 9.428 -38.087 -44.225 1.00 45.44 405 MET A N 1
ATOM 3315 C CA . MET A 1 405 ? 10.126 -37.367 -43.160 1.00 45.44 405 MET A CA 1
ATOM 3316 C C . MET A 1 405 ? 9.981 -35.843 -43.368 1.00 45.44 405 MET A C 1
ATOM 3318 O O . MET A 1 405 ? 10.723 -35.226 -44.131 1.00 45.44 405 MET A O 1
ATOM 3322 N N . GLY A 1 406 ? 8.975 -35.242 -42.731 1.00 41.75 406 GLY A N 1
ATOM 3323 C CA . GLY A 1 406 ? 8.675 -33.816 -42.836 1.00 41.75 406 GLY A CA 1
ATOM 3324 C C . GLY A 1 406 ? 9.657 -32.975 -42.030 1.00 41.75 406 GLY A C 1
ATOM 3325 O O . GLY A 1 406 ? 9.868 -33.212 -40.841 1.00 41.75 406 GLY A O 1
ATOM 3326 N N . ARG A 1 407 ? 10.252 -31.970 -42.680 1.00 49.72 407 ARG A N 1
ATOM 3327 C CA . ARG A 1 407 ? 11.053 -30.934 -42.020 1.00 49.72 407 ARG A CA 1
ATOM 3328 C C . ARG A 1 407 ? 10.168 -30.108 -41.087 1.00 49.72 407 ARG A C 1
ATOM 3330 O O . ARG A 1 407 ? 9.140 -29.588 -41.502 1.00 49.72 407 ARG A O 1
ATOM 3337 N N . ILE A 1 408 ? 10.625 -29.941 -39.851 1.00 45.59 408 ILE A N 1
ATOM 3338 C CA . ILE A 1 408 ? 10.041 -29.025 -38.870 1.00 45.59 408 ILE A CA 1
ATOM 3339 C C . ILE A 1 408 ? 10.414 -27.600 -39.297 1.00 45.59 408 ILE A C 1
ATOM 3341 O O . ILE A 1 408 ? 11.586 -27.230 -39.229 1.00 45.59 408 ILE A O 1
ATOM 3345 N N . LEU A 1 409 ? 9.444 -26.805 -39.752 1.00 45.16 409 LEU A N 1
ATOM 3346 C CA . LEU A 1 409 ? 9.640 -25.379 -40.024 1.00 45.16 409 LEU A CA 1
ATOM 3347 C C . LEU A 1 409 ? 9.006 -24.547 -38.896 1.00 45.16 409 LEU A C 1
ATOM 3349 O O . LEU A 1 409 ? 7.813 -24.699 -38.630 1.00 45.16 409 LEU A O 1
ATOM 3353 N N . PRO A 1 410 ? 9.769 -23.676 -38.209 1.00 41.56 410 PRO A N 1
ATOM 3354 C CA . PRO A 1 410 ? 9.200 -22.723 -37.267 1.00 41.56 410 PRO A CA 1
ATOM 3355 C C . PRO A 1 410 ? 8.428 -21.636 -38.025 1.00 41.56 410 PRO A C 1
ATOM 3357 O O . PRO A 1 410 ? 9.018 -20.870 -38.784 1.00 41.56 410 PRO A O 1
ATOM 3360 N N . HIS A 1 411 ? 7.121 -21.532 -37.787 1.00 44.06 411 HIS A N 1
ATOM 3361 C CA . HIS A 1 411 ? 6.369 -20.321 -38.113 1.00 44.06 411 HIS A CA 1
ATOM 3362 C C . HIS A 1 411 ? 6.609 -19.293 -36.998 1.00 44.06 411 HIS A C 1
ATOM 3364 O O . HIS A 1 411 ? 6.274 -19.543 -35.840 1.00 44.06 411 HIS A O 1
ATOM 3370 N N . MET A 1 412 ? 7.232 -18.160 -37.331 1.00 35.91 412 MET A N 1
ATOM 3371 C CA . MET A 1 412 ? 7.244 -16.979 -36.463 1.00 35.91 412 MET A CA 1
ATOM 3372 C C . MET A 1 412 ? 6.076 -16.080 -36.876 1.00 35.91 412 MET A C 1
ATOM 3374 O O . MET A 1 412 ? 6.057 -15.610 -38.012 1.00 35.91 412 MET A O 1
ATOM 3378 N N . GLU A 1 413 ? 5.120 -15.877 -35.970 1.00 37.88 413 GLU A N 1
ATOM 3379 C CA . GLU A 1 413 ? 4.113 -14.805 -36.034 1.00 37.88 413 GLU A CA 1
ATOM 3380 C C . GLU A 1 413 ? 4.501 -13.653 -35.106 1.00 37.88 413 GLU A C 1
ATOM 3382 O O . GLU A 1 413 ? 5.071 -13.937 -34.020 1.00 37.88 413 GLU A O 1
#